Protein AF-A0A7S0FF64-F1 (afdb_monomer_lite)

Foldseek 3Di:
DDLLVLLFQLLQFDQAFFKAFDVVLDDPPDPVVVLCVQLNPDGGLNSSVVSPDALVNSSVCVVSVRMDGPDDGTHPGGHALVNVVVPPPQDVSNVRSNVSNVVNVLLVVLVVLCVVLVHDSVQLVPADPQDRSNQSSLLVVLLVLLVVVVVVCVVVVHAQDLVSLVVSVVSHDFGWAQPPVQFADPPDRTFGKDKAAWDQDPVRDIDGGRSCVVRLSNLLSLLRNCVGPAPDPLDFFRMKMKTKDDKTDKDAPVQFLFKKKKAKDFDKDPFFWKWFQQQAQPFDDRVPPDPVSIDTHPRHVHIDIGGRRGIIITDDIDGIMMMMMTTHGPPLVPPDPVSVVSCVVSVGDHDDPVSSVVSVVPGDNRNHDPHHGDPDDPDPPPPPPPPCVVVVVVVVVVVVVVVPPDDPPPVVVVVVVVVVVVVVVVVVVVPPDDDDDDDDDDDDDDDDDDDDDDDDDDDDDDDDDDDDDDDPVVVVPDDPDVVVVVVVVVVVVVVVVD

Radius of gyration: 33.23 Å; chains: 1; bounding box: 88×94×80 Å

Organism: NCBI:txid73915

Secondary structure (DSSP, 8-state):
--HHHHHHHHTTB-TT-BEEEPTT-S-TTSHHHHHHHHHTT-SBHHHHHHTT--HHHHHHHHHTTSEEE-SS-B-SSPPPHHHHHS-TT--HHHHHHHHHHHHHHHHHHHHHHHHHTT--HHHHHS--TT--HHHHHHHHHHHHHHHHHHHHHHHHT----HHHHHHHHHH----EESS-TTTPPTT-S-EEEEEEEEEE-TTS-EEE-HHHHH-HHHHHHHHHHHHHHS--TT---SEEEEEES--PPSB--TTEEEEEEEEEESSEES---EEE-TT--S-S-GGGS-GGGPEEE-TTTS-EEEETTS-EEE---EE--EEEEEEEETTGGGS-HHHHHHHHHTT-----HHHHHHHTTSSPPP---SPPPPPPP---------S-HHHHHHHHHHHHHHTS-S-TTHHHHHHHHHHHHHHHHHHGGGS-S--------PPPP--------------------------GGGTSSS---HHHHHHHHHHHHHHT--

Structure (mmCIF, N/CA/C/O backbone):
data_AF-A0A7S0FF64-F1
#
_entry.id   AF-A0A7S0FF64-F1
#
loop_
_atom_site.group_PDB
_atom_site.id
_atom_site.type_symbol
_atom_site.label_atom_id
_atom_site.label_alt_id
_atom_site.label_comp_id
_atom_site.label_asym_id
_atom_site.label_entity_id
_atom_site.label_seq_id
_atom_site.pdbx_PDB_ins_code
_atom_site.Cartn_x
_atom_site.Cartn_y
_atom_site.Cartn_z
_atom_site.occupancy
_atom_site.B_iso_or_equiv
_atom_site.auth_seq_id
_atom_site.auth_comp_id
_atom_site.auth_asym_id
_atom_site.auth_atom_id
_atom_site.pdbx_PDB_model_num
ATOM 1 N N . MET A 1 1 ? -14.915 4.325 36.867 1.00 71.69 1 MET A N 1
ATOM 2 C CA . MET A 1 1 ? -15.132 3.272 35.848 1.00 71.69 1 MET A CA 1
ATOM 3 C C . MET A 1 1 ? -14.347 3.633 34.597 1.00 71.69 1 MET A C 1
ATOM 5 O O . MET A 1 1 ? -14.366 4.804 34.217 1.00 71.69 1 MET A O 1
ATOM 9 N N . LYS A 1 2 ? -13.615 2.693 33.983 1.00 86.88 2 LYS A N 1
ATOM 10 C CA . LYS A 1 2 ? -12.922 2.980 32.714 1.00 86.88 2 LYS A CA 1
ATOM 11 C C . LYS A 1 2 ? -13.960 3.102 31.594 1.00 86.88 2 LYS A C 1
ATOM 13 O O . LYS A 1 2 ? -14.960 2.394 31.593 1.00 86.88 2 LYS A O 1
ATOM 18 N N . ARG A 1 3 ? -13.712 3.968 30.604 1.00 86.06 3 ARG A N 1
ATOM 19 C CA . ARG A 1 3 ? -14.653 4.210 29.489 1.00 86.06 3 ARG A CA 1
ATOM 20 C C . ARG A 1 3 ? -15.063 2.926 28.754 1.00 86.06 3 ARG A C 1
ATOM 22 O O . ARG A 1 3 ? -16.209 2.820 28.335 1.00 86.06 3 ARG A O 1
ATOM 29 N N . GLN A 1 4 ? -14.143 1.969 28.611 1.00 83.88 4 GLN A N 1
ATOM 30 C CA . GLN A 1 4 ? -14.417 0.690 27.950 1.00 83.88 4 GLN A CA 1
ATOM 31 C C . GLN A 1 4 ? -15.409 -0.167 28.747 1.00 83.88 4 GLN A C 1
ATOM 33 O O . GLN A 1 4 ? -16.372 -0.648 28.171 1.00 83.88 4 GLN A O 1
ATOM 38 N N . GLU A 1 5 ? -15.234 -0.278 30.067 1.00 88.69 5 GLU A N 1
ATOM 39 C CA . GLU A 1 5 ? -16.166 -0.997 30.952 1.00 88.69 5 GLU A CA 1
ATOM 40 C C . GLU A 1 5 ? -17.566 -0.373 30.908 1.00 88.69 5 GLU A C 1
ATOM 42 O O . GLU A 1 5 ? -18.572 -1.079 30.878 1.00 88.69 5 GLU A O 1
ATOM 47 N N . THR A 1 6 ? -17.638 0.963 30.869 1.00 91.81 6 THR A N 1
ATOM 48 C CA . THR A 1 6 ? -18.905 1.677 30.693 1.00 91.81 6 THR A CA 1
ATOM 49 C C . THR A 1 6 ? -19.553 1.349 29.353 1.00 91.81 6 THR A C 1
ATOM 51 O O . THR A 1 6 ? -20.744 1.067 29.324 1.00 91.81 6 THR A O 1
ATOM 54 N N . LEU A 1 7 ? -18.787 1.355 28.259 1.00 90.94 7 LEU A N 1
ATOM 55 C CA . LEU A 1 7 ? -19.291 1.002 26.931 1.00 90.94 7 LEU A CA 1
ATOM 56 C C . LEU A 1 7 ? -19.813 -0.436 26.881 1.00 90.94 7 LEU A C 1
ATOM 58 O O . LEU A 1 7 ? -20.907 -0.642 26.369 1.00 90.94 7 LEU A O 1
ATOM 62 N N . THR A 1 8 ? -19.088 -1.402 27.456 1.00 91.38 8 THR A N 1
ATOM 63 C CA . THR A 1 8 ? -19.536 -2.801 27.544 1.00 91.38 8 THR A CA 1
ATOM 64 C C . THR A 1 8 ? -20.896 -2.898 28.228 1.00 91.38 8 THR A C 1
ATOM 66 O O . THR A 1 8 ? -21.806 -3.512 27.686 1.00 91.38 8 THR A O 1
ATOM 69 N N . LYS A 1 9 ? -21.063 -2.242 29.385 1.00 93.44 9 LYS A N 1
ATOM 70 C CA . LYS A 1 9 ? -22.332 -2.252 30.130 1.00 93.44 9 LYS A CA 1
ATOM 71 C C . LYS A 1 9 ? -23.455 -1.549 29.373 1.00 93.44 9 LYS A C 1
ATOM 73 O O . LYS A 1 9 ? -24.560 -2.068 29.304 1.00 93.44 9 LYS A O 1
ATOM 78 N N . LEU A 1 10 ? -23.164 -0.385 28.804 1.00 93.81 10 LEU A N 1
ATOM 79 C CA . LEU A 1 10 ? -24.127 0.443 28.083 1.00 93.81 10 LEU A CA 1
ATOM 80 C C . LEU A 1 10 ? -24.661 -0.251 26.825 1.00 93.81 10 LEU A C 1
ATOM 82 O O . LEU A 1 10 ? -25.845 -0.163 26.533 1.00 93.81 10 LEU A O 1
ATOM 86 N N . LEU A 1 11 ? -23.812 -0.989 26.107 1.00 94.00 11 LEU A N 1
ATOM 87 C CA . LEU A 1 11 ? -24.225 -1.779 24.944 1.00 94.00 11 LEU A CA 1
ATOM 88 C C . LEU A 1 11 ? -25.095 -2.991 25.307 1.00 94.00 11 LEU A C 1
ATOM 90 O O . LEU A 1 11 ? -25.711 -3.577 24.419 1.00 94.00 11 LEU A O 1
ATOM 94 N N . CYS A 1 12 ? -25.185 -3.355 26.586 1.00 94.44 12 CYS A N 1
ATOM 95 C CA . CYS A 1 12 ? -26.148 -4.342 27.060 1.00 94.44 12 CYS A CA 1
ATOM 96 C C . CYS A 1 12 ? -27.530 -3.733 27.356 1.00 94.44 12 CYS A C 1
ATOM 98 O O . CYS A 1 12 ? -28.481 -4.486 27.545 1.00 94.44 12 CYS A O 1
ATOM 100 N N . TRP A 1 13 ? -27.682 -2.406 27.409 1.00 94.69 13 TRP A N 1
ATOM 101 C CA . TRP A 1 13 ? -28.957 -1.779 27.774 1.00 94.69 13 TRP A CA 1
ATOM 102 C C . TRP A 1 13 ? -29.977 -1.861 26.644 1.00 94.69 13 TRP A C 1
ATOM 104 O O . TRP A 1 13 ? -29.675 -1.556 25.490 1.00 94.69 13 TRP A O 1
ATOM 114 N N . LYS A 1 14 ? -31.193 -2.260 26.997 1.00 94.56 14 LYS A N 1
ATOM 115 C CA . LYS A 1 14 ? -32.374 -2.276 26.139 1.00 94.56 14 LYS A CA 1
ATOM 116 C C . LYS A 1 14 ? -33.191 -1.000 26.345 1.00 94.56 14 LYS A C 1
ATOM 118 O O . LYS A 1 14 ? -32.941 -0.229 27.270 1.00 94.56 14 LYS A O 1
ATOM 123 N N . GLU A 1 15 ? -34.162 -0.778 25.468 1.00 95.25 15 GLU A N 1
ATOM 124 C CA . GLU A 1 15 ? -35.063 0.376 25.535 1.00 95.25 15 GLU A CA 1
ATOM 125 C C . GLU A 1 15 ? -35.805 0.467 26.876 1.00 95.25 15 GLU A C 1
ATOM 127 O O . GLU A 1 15 ? -35.925 1.542 27.460 1.00 95.25 15 GLU A O 1
ATOM 132 N N . ASP A 1 16 ? -36.221 -0.678 27.400 1.00 96.12 16 ASP A N 1
ATOM 133 C CA . ASP A 1 16 ? -36.957 -0.849 28.645 1.00 96.12 16 ASP A CA 1
ATOM 134 C C . ASP A 1 16 ? -36.061 -0.974 29.885 1.00 96.12 16 ASP A C 1
ATOM 136 O O . ASP A 1 16 ? -36.589 -1.095 30.989 1.00 96.12 16 ASP A O 1
ATOM 140 N N . THR A 1 17 ? -34.727 -0.904 29.748 1.00 96.81 17 THR A N 1
ATOM 141 C CA . THR A 1 17 ? -33.803 -0.948 30.892 1.00 96.81 17 THR A CA 1
ATOM 142 C C . THR A 1 17 ? -34.099 0.216 31.856 1.00 96.81 17 THR A C 1
ATOM 144 O O . THR A 1 17 ? -33.937 1.379 31.469 1.00 96.81 17 THR A O 1
ATOM 147 N N . PRO A 1 18 ? -34.497 -0.067 33.113 1.00 97.56 18 PRO A N 1
ATOM 148 C CA . PRO A 1 18 ? -34.763 0.939 34.130 1.00 97.56 18 PRO A CA 1
ATOM 149 C C . PRO A 1 18 ? -33.524 1.737 34.529 1.00 97.56 18 PRO A C 1
ATOM 151 O O . PRO A 1 18 ? -32.457 1.181 34.815 1.00 97.56 18 PRO A O 1
ATOM 154 N N . VAL A 1 19 ? -33.686 3.054 34.601 1.00 97.56 19 VAL A N 1
ATOM 155 C CA . VAL A 1 19 ? -32.627 3.990 34.967 1.00 97.56 19 VAL A CA 1
ATOM 156 C C . VAL A 1 19 ? -33.113 5.029 35.968 1.00 97.56 19 VAL A C 1
ATOM 158 O O . VAL A 1 19 ? -34.287 5.386 36.005 1.00 97.56 19 VAL A O 1
ATOM 161 N N . GLU A 1 20 ? -32.187 5.534 36.776 1.00 97.69 20 GLU A N 1
ATOM 162 C CA . GLU A 1 20 ? -32.435 6.614 37.725 1.00 97.69 20 GLU A CA 1
ATOM 163 C C . GLU A 1 20 ? -31.314 7.650 37.636 1.00 97.69 20 GLU A C 1
ATOM 165 O O . GLU A 1 20 ? -30.122 7.316 37.625 1.00 97.69 20 GLU A O 1
ATOM 170 N N . TYR A 1 21 ? -31.716 8.917 37.580 1.00 97.44 21 TYR A N 1
ATOM 171 C CA . TYR A 1 21 ? -30.825 10.066 37.509 1.00 97.44 21 TYR A CA 1
ATOM 172 C C . TYR A 1 21 ? -30.731 10.774 38.861 1.00 97.44 21 TYR A C 1
ATOM 174 O O . TYR A 1 21 ? -31.726 10.972 39.554 1.00 97.44 21 TYR A O 1
ATOM 182 N N . LYS A 1 22 ? -29.525 11.209 39.227 1.00 96.44 22 LYS A N 1
ATOM 183 C CA . LYS A 1 22 ? -29.280 11.956 40.461 1.00 96.44 22 LYS A CA 1
ATOM 184 C C . LYS A 1 22 ? -29.908 13.359 40.371 1.00 96.44 22 LYS A C 1
ATOM 186 O O . LYS A 1 22 ? -29.613 14.082 39.415 1.00 96.44 22 LYS A O 1
ATOM 191 N N . PRO A 1 23 ? -30.704 13.811 41.351 1.00 92.88 23 PRO A N 1
ATOM 192 C CA . PRO A 1 23 ? -31.162 15.198 41.389 1.00 92.88 23 PRO A CA 1
ATOM 193 C C . PRO A 1 23 ? -29.980 16.170 41.265 1.00 92.88 23 PRO A C 1
ATOM 195 O O . PRO A 1 23 ? -28.912 15.919 41.824 1.00 92.88 23 PRO A O 1
ATOM 198 N N . GLU A 1 24 ? -30.145 17.229 40.467 1.00 90.81 24 GLU A N 1
ATOM 199 C CA . GLU A 1 24 ? -29.115 18.262 40.243 1.00 90.81 24 GLU A CA 1
ATOM 200 C C . GLU A 1 24 ? -27.759 17.725 39.733 1.00 90.81 24 GLU A C 1
ATOM 202 O O . GLU A 1 24 ? -26.701 18.317 39.933 1.00 90.81 24 GLU A O 1
ATOM 207 N N . GLY A 1 25 ? -27.770 16.598 39.012 1.00 90.25 25 GLY A N 1
ATOM 208 C CA . GLY A 1 25 ? -26.554 15.934 38.530 1.00 90.25 25 GLY A CA 1
ATOM 209 C C . GLY A 1 25 ? -25.694 16.731 37.535 1.00 90.25 25 GLY A C 1
ATOM 210 O O . GLY A 1 25 ? -24.553 16.344 37.274 1.00 90.25 25 GLY A O 1
ATOM 211 N N . LYS A 1 26 ? -26.193 17.841 36.970 1.00 93.75 26 LYS A N 1
ATOM 212 C CA . LYS A 1 26 ? -25.441 18.708 36.043 1.00 93.75 26 LYS A CA 1
ATOM 213 C C . LYS A 1 26 ? -25.383 20.150 36.533 1.00 93.75 26 LYS A C 1
ATOM 215 O O . LYS A 1 26 ? -26.289 20.636 37.192 1.00 93.75 26 LYS A O 1
ATOM 220 N N . ARG A 1 27 ? -24.317 20.855 36.140 1.00 92.38 27 ARG A N 1
ATOM 221 C CA . ARG A 1 27 ? -24.093 22.262 36.495 1.00 92.38 27 ARG A CA 1
ATOM 222 C C . ARG A 1 27 ? -25.105 23.187 35.789 1.00 92.38 27 ARG A C 1
ATOM 224 O O . ARG A 1 27 ? -25.109 23.182 34.548 1.00 92.38 27 ARG A O 1
ATOM 231 N N . PRO A 1 28 ? -25.862 24.018 36.533 1.00 94.69 28 PRO A N 1
ATOM 232 C CA . PRO A 1 28 ? -26.767 25.021 35.972 1.00 94.69 28 PRO A CA 1
ATOM 233 C C . PRO A 1 28 ? -26.087 25.973 34.981 1.00 94.69 28 PRO A C 1
ATOM 235 O O . PRO A 1 28 ? -24.881 26.220 35.053 1.00 94.69 28 PRO A O 1
ATOM 238 N N . GLY A 1 29 ? -26.864 26.498 34.030 1.00 91.88 29 GLY A N 1
ATOM 239 C CA . GLY A 1 29 ? -26.383 27.448 33.015 1.00 91.88 29 GLY A CA 1
ATOM 240 C C . GLY A 1 29 ? -25.637 26.819 31.830 1.00 91.88 29 GLY A C 1
ATOM 241 O O . GLY A 1 29 ? -25.094 27.534 30.992 1.00 91.88 29 GLY A O 1
ATOM 242 N N . THR A 1 30 ? -25.605 25.487 31.723 1.00 92.06 30 THR A N 1
ATOM 243 C CA . THR A 1 30 ? -25.000 24.780 30.582 1.00 92.06 30 THR A CA 1
ATOM 244 C C . THR A 1 30 ? -26.059 24.241 29.620 1.00 92.06 30 THR A C 1
ATOM 246 O O . THR A 1 30 ? -27.144 23.836 30.028 1.00 92.06 30 THR A O 1
ATOM 249 N N . ALA A 1 31 ? -25.737 24.126 28.327 1.00 89.69 31 ALA A N 1
ATOM 250 C CA . ALA A 1 31 ? -26.648 23.508 27.353 1.00 89.69 31 ALA A CA 1
ATOM 251 C C . ALA A 1 31 ? -26.976 22.036 27.683 1.00 89.69 31 ALA A C 1
ATOM 253 O O . ALA A 1 31 ? -28.018 21.518 27.283 1.00 89.69 31 ALA A O 1
ATOM 254 N N . SER A 1 32 ? -26.084 21.336 28.392 1.00 89.75 32 SER A N 1
ATOM 255 C CA . SER A 1 32 ? -26.340 19.989 28.914 1.00 89.75 32 SER A CA 1
ATOM 256 C C . SER A 1 32 ? -27.324 19.980 30.078 1.00 89.75 32 SER A C 1
ATOM 258 O O . SER A 1 32 ? -28.082 19.026 30.188 1.00 89.75 32 SER A O 1
ATOM 260 N N . TYR A 1 33 ? -27.336 21.023 30.911 1.00 93.69 33 TYR A N 1
ATOM 261 C CA . TYR A 1 33 ? -28.261 21.149 32.037 1.00 93.69 33 TYR A CA 1
ATOM 262 C C . TYR A 1 33 ? -29.709 21.299 31.564 1.00 93.69 33 TYR A C 1
ATOM 264 O O . TYR A 1 33 ? -30.563 20.531 31.981 1.00 93.69 33 TYR A O 1
ATOM 272 N N . VAL A 1 34 ? -29.957 22.162 30.573 1.00 93.00 34 VAL A N 1
ATOM 273 C CA . VAL A 1 34 ? -31.303 22.352 29.994 1.00 93.00 34 VAL A CA 1
ATOM 274 C C . VAL A 1 34 ? -31.870 21.052 29.398 1.00 93.00 34 VAL A C 1
ATOM 276 O O . VAL A 1 34 ? -33.073 20.800 29.429 1.00 93.00 34 VAL A O 1
ATOM 279 N N . ARG A 1 35 ? -31.015 20.186 28.829 1.00 94.56 35 ARG A N 1
ATOM 280 C CA . ARG A 1 35 ? -31.453 18.848 28.388 1.00 94.56 35 ARG A CA 1
ATOM 281 C C . ARG A 1 35 ? -31.677 17.912 29.570 1.00 94.56 35 ARG A C 1
ATOM 283 O O . ARG A 1 35 ? -32.685 17.216 29.583 1.00 94.56 35 ARG A O 1
ATOM 290 N N . TYR A 1 36 ? -30.760 17.923 30.534 1.00 95.88 36 TYR A N 1
ATOM 291 C CA . TYR A 1 36 ? -30.819 17.094 31.733 1.00 95.88 36 TYR A CA 1
ATOM 292 C C . TYR A 1 36 ? -32.119 17.273 32.503 1.00 95.88 36 TYR A C 1
ATOM 294 O O . TYR A 1 36 ? -32.746 16.283 32.840 1.00 95.88 36 TYR A O 1
ATOM 302 N N . GLU A 1 37 ? -32.589 18.506 32.693 1.00 95.06 37 GLU A N 1
ATOM 303 C CA . GLU A 1 37 ? -33.861 18.775 33.382 1.00 95.06 37 GLU A CA 1
ATOM 304 C C . GLU A 1 37 ? -35.068 18.083 32.733 1.00 95.06 37 GLU A C 1
ATOM 306 O O . GLU A 1 37 ? -36.058 17.790 33.405 1.00 95.06 37 GLU A O 1
ATOM 311 N N . ARG A 1 38 ? -34.988 17.803 31.427 1.00 95.94 38 ARG A N 1
ATOM 312 C CA . ARG A 1 38 ? -36.021 17.064 30.702 1.00 95.94 38 ARG A CA 1
ATOM 313 C C . ARG A 1 38 ? -35.843 15.563 30.881 1.00 95.94 38 ARG A C 1
ATOM 315 O O . ARG A 1 38 ? -36.738 14.920 31.417 1.00 95.94 38 ARG A O 1
ATOM 322 N N . TYR A 1 39 ? -34.697 15.014 30.479 1.00 96.81 39 TYR A N 1
ATOM 323 C CA . TYR A 1 39 ? -34.516 13.560 30.453 1.00 96.81 39 TYR A CA 1
ATOM 324 C C . TYR A 1 39 ? -34.211 12.931 31.819 1.00 96.81 39 TYR A C 1
ATOM 326 O O . TYR A 1 39 ? -34.369 11.726 31.959 1.00 96.81 39 TYR A O 1
ATOM 334 N N . ALA A 1 40 ? -33.814 13.697 32.840 1.00 96.56 40 ALA A N 1
ATOM 335 C CA . ALA A 1 40 ? -33.581 13.166 34.189 1.00 96.56 40 ALA A CA 1
ATOM 336 C C . ALA A 1 40 ? -34.865 12.646 34.858 1.00 96.56 40 ALA A C 1
ATOM 338 O O . ALA A 1 40 ? -34.794 11.937 35.857 1.00 96.56 40 ALA A O 1
ATOM 339 N N . LYS A 1 41 ? -36.035 12.991 34.303 1.00 96.50 41 LYS A N 1
ATOM 340 C CA . LYS A 1 41 ? -37.345 12.473 34.717 1.00 96.50 41 LYS A CA 1
ATOM 341 C C . LYS A 1 41 ? -37.637 11.074 34.164 1.00 96.50 41 LYS A C 1
ATOM 343 O O . LYS A 1 41 ? -38.587 10.447 34.622 1.00 96.50 41 LYS A O 1
ATOM 348 N N . ALA A 1 42 ? -36.853 10.613 33.187 1.00 97.06 42 ALA A N 1
ATOM 349 C CA . ALA A 1 42 ? -37.038 9.314 32.563 1.00 97.06 42 ALA A CA 1
ATOM 350 C C . ALA A 1 42 ? -36.803 8.171 33.549 1.00 97.06 42 ALA A C 1
ATOM 352 O O . ALA A 1 42 ? -35.874 8.219 34.359 1.00 97.06 42 ALA A O 1
ATOM 353 N N . LYS A 1 43 ? -37.603 7.115 33.411 1.00 97.38 43 LYS A N 1
ATOM 354 C CA . LYS A 1 43 ? -37.485 5.867 34.172 1.00 97.38 43 LYS A CA 1
ATOM 355 C C . LYS A 1 43 ? -36.819 4.753 33.373 1.00 97.38 43 LYS A C 1
ATOM 357 O O . LYS A 1 43 ? -36.399 3.765 33.965 1.00 97.38 43 LYS A O 1
ATOM 362 N N . THR A 1 44 ? -36.718 4.895 32.052 1.00 97.88 44 THR A N 1
ATOM 363 C CA . THR A 1 44 ? -36.082 3.922 31.148 1.00 97.88 44 THR A CA 1
ATOM 364 C C . THR A 1 44 ? -35.119 4.598 30.170 1.00 97.88 44 THR A C 1
ATOM 366 O O . THR A 1 44 ? -35.159 5.816 29.967 1.00 97.88 44 THR A O 1
ATOM 369 N N . VAL A 1 45 ? -34.236 3.810 29.551 1.00 96.81 45 VAL A N 1
ATOM 370 C CA . VAL A 1 45 ? -33.300 4.297 28.521 1.00 96.81 45 VAL A CA 1
ATOM 371 C C . VAL A 1 45 ? -34.047 4.873 27.313 1.00 96.81 45 VAL A C 1
ATOM 373 O O . VAL A 1 45 ? -33.687 5.952 26.835 1.00 96.81 45 VAL A O 1
ATOM 376 N N . GLY A 1 46 ? -35.100 4.195 26.849 1.00 96.12 46 GLY A N 1
ATOM 377 C CA . GLY A 1 46 ? -35.942 4.652 25.743 1.00 96.12 46 GLY A CA 1
ATOM 378 C C . GLY A 1 46 ? -36.615 5.988 26.037 1.00 96.12 46 GLY A C 1
ATOM 379 O O . GLY A 1 46 ? -36.521 6.925 25.244 1.00 96.12 46 GLY A O 1
ATOM 380 N N . GLU A 1 47 ? -37.206 6.122 27.226 1.00 97.12 47 GLU A N 1
ATOM 381 C CA . GLU A 1 47 ? -37.839 7.370 27.662 1.00 97.12 47 GLU A CA 1
ATOM 382 C C . GLU A 1 47 ? -36.822 8.517 27.758 1.00 97.12 47 GLU A C 1
ATOM 384 O O . GLU A 1 47 ? -37.100 9.639 27.331 1.00 97.12 47 GLU A O 1
ATOM 389 N N . ALA A 1 48 ? -35.607 8.247 28.244 1.00 97.25 48 ALA A N 1
ATOM 390 C CA . ALA A 1 48 ? -34.558 9.259 28.311 1.00 97.25 48 ALA A CA 1
ATOM 391 C C . ALA A 1 48 ? -34.178 9.776 26.915 1.00 97.25 48 ALA A C 1
ATOM 393 O O . ALA A 1 48 ? -34.023 10.988 26.733 1.00 97.25 48 ALA A O 1
ATOM 394 N N . LEU A 1 49 ? -34.055 8.889 25.919 1.00 96.06 49 LEU A N 1
ATOM 395 C CA . LEU A 1 49 ? -33.824 9.278 24.522 1.00 96.06 49 LEU A CA 1
ATOM 396 C C . LEU A 1 49 ? -34.995 10.095 23.962 1.00 96.06 49 LEU A C 1
ATOM 398 O O . LEU A 1 49 ? -34.760 11.150 23.370 1.00 96.06 49 LEU A O 1
ATOM 402 N N . ALA A 1 50 ? -36.237 9.669 24.210 1.00 95.69 50 ALA A N 1
ATOM 403 C CA . ALA A 1 50 ? -37.441 10.383 23.780 1.00 95.69 50 ALA A CA 1
ATOM 404 C C . ALA A 1 50 ? -37.530 11.801 24.382 1.00 95.69 50 ALA A C 1
ATOM 406 O O . ALA A 1 50 ? -37.926 12.750 23.706 1.00 95.69 50 ALA A O 1
ATOM 407 N N . LEU A 1 51 ? -37.069 11.979 25.625 1.00 96.50 51 LEU A N 1
ATOM 408 C CA . LEU A 1 51 ? -36.979 13.276 26.310 1.00 96.50 51 LEU A CA 1
ATOM 409 C C . LEU A 1 51 ? -35.754 14.118 25.894 1.00 96.50 51 LEU A C 1
ATOM 411 O O . LEU A 1 51 ? -35.515 15.204 26.435 1.00 96.50 51 LEU A O 1
ATOM 415 N N . GLY A 1 52 ? -34.986 13.659 24.902 1.00 94.81 52 GLY A N 1
ATOM 416 C CA . GLY A 1 52 ? -33.894 14.406 24.283 1.00 94.81 52 GLY A CA 1
ATOM 417 C C . GLY A 1 52 ? -32.514 14.163 24.894 1.00 94.81 52 GLY A C 1
ATOM 418 O O . GLY A 1 52 ? -31.608 14.983 24.683 1.00 94.81 52 GLY A O 1
ATOM 419 N N . SER A 1 53 ? -32.332 13.070 25.643 1.00 95.38 53 SER A N 1
ATOM 420 C CA . SER A 1 53 ? -30.997 12.552 25.961 1.00 95.38 53 SER A CA 1
ATOM 421 C C . SER A 1 53 ? -30.266 12.180 24.672 1.00 95.38 53 SER A C 1
ATOM 423 O O . SER A 1 53 ? -30.863 11.704 23.706 1.00 95.38 53 SER A O 1
ATOM 425 N N . LYS A 1 54 ? -28.950 12.394 24.638 1.00 94.75 54 LYS A N 1
ATOM 426 C CA . LYS A 1 54 ? -28.095 11.858 23.576 1.00 94.75 54 LYS A CA 1
ATOM 427 C C . LYS A 1 54 ? -27.458 10.559 24.041 1.00 94.75 54 LYS A C 1
ATOM 429 O O . LYS A 1 54 ? -27.186 10.383 25.225 1.00 94.75 54 LYS A O 1
ATOM 434 N N . ALA A 1 55 ? -27.080 9.702 23.100 1.00 92.12 55 ALA A N 1
ATOM 435 C CA . ALA A 1 55 ? -26.322 8.496 23.417 1.00 92.12 55 ALA A CA 1
ATOM 436 C C . ALA A 1 55 ? -25.024 8.834 24.200 1.00 92.12 55 ALA A C 1
ATOM 438 O O . ALA A 1 55 ? -24.641 8.132 25.135 1.00 92.12 55 ALA A O 1
ATOM 439 N N . GLU A 1 56 ? -24.366 9.960 23.886 1.00 93.19 56 GLU A N 1
ATOM 440 C CA . GLU A 1 56 ? -23.200 10.444 24.637 1.00 93.19 56 GLU A CA 1
ATOM 441 C C . GLU A 1 56 ? -23.517 10.883 26.076 1.00 93.19 56 GLU A C 1
ATOM 443 O O . GLU A 1 56 ? -22.625 10.829 26.927 1.00 93.19 56 GLU A O 1
ATOM 448 N N . ASP A 1 57 ? -24.745 11.329 26.360 1.00 94.75 57 ASP A N 1
ATOM 449 C CA . ASP A 1 57 ? -25.155 11.708 27.714 1.00 94.75 57 ASP A CA 1
ATOM 450 C C . ASP A 1 57 ? -25.172 10.460 28.619 1.00 94.75 57 ASP A C 1
ATOM 452 O O . ASP A 1 57 ? -24.621 10.519 29.713 1.00 94.75 57 ASP A O 1
ATOM 456 N N . PHE A 1 58 ? -25.625 9.296 28.135 1.00 94.69 58 PHE A N 1
ATOM 457 C CA . PHE A 1 58 ? -25.596 8.045 28.909 1.00 94.69 58 PHE A CA 1
ATOM 458 C C . PHE A 1 58 ? -24.192 7.615 29.345 1.00 94.69 58 PHE A C 1
ATOM 460 O O . PHE A 1 58 ? -23.985 7.294 30.513 1.00 94.69 58 PHE A O 1
ATOM 467 N N . ILE A 1 59 ? -23.206 7.647 28.439 1.00 93.00 59 ILE A N 1
ATOM 468 C CA . ILE A 1 59 ? -21.818 7.297 28.785 1.00 93.00 59 ILE A CA 1
ATOM 469 C C . ILE A 1 59 ? -21.293 8.245 29.862 1.00 93.00 59 ILE A C 1
ATOM 471 O O . ILE A 1 59 ? -20.737 7.801 30.864 1.00 93.00 59 ILE A O 1
ATOM 475 N N . ASN A 1 60 ? -21.451 9.553 29.653 1.00 93.56 60 ASN A N 1
ATOM 476 C CA . ASN A 1 60 ? -20.905 10.555 30.560 1.00 93.56 60 ASN A CA 1
ATOM 477 C C . ASN A 1 60 ? -21.589 10.520 31.929 1.00 93.56 60 ASN A C 1
ATOM 479 O O . ASN A 1 60 ? -20.906 10.591 32.951 1.00 93.56 60 ASN A O 1
ATOM 483 N N . ASP A 1 61 ? -22.915 10.409 31.943 1.00 95.94 61 ASP A N 1
ATOM 484 C CA . ASP A 1 61 ? -23.715 10.452 33.161 1.00 95.94 61 ASP A CA 1
ATOM 485 C C . ASP A 1 61 ? -23.503 9.164 33.972 1.00 95.94 61 ASP A C 1
ATOM 487 O O . ASP A 1 61 ? -23.318 9.235 35.187 1.00 95.94 61 ASP A O 1
ATOM 491 N N . PHE A 1 62 ? -23.384 8.002 33.318 1.00 95.88 62 PHE A N 1
ATOM 492 C CA . PHE A 1 62 ? -23.068 6.738 33.992 1.00 95.88 62 PHE A CA 1
ATOM 493 C C . PHE A 1 62 ? -21.629 6.705 34.523 1.00 95.88 62 PHE A C 1
ATOM 495 O O . PHE A 1 62 ? -21.393 6.321 35.667 1.00 95.88 62 PHE A O 1
ATOM 502 N N . MET A 1 63 ? -20.647 7.183 33.744 1.00 94.06 63 MET A N 1
ATOM 503 C CA . MET A 1 63 ? -19.249 7.273 34.197 1.00 94.06 63 MET A CA 1
ATOM 504 C C . MET A 1 63 ? -19.078 8.170 35.427 1.00 94.06 63 MET A C 1
ATOM 506 O O . MET A 1 63 ? -18.199 7.910 36.249 1.00 94.06 63 MET A O 1
ATOM 510 N N . LYS A 1 64 ? -19.889 9.229 35.536 1.00 93.94 64 LYS A N 1
ATOM 511 C CA . LYS A 1 64 ? -19.861 10.197 36.641 1.00 93.94 64 LYS A CA 1
ATOM 512 C C . LYS A 1 64 ? -20.757 9.811 37.821 1.00 93.94 64 LYS A C 1
ATOM 514 O O . LYS A 1 64 ? -20.792 10.552 38.797 1.00 93.94 64 LYS A O 1
ATOM 519 N N . GLY A 1 65 ? -21.489 8.698 37.734 1.00 94.62 65 GLY A N 1
ATOM 520 C CA . GLY A 1 65 ? -22.459 8.293 38.757 1.00 94.62 65 GLY A CA 1
ATOM 521 C C . GLY A 1 65 ? -23.673 9.225 38.865 1.00 94.62 65 GLY A C 1
ATOM 522 O O . GLY A 1 65 ? -24.333 9.258 39.898 1.00 94.62 65 GLY A O 1
ATOM 523 N N . ILE A 1 66 ? -23.949 10.007 37.819 1.00 96.44 66 ILE A N 1
ATOM 524 C CA . ILE A 1 66 ? -25.165 10.820 37.685 1.00 96.44 66 ILE A CA 1
ATOM 525 C C . ILE A 1 66 ? -26.340 9.934 37.257 1.00 96.44 66 ILE A C 1
ATOM 527 O O . ILE A 1 66 ? -27.476 10.207 37.617 1.00 96.44 66 ILE A O 1
ATOM 531 N N . LEU A 1 67 ? -26.055 8.876 36.501 1.00 97.00 67 LEU A N 1
ATOM 532 C CA . LEU A 1 67 ? -27.008 7.876 36.039 1.00 97.00 67 LEU A CA 1
ATOM 533 C C . LEU A 1 67 ? -26.658 6.523 36.659 1.00 97.00 67 LEU A C 1
ATOM 535 O O . LEU A 1 67 ? -25.490 6.127 36.635 1.00 97.00 67 LEU A O 1
ATOM 539 N N . LYS A 1 68 ? -27.656 5.791 37.153 1.00 96.44 68 LYS A N 1
ATOM 540 C CA . LYS A 1 68 ? -27.528 4.381 37.546 1.00 96.44 68 LYS A CA 1
ATOM 541 C C . LYS A 1 68 ? -28.627 3.544 36.895 1.00 96.44 68 LYS A C 1
ATOM 543 O O . LYS A 1 68 ? -29.727 4.032 36.660 1.00 96.44 68 LYS A O 1
ATOM 548 N N . VAL A 1 69 ? -28.317 2.281 36.624 1.00 96.31 69 VAL A N 1
ATOM 549 C CA . VAL A 1 69 ? -29.302 1.274 36.209 1.00 96.31 69 VAL A CA 1
ATOM 550 C C . VAL A 1 69 ? -29.885 0.660 37.474 1.00 96.31 69 VAL A C 1
ATOM 552 O O . VAL A 1 69 ? -29.121 0.259 38.352 1.00 96.31 69 VAL A O 1
ATOM 555 N N . THR A 1 70 ? -31.210 0.619 37.590 1.00 95.44 70 THR A N 1
ATOM 556 C CA . THR A 1 70 ? -31.908 0.192 38.818 1.00 95.44 70 THR A CA 1
ATOM 557 C C . THR A 1 70 ? -32.447 -1.238 38.761 1.00 95.44 70 THR A C 1
ATOM 559 O O . THR A 1 70 ? -33.005 -1.713 39.745 1.00 95.44 70 THR A O 1
ATOM 562 N N . GLY A 1 71 ? -32.246 -1.952 37.652 1.00 89.81 71 GLY A N 1
ATOM 563 C CA . GLY A 1 71 ? -32.642 -3.350 37.486 1.00 89.81 71 GLY A CA 1
ATOM 564 C C . GLY A 1 71 ? -33.085 -3.633 36.057 1.00 89.81 71 GLY A C 1
ATOM 565 O O . GLY A 1 71 ? -32.588 -2.997 35.133 1.00 89.81 71 GLY A O 1
ATOM 566 N N . GLY A 1 72 ? -34.029 -4.563 35.900 1.00 89.25 72 GLY A N 1
ATOM 567 C CA . GLY A 1 72 ? -34.748 -4.823 34.652 1.00 89.25 72 GLY A CA 1
ATOM 568 C C . GLY A 1 72 ? -33.948 -5.525 33.547 1.00 89.25 72 GLY A C 1
ATOM 569 O O . GLY A 1 72 ? -32.845 -6.026 33.777 1.00 89.25 72 GLY A O 1
ATOM 570 N N . PRO A 1 73 ? -34.536 -5.625 32.345 1.00 91.88 73 PRO A N 1
ATOM 571 C CA . PRO A 1 73 ? -33.973 -6.410 31.259 1.00 91.88 73 PRO A CA 1
ATOM 572 C C . PRO A 1 73 ? -32.725 -5.739 30.681 1.00 91.88 73 PRO A C 1
ATOM 574 O O . PRO A 1 73 ? -32.734 -4.578 30.271 1.00 91.88 73 PRO A O 1
ATOM 577 N N . VAL A 1 74 ? -31.647 -6.514 30.611 1.00 93.50 74 VAL A N 1
ATOM 578 C CA . VAL A 1 74 ? -30.398 -6.188 29.915 1.00 93.50 74 VAL A CA 1
ATOM 579 C C . VAL A 1 74 ? -30.010 -7.370 29.031 1.00 93.50 74 VAL A C 1
ATOM 581 O O . VAL A 1 74 ? -30.436 -8.501 29.260 1.00 93.50 74 VAL A O 1
ATOM 584 N N . ARG A 1 75 ? -29.230 -7.126 27.981 1.00 91.25 75 ARG A N 1
ATOM 585 C CA . ARG A 1 75 ? -28.649 -8.189 27.154 1.00 91.25 75 ARG A CA 1
ATOM 586 C C . ARG A 1 75 ? -27.522 -8.881 27.914 1.00 91.25 75 ARG A C 1
ATOM 588 O O . ARG A 1 75 ? -26.739 -8.226 28.598 1.00 91.25 75 ARG A O 1
ATOM 595 N N . GLU A 1 76 ? -27.384 -10.186 27.708 1.00 90.00 76 GLU A N 1
ATOM 596 C CA . GLU A 1 76 ? -26.244 -10.951 28.229 1.00 90.00 76 GLU A CA 1
ATOM 597 C C . GLU A 1 76 ? -24.920 -10.528 27.581 1.00 90.00 76 GLU A C 1
ATOM 599 O O . GLU A 1 76 ? -23.869 -10.557 28.218 1.00 90.00 76 GLU A O 1
ATOM 604 N N . LYS A 1 77 ? -24.967 -10.121 26.306 1.00 89.38 77 LYS A N 1
ATOM 605 C CA . LYS A 1 77 ? -23.803 -9.699 25.522 1.00 89.38 77 LYS A CA 1
ATOM 606 C C . LYS A 1 77 ? -24.008 -8.288 24.958 1.00 89.38 77 LYS A C 1
ATOM 608 O O . LYS A 1 77 ? -25.148 -7.915 24.675 1.00 89.38 77 LYS A O 1
ATOM 613 N N . PRO A 1 78 ? -22.926 -7.507 24.774 1.00 91.19 78 PRO A N 1
ATOM 614 C CA . PRO A 1 78 ? -22.995 -6.203 24.123 1.00 91.19 78 PRO A CA 1
ATOM 615 C C . PRO A 1 78 ? -23.638 -6.285 22.734 1.00 91.19 78 PRO A C 1
ATOM 617 O O . PRO A 1 78 ? -23.326 -7.200 21.972 1.00 91.19 78 PRO A O 1
ATOM 620 N N . LEU A 1 79 ? -24.476 -5.297 22.401 1.00 88.62 79 LEU A N 1
ATOM 621 C CA . LEU A 1 79 ? -25.123 -5.147 21.094 1.00 88.62 79 LEU A CA 1
ATOM 622 C C . LEU A 1 79 ? -24.115 -5.297 19.947 1.00 88.62 79 LEU A C 1
ATOM 624 O O . LEU A 1 79 ? -23.129 -4.550 19.879 1.00 88.62 79 LEU A O 1
ATOM 628 N N . LYS A 1 80 ? -24.374 -6.240 19.038 1.00 85.31 80 LYS A N 1
ATOM 629 C CA . LYS A 1 80 ? -23.521 -6.521 17.875 1.00 85.31 80 LYS A CA 1
ATOM 630 C C . LYS A 1 80 ? -23.892 -5.674 16.662 1.00 85.31 80 LYS A C 1
ATOM 632 O O . LYS A 1 80 ? -25.043 -5.286 16.488 1.00 85.31 80 LYS A O 1
ATOM 637 N N . MET A 1 81 ? -22.913 -5.373 15.804 1.00 81.44 81 MET A N 1
ATOM 638 C CA . MET A 1 81 ? -23.205 -4.628 14.571 1.00 81.44 81 MET A CA 1
ATOM 639 C C . MET A 1 81 ? -24.011 -5.458 13.571 1.00 81.44 81 MET A C 1
ATOM 641 O O . MET A 1 81 ? -24.774 -4.889 12.800 1.00 81.44 81 MET A O 1
ATOM 645 N N . GLU A 1 82 ? -23.858 -6.778 13.585 1.00 78.19 82 GLU A N 1
ATOM 646 C CA . GLU A 1 82 ? -24.565 -7.700 12.698 1.00 78.19 82 GLU A CA 1
ATOM 647 C C . GLU A 1 82 ? -26.069 -7.718 13.006 1.00 78.19 82 GLU A C 1
ATOM 649 O O . GLU A 1 82 ? -26.882 -7.662 12.086 1.00 78.19 82 GLU A O 1
ATOM 654 N N . GLU A 1 83 ? -26.431 -7.682 14.292 1.00 79.50 83 GLU A N 1
ATOM 655 C CA . GLU A 1 83 ? -27.822 -7.599 14.769 1.00 79.50 83 GLU A CA 1
ATOM 656 C C . GLU A 1 83 ? -28.510 -6.319 14.263 1.00 79.50 83 GLU A C 1
ATOM 658 O O . GLU A 1 83 ? -29.676 -6.333 13.880 1.00 79.50 83 GLU A O 1
ATOM 663 N N . LEU A 1 84 ? -27.762 -5.214 14.161 1.00 79.38 84 LEU A N 1
ATOM 664 C CA . LEU A 1 84 ? -28.261 -3.941 13.631 1.00 79.38 84 LEU A CA 1
ATOM 665 C C . LEU A 1 84 ? -28.462 -3.931 12.107 1.00 79.38 84 LEU A C 1
ATOM 667 O O . LEU A 1 84 ? -29.146 -3.051 11.588 1.00 79.38 84 LEU A O 1
ATOM 671 N N . LEU A 1 85 ? -27.839 -4.855 11.374 1.00 73.56 85 LEU A N 1
ATOM 672 C CA . LEU A 1 85 ? -27.953 -4.944 9.915 1.00 73.56 85 LEU A CA 1
ATOM 673 C C . LEU A 1 85 ? -29.089 -5.874 9.472 1.00 73.56 85 LEU A C 1
ATOM 675 O O . LEU A 1 85 ? -29.582 -5.725 8.358 1.00 73.56 85 LEU A O 1
ATOM 679 N N . GLN A 1 86 ? -29.504 -6.810 10.329 1.00 74.50 86 GLN A N 1
ATOM 680 C CA . GLN A 1 86 ? -30.530 -7.815 10.025 1.00 74.50 86 GLN A CA 1
ATOM 681 C C . GLN A 1 86 ? -31.973 -7.293 10.174 1.00 74.50 86 GLN A C 1
ATOM 683 O O . GLN A 1 86 ? -32.903 -7.930 9.696 1.00 74.50 86 GLN A O 1
ATOM 688 N N . GLY A 1 87 ? -32.167 -6.098 10.740 1.00 62.16 87 GLY A N 1
ATOM 689 C CA . GLY A 1 87 ? -33.384 -5.291 10.568 1.00 62.16 87 GLY A CA 1
ATOM 690 C C . GLY A 1 87 ? -34.587 -5.644 11.448 1.00 62.16 87 GLY A C 1
ATOM 691 O O . GLY A 1 87 ? -35.358 -4.744 11.780 1.00 62.16 87 GLY A O 1
ATOM 692 N N . GLU A 1 88 ? -34.757 -6.897 11.869 1.00 69.25 88 GLU A N 1
ATOM 693 C CA . GLU A 1 88 ? -35.905 -7.296 12.693 1.00 69.25 88 GLU A CA 1
ATOM 694 C C . GLU A 1 88 ? -35.698 -6.937 14.176 1.00 69.25 88 GLU A C 1
ATOM 696 O O . GLU A 1 88 ? -34.692 -7.288 14.788 1.00 69.25 88 GLU A O 1
ATOM 701 N N . GLY A 1 89 ? -36.654 -6.208 14.766 1.00 76.69 89 GLY A N 1
ATOM 702 C CA . GLY A 1 89 ? -36.668 -5.900 16.205 1.00 76.69 89 GLY A CA 1
ATOM 703 C C . GLY A 1 89 ? -35.733 -4.775 16.676 1.00 76.69 89 GLY A C 1
ATOM 704 O O . GLY A 1 89 ? -35.524 -4.630 17.878 1.00 76.69 89 GLY A O 1
ATOM 705 N N . ILE A 1 90 ? -35.176 -3.964 15.768 1.00 86.75 90 ILE A N 1
ATOM 706 C CA . ILE A 1 90 ? -34.268 -2.859 16.126 1.00 86.75 90 ILE A CA 1
ATOM 707 C C . ILE A 1 90 ? -35.053 -1.665 16.683 1.00 86.75 90 ILE A C 1
ATOM 709 O O . ILE A 1 90 ? -35.800 -0.997 15.957 1.00 86.75 90 ILE A O 1
ATOM 713 N N . THR A 1 91 ? -34.796 -1.335 17.947 1.00 90.69 91 THR A N 1
ATOM 714 C CA . THR A 1 91 ? -35.398 -0.183 18.635 1.00 90.69 91 THR A CA 1
ATOM 715 C C . THR A 1 91 ? -34.707 1.141 18.277 1.00 90.69 91 THR A C 1
ATOM 717 O O . THR A 1 91 ? -33.588 1.171 17.751 1.00 90.69 91 THR A O 1
ATOM 720 N N . ASP A 1 92 ? -35.336 2.276 18.600 1.00 89.31 92 ASP A N 1
ATOM 721 C CA . ASP A 1 92 ? -34.670 3.587 18.512 1.00 89.31 92 ASP A CA 1
ATOM 722 C C . ASP A 1 92 ? -33.477 3.690 19.473 1.00 89.31 92 ASP A C 1
ATOM 724 O O . ASP A 1 92 ? -32.483 4.359 19.171 1.00 89.31 92 ASP A O 1
ATOM 728 N N . THR A 1 93 ? -33.530 2.952 20.585 1.00 91.38 93 THR A N 1
ATOM 729 C CA . THR A 1 93 ? -32.407 2.814 21.516 1.00 91.38 93 THR A CA 1
ATOM 730 C C . THR A 1 93 ? -31.219 2.136 20.842 1.00 91.38 93 THR A C 1
ATOM 732 O O . THR A 1 93 ? -30.103 2.653 20.890 1.00 91.38 93 THR A O 1
ATOM 735 N N . ASP A 1 94 ? -31.447 1.039 20.125 1.00 91.25 94 ASP A N 1
ATOM 736 C CA . ASP A 1 94 ? -30.390 0.319 19.411 1.00 91.25 94 ASP A CA 1
ATOM 737 C C . ASP A 1 94 ? -29.764 1.172 18.308 1.00 91.25 94 ASP A C 1
ATOM 739 O O . ASP A 1 94 ? -28.538 1.223 18.174 1.00 91.25 94 ASP A O 1
ATOM 743 N N . ARG A 1 95 ? -30.589 1.934 17.579 1.00 89.81 95 ARG A N 1
ATOM 744 C CA . ARG A 1 95 ? -30.110 2.926 16.605 1.00 89.81 95 ARG A CA 1
ATOM 745 C C . ARG A 1 95 ? -29.245 4.003 17.263 1.00 89.81 95 ARG A C 1
ATOM 747 O O . ARG A 1 95 ? -28.199 4.361 16.715 1.00 89.81 95 ARG A O 1
ATOM 754 N N . ALA A 1 96 ? -29.630 4.497 18.440 1.00 90.00 96 ALA A N 1
ATOM 755 C CA . ALA A 1 96 ? -28.842 5.477 19.186 1.00 90.00 96 ALA A CA 1
ATOM 756 C C . ALA A 1 96 ? -27.501 4.895 19.678 1.00 90.00 96 ALA A C 1
ATOM 758 O O . ALA A 1 96 ? -26.468 5.571 19.623 1.00 90.00 96 ALA A O 1
ATOM 759 N N . LEU A 1 97 ? -27.493 3.632 20.116 1.00 90.38 97 LEU A N 1
ATOM 760 C CA . LEU A 1 97 ? -26.309 2.935 20.628 1.00 90.38 97 LEU A CA 1
ATOM 761 C C . LEU A 1 97 ? -25.388 2.379 19.527 1.00 90.38 97 LEU A C 1
ATOM 763 O O . LEU A 1 97 ? -24.197 2.167 19.778 1.00 90.38 97 LEU A O 1
ATOM 767 N N . ALA A 1 98 ? -25.877 2.221 18.294 1.00 88.12 98 ALA A N 1
ATOM 768 C CA . ALA A 1 98 ? -25.140 1.672 17.149 1.00 88.12 98 ALA A CA 1
ATOM 769 C C . ALA A 1 98 ? -23.768 2.328 16.916 1.00 88.12 98 ALA A C 1
ATOM 771 O O . ALA A 1 98 ? -22.775 1.667 16.598 1.00 88.12 98 ALA A O 1
ATOM 772 N N . LYS A 1 99 ? -23.674 3.647 17.119 1.00 82.88 99 LYS A N 1
ATOM 773 C CA . LYS A 1 99 ? -22.411 4.390 16.988 1.00 82.88 99 LYS A CA 1
ATOM 774 C C . LYS A 1 99 ? -21.345 3.892 17.970 1.00 82.88 99 LYS A C 1
ATOM 776 O O . LYS A 1 99 ? -20.162 3.845 17.621 1.00 82.88 99 LYS A O 1
ATOM 781 N N . PHE A 1 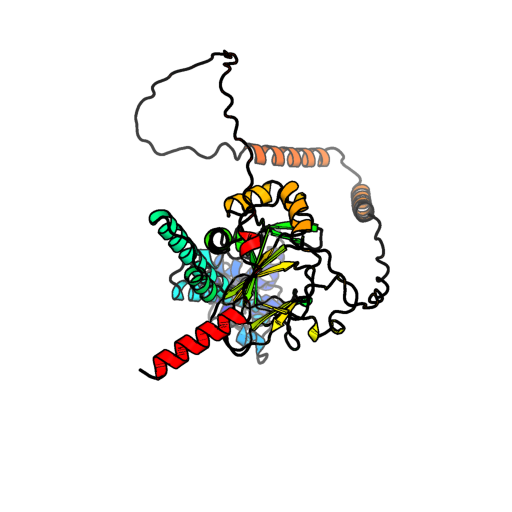100 ? -21.748 3.527 19.184 1.00 87.75 100 PHE A N 1
ATOM 782 C CA . PHE A 1 100 ? -20.856 2.981 20.201 1.00 87.75 100 PHE A CA 1
ATOM 783 C C . PHE A 1 100 ? -20.532 1.521 19.951 1.00 87.75 100 PHE A C 1
ATOM 785 O O . PHE A 1 100 ? -19.365 1.165 20.091 1.00 87.75 100 PHE A O 1
ATOM 792 N N . ALA A 1 101 ? -21.506 0.727 19.498 1.00 85.69 101 ALA A N 1
ATOM 793 C CA . ALA A 1 101 ? -21.285 -0.660 19.100 1.00 85.69 101 ALA A CA 1
ATOM 794 C C . ALA A 1 101 ? -20.181 -0.722 18.039 1.00 85.69 101 ALA A C 1
ATOM 796 O O . ALA A 1 101 ? -19.165 -1.387 18.223 1.00 85.69 101 ALA A O 1
ATOM 797 N N . LYS A 1 102 ? -20.282 0.101 16.990 1.00 83.44 102 LYS A N 1
ATOM 798 C CA . LYS A 1 102 ? -19.259 0.195 15.940 1.00 83.44 102 LYS A CA 1
ATOM 799 C C . LYS A 1 102 ? -17.863 0.528 16.479 1.00 83.44 102 LYS A C 1
ATOM 801 O O . LYS A 1 102 ? -16.869 -0.042 16.032 1.00 83.44 102 LYS A O 1
ATOM 806 N N . GLY A 1 103 ? -17.767 1.481 17.406 1.00 83.06 103 GLY A N 1
ATOM 807 C CA . GLY A 1 103 ? -16.495 1.862 18.025 1.00 83.06 103 GLY A CA 1
ATOM 808 C C . GLY A 1 103 ? -15.917 0.761 18.917 1.00 83.06 103 GLY A C 1
ATOM 809 O O . GLY A 1 103 ? -14.712 0.520 18.870 1.00 83.06 103 GLY A O 1
ATOM 810 N N . PHE A 1 104 ? -16.780 0.099 19.686 1.00 85.62 104 PHE A N 1
ATOM 811 C CA . PHE A 1 104 ? -16.456 -0.985 20.607 1.00 85.62 104 PHE A CA 1
ATOM 812 C C . PHE A 1 104 ? -15.955 -2.225 19.861 1.00 85.62 104 PHE A C 1
ATOM 814 O O . PHE A 1 104 ? -14.816 -2.629 20.082 1.00 85.62 104 PHE A O 1
ATOM 821 N N . HIS A 1 105 ? -16.728 -2.725 18.891 1.00 83.12 105 HIS A N 1
ATOM 822 C CA . HIS A 1 105 ? -16.359 -3.878 18.060 1.00 83.12 105 HIS A CA 1
ATOM 823 C C . HIS A 1 105 ? -15.056 -3.647 17.307 1.00 83.12 105 HIS A C 1
ATOM 825 O O . HIS A 1 105 ? -14.219 -4.534 17.221 1.00 83.12 105 HIS A O 1
ATOM 831 N N . ARG A 1 106 ? -14.808 -2.419 16.831 1.00 83.00 106 ARG A N 1
ATOM 832 C CA . ARG A 1 106 ? -13.525 -2.080 16.198 1.00 83.00 106 ARG A CA 1
ATOM 833 C C . ARG A 1 106 ? -12.341 -2.245 17.155 1.00 83.00 106 ARG A C 1
ATOM 835 O O . ARG A 1 106 ? -11.266 -2.644 16.710 1.00 83.00 106 ARG A O 1
ATOM 842 N N . VAL A 1 107 ? -12.499 -1.878 18.428 1.00 86.06 107 VAL A N 1
ATOM 843 C CA . VAL A 1 107 ? -11.448 -2.026 19.448 1.00 86.06 107 VAL A CA 1
ATOM 844 C C . VAL A 1 107 ? -11.282 -3.492 19.834 1.00 86.06 107 VAL A C 1
ATOM 846 O O . VAL A 1 107 ? -10.147 -3.957 19.853 1.00 86.06 107 VAL A O 1
ATOM 849 N N . GLU A 1 108 ? -12.372 -4.223 20.078 1.00 85.94 108 GLU A N 1
ATOM 850 C CA . GLU A 1 108 ? -12.310 -5.658 20.392 1.00 85.94 108 GLU A CA 1
ATOM 851 C C . GLU A 1 108 ? -11.651 -6.453 19.272 1.00 85.94 108 GLU A C 1
ATOM 853 O O . GLU A 1 108 ? -10.700 -7.183 19.524 1.00 85.94 108 GLU A O 1
ATOM 858 N N . PHE A 1 109 ? -12.060 -6.215 18.030 1.00 86.19 109 PHE A N 1
ATOM 859 C CA . PHE A 1 109 ? -11.464 -6.854 16.866 1.00 86.19 109 PHE A CA 1
ATOM 860 C C . PHE A 1 109 ? -9.971 -6.525 16.728 1.00 86.19 109 PHE A C 1
ATOM 862 O O . PHE A 1 109 ? -9.151 -7.408 16.496 1.00 86.19 109 PHE A O 1
ATOM 869 N N . THR A 1 110 ? -9.583 -5.264 16.968 1.00 88.94 110 THR A N 1
ATOM 870 C CA . THR A 1 110 ? -8.162 -4.871 16.992 1.00 88.94 110 THR A CA 1
ATOM 871 C C . THR A 1 110 ? -7.389 -5.612 18.090 1.00 88.94 110 THR A C 1
ATOM 873 O O . THR A 1 110 ? -6.265 -6.045 17.849 1.00 88.94 110 THR A O 1
ATOM 876 N N . ASN A 1 111 ? -7.969 -5.758 19.285 1.00 88.94 111 ASN A N 1
ATOM 877 C CA . ASN A 1 111 ? -7.348 -6.479 20.397 1.00 88.94 111 ASN A CA 1
ATOM 878 C C . ASN A 1 111 ? -7.225 -7.978 20.104 1.00 88.94 111 ASN A C 1
ATOM 880 O O . ASN A 1 111 ? -6.187 -8.556 20.407 1.00 88.94 111 ASN A O 1
ATOM 884 N N . GLN A 1 112 ? -8.248 -8.583 19.499 1.00 88.50 112 GLN A N 1
ATOM 885 C CA . GLN A 1 112 ? -8.240 -9.987 19.102 1.00 88.50 112 GLN A CA 1
ATOM 886 C C . GLN A 1 112 ? -7.089 -10.265 18.130 1.00 88.50 112 GLN A C 1
ATOM 888 O O . GLN A 1 112 ? -6.239 -11.100 18.415 1.00 88.50 112 GLN A O 1
ATOM 893 N N . ILE A 1 113 ? -6.996 -9.496 17.044 1.00 88.12 113 ILE A N 1
ATOM 894 C CA . ILE A 1 113 ? -5.929 -9.647 16.040 1.00 88.12 113 ILE A CA 1
ATOM 895 C C . ILE A 1 113 ? -4.550 -9.413 16.654 1.00 88.12 113 ILE A C 1
ATOM 897 O O . ILE A 1 113 ? -3.595 -10.124 16.349 1.00 88.12 113 ILE A O 1
ATOM 901 N N . ALA A 1 114 ? -4.431 -8.398 17.513 1.00 90.31 114 ALA A N 1
ATOM 902 C CA . ALA A 1 114 ? -3.185 -8.123 18.210 1.00 90.31 114 ALA A CA 1
ATOM 903 C C . ALA A 1 114 ? -2.776 -9.312 19.094 1.00 90.31 114 ALA A C 1
ATOM 905 O O . ALA A 1 114 ? -1.618 -9.709 19.063 1.00 90.31 114 ALA A O 1
ATOM 906 N N . SER A 1 115 ? -3.722 -9.927 19.809 1.00 90.12 115 SER A N 1
ATOM 907 C CA . SER A 1 115 ? -3.479 -11.124 20.617 1.00 90.12 115 SER A CA 1
ATOM 908 C C . SER A 1 115 ? -3.076 -12.330 19.765 1.00 90.12 115 SER A C 1
ATOM 910 O O . SER A 1 115 ? -2.085 -12.981 20.081 1.00 90.12 115 SER A O 1
ATOM 912 N N . GLU A 1 116 ? -3.803 -12.611 18.679 1.00 88.12 116 GLU A N 1
ATOM 913 C CA . GLU A 1 116 ? -3.524 -13.729 17.761 1.00 88.12 116 GLU A CA 1
ATOM 914 C C . GLU A 1 116 ? -2.120 -13.639 17.144 1.00 88.12 116 GLU A C 1
ATOM 916 O O . GLU A 1 116 ? -1.476 -14.658 16.908 1.00 88.12 116 GLU A O 1
ATOM 921 N N . LEU A 1 117 ? -1.622 -12.420 16.917 1.00 86.44 117 LEU A N 1
ATOM 922 C CA . LEU A 1 117 ? -0.315 -12.164 16.308 1.00 86.44 117 LEU A CA 1
ATOM 923 C C . LEU A 1 117 ? 0.776 -11.762 17.315 1.00 86.44 117 LEU A C 1
ATOM 925 O O . LEU A 1 117 ? 1.864 -11.357 16.900 1.00 86.44 117 LEU A O 1
ATOM 929 N N . GLY A 1 118 ? 0.506 -11.831 18.624 1.00 89.12 118 GLY A N 1
ATOM 930 C CA . GLY A 1 118 ? 1.474 -11.480 19.671 1.00 89.12 118 GLY A CA 1
ATOM 931 C C . GLY A 1 118 ? 1.965 -10.025 19.604 1.00 89.12 118 GLY A C 1
ATOM 932 O O . GLY A 1 118 ? 3.153 -9.748 19.778 1.00 89.12 118 GLY A O 1
ATOM 933 N N . MET A 1 119 ? 1.073 -9.082 19.294 1.00 91.31 119 MET A N 1
ATOM 934 C CA . MET A 1 119 ? 1.362 -7.655 19.135 1.00 91.31 119 MET A CA 1
ATOM 935 C C . MET A 1 119 ? 0.669 -6.789 20.190 1.00 91.31 119 MET A C 1
ATOM 937 O O . MET A 1 119 ? -0.381 -7.127 20.727 1.00 91.31 119 MET A O 1
ATOM 941 N N . ASP A 1 120 ? 1.226 -5.602 20.435 1.00 93.06 120 ASP A N 1
ATOM 942 C CA . ASP A 1 120 ? 0.557 -4.568 21.224 1.00 93.06 120 ASP A CA 1
ATOM 943 C C . ASP A 1 120 ? -0.623 -3.961 20.440 1.00 93.06 120 ASP A C 1
ATOM 945 O O . ASP A 1 120 ? -0.477 -3.478 19.310 1.00 93.06 120 ASP A O 1
ATOM 949 N N . SER A 1 121 ? -1.809 -3.940 21.052 1.00 91.94 121 SER A N 1
ATOM 950 C CA . SER A 1 121 ? -3.029 -3.480 20.382 1.00 91.94 121 SER A CA 1
ATOM 951 C C . SER A 1 121 ? -3.008 -1.992 20.043 1.00 91.94 121 SER A C 1
ATOM 953 O O . SER A 1 121 ? -3.607 -1.589 19.042 1.00 91.94 121 SER A O 1
ATOM 955 N N . LYS A 1 122 ? -2.279 -1.156 20.800 1.00 92.81 122 LYS A N 1
ATOM 956 C CA . LYS A 1 122 ? -2.126 0.272 20.467 1.00 92.81 122 LYS A CA 1
ATOM 957 C C . LYS A 1 122 ? -1.336 0.446 19.171 1.00 92.81 122 LYS A C 1
ATOM 959 O O . LYS A 1 122 ? -1.652 1.332 18.374 1.00 92.81 122 LYS A O 1
ATOM 964 N N . THR A 1 123 ? -0.361 -0.424 18.929 1.00 92.75 123 THR A N 1
ATOM 965 C CA . THR A 1 123 ? 0.445 -0.451 17.702 1.00 92.75 123 THR A CA 1
ATOM 966 C C . THR A 1 123 ? -0.397 -0.828 16.477 1.00 92.75 123 THR A C 1
ATOM 968 O O . THR A 1 123 ? -0.279 -0.185 15.429 1.00 92.75 123 THR A O 1
ATOM 971 N N . VAL A 1 124 ? -1.310 -1.796 16.615 1.00 93.31 124 VAL A N 1
ATOM 972 C CA . VAL A 1 124 ? -2.272 -2.168 15.556 1.00 93.31 124 VAL A CA 1
ATOM 973 C C . VAL A 1 124 ? -3.349 -1.086 15.370 1.00 93.31 124 VAL A C 1
ATOM 975 O O . VAL A 1 124 ? -3.772 -0.783 14.252 1.00 93.31 124 VAL A O 1
ATOM 978 N N . ALA A 1 125 ? -3.776 -0.435 16.453 1.00 91.38 125 ALA A N 1
ATOM 979 C CA . ALA A 1 125 ? -4.741 0.658 16.392 1.00 91.38 125 ALA A CA 1
ATOM 980 C C . ALA A 1 125 ? -4.178 1.900 15.676 1.00 91.38 125 ALA A C 1
ATOM 982 O O . ALA A 1 125 ? -4.923 2.582 14.965 1.00 91.38 125 ALA A O 1
ATOM 983 N N . LYS A 1 126 ? -2.876 2.183 15.831 1.00 93.25 126 LYS A N 1
ATOM 984 C CA . LYS A 1 126 ? -2.164 3.274 15.150 1.00 93.25 126 LYS A CA 1
ATOM 985 C C . LYS A 1 126 ? -1.858 2.888 13.698 1.00 93.25 126 LYS A C 1
ATOM 987 O O . LYS A 1 126 ? -0.750 2.468 13.371 1.00 93.25 126 LYS A O 1
ATOM 992 N N . ARG A 1 127 ? -2.856 3.050 12.832 1.00 92.88 127 ARG A N 1
ATOM 993 C CA . ARG A 1 127 ? -2.801 2.695 11.407 1.00 92.88 127 ARG A CA 1
ATOM 994 C C . ARG A 1 127 ? -3.233 3.838 10.497 1.00 92.88 127 ARG A C 1
ATOM 996 O O . ARG A 1 127 ? -3.891 4.782 10.943 1.00 92.88 127 ARG A O 1
ATOM 1003 N N . SER A 1 128 ? -2.901 3.724 9.216 1.00 91.62 128 SER A N 1
ATOM 1004 C CA . SER A 1 128 ? -3.378 4.663 8.201 1.00 91.62 128 SER A CA 1
ATOM 1005 C C . SER A 1 128 ? -4.868 4.472 7.902 1.00 91.62 128 SER A C 1
ATOM 1007 O O . SER A 1 128 ? -5.439 3.402 8.098 1.00 91.62 128 SER A O 1
ATOM 1009 N N . TRP A 1 129 ? -5.520 5.526 7.401 1.00 89.19 129 TRP A N 1
ATOM 1010 C CA . TRP A 1 129 ? -6.960 5.528 7.096 1.00 89.19 129 TRP A CA 1
ATOM 1011 C C . TRP A 1 129 ? -7.375 4.447 6.085 1.00 89.19 129 TRP A C 1
ATOM 1013 O O . TRP A 1 129 ? -8.532 4.037 6.069 1.00 89.19 129 TRP A O 1
ATOM 1023 N N . CYS A 1 130 ? -6.439 4.005 5.241 1.00 88.69 130 CYS A N 1
ATOM 1024 C CA . CYS A 1 130 ? -6.656 2.992 4.216 1.00 88.69 130 CYS A CA 1
ATOM 1025 C C . CYS A 1 130 ? -6.375 1.556 4.688 1.00 88.69 130 CYS A C 1
ATOM 1027 O O . CYS A 1 130 ? -6.369 0.655 3.855 1.00 88.69 130 CYS A O 1
ATOM 1029 N N . GLU A 1 131 ? -6.140 1.341 5.987 1.00 93.50 131 GLU A N 1
ATOM 1030 C CA . GLU A 1 131 ? -5.807 0.033 6.556 1.00 93.50 131 GLU A CA 1
ATOM 1031 C C . GLU A 1 131 ? -6.890 -0.463 7.521 1.00 93.50 131 GLU A C 1
ATOM 1033 O O . GLU A 1 131 ? -7.401 0.277 8.374 1.00 93.50 131 GLU A O 1
ATOM 1038 N N . SER A 1 132 ? -7.210 -1.754 7.425 1.00 91.38 132 SER A N 1
ATOM 1039 C CA . SER A 1 132 ? -7.908 -2.471 8.492 1.00 91.38 132 SER A CA 1
ATOM 1040 C C . SER A 1 132 ? -6.919 -2.888 9.596 1.00 91.38 132 SER A C 1
ATOM 1042 O O . SER A 1 132 ? -5.706 -2.869 9.364 1.00 91.38 132 SER A O 1
ATOM 1044 N N . PRO A 1 133 ? -7.389 -3.234 10.808 1.00 91.25 133 PRO A N 1
ATOM 1045 C CA . PRO A 1 133 ? -6.523 -3.798 11.846 1.00 91.25 133 PRO A CA 1
ATOM 1046 C C . PRO A 1 133 ? -5.743 -5.040 11.371 1.00 91.25 133 PRO A C 1
ATOM 1048 O O . PRO A 1 133 ? -4.539 -5.117 11.590 1.00 91.25 133 PRO A O 1
ATOM 1051 N N . GLU A 1 134 ? -6.386 -5.949 10.638 1.00 91.12 134 GLU A N 1
ATOM 1052 C CA . GLU A 1 134 ? -5.781 -7.175 10.086 1.00 91.12 134 GLU A CA 1
ATOM 1053 C C . GLU A 1 134 ? -4.666 -6.821 9.105 1.00 91.12 134 GLU A C 1
ATOM 1055 O O . GLU A 1 134 ? -3.566 -7.369 9.168 1.00 91.12 134 GLU A O 1
ATOM 1060 N N . MET A 1 135 ? -4.938 -5.870 8.204 1.00 95.06 135 MET A N 1
ATOM 1061 C CA . MET A 1 135 ? -3.951 -5.381 7.247 1.00 95.06 135 MET A CA 1
ATOM 1062 C C . MET A 1 135 ? -2.761 -4.757 7.968 1.00 95.06 135 MET A C 1
ATOM 1064 O O . MET A 1 135 ? -1.619 -5.094 7.662 1.00 95.06 135 MET A O 1
ATOM 1068 N N . ARG A 1 136 ? -3.022 -3.892 8.956 1.00 95.88 136 ARG A N 1
ATOM 1069 C CA . ARG A 1 136 ? -1.977 -3.266 9.767 1.00 95.88 136 ARG A CA 1
ATOM 1070 C C . ARG A 1 136 ? -1.104 -4.321 10.435 1.00 95.88 136 ARG A C 1
ATOM 1072 O O . ARG A 1 136 ? 0.115 -4.215 10.347 1.00 95.88 136 ARG A O 1
ATOM 1079 N N . ALA A 1 137 ? -1.709 -5.319 11.069 1.00 93.69 137 ALA A N 1
ATOM 1080 C CA . ALA A 1 137 ? -0.984 -6.350 11.794 1.00 93.69 137 ALA A CA 1
ATOM 1081 C C . ALA A 1 137 ? -0.125 -7.217 10.858 1.00 93.69 137 ALA A C 1
ATOM 1083 O O . ALA A 1 137 ? 1.073 -7.352 11.093 1.00 93.69 137 ALA A O 1
ATOM 1084 N N . LYS A 1 138 ? -0.672 -7.693 9.730 1.00 94.94 138 LYS A N 1
ATOM 1085 C CA . LYS A 1 138 ? 0.104 -8.431 8.713 1.00 94.94 138 LYS A CA 1
ATOM 1086 C C . LYS A 1 138 ? 1.275 -7.614 8.158 1.00 94.94 138 LYS A C 1
ATOM 1088 O O . LYS A 1 138 ? 2.392 -8.110 8.060 1.00 94.94 138 LYS A O 1
ATOM 1093 N N . ARG A 1 139 ? 1.067 -6.326 7.870 1.00 97.69 139 ARG A N 1
ATOM 1094 C CA . ARG A 1 139 ? 2.149 -5.438 7.412 1.00 97.69 139 ARG A CA 1
ATOM 1095 C C . ARG A 1 139 ? 3.200 -5.165 8.490 1.00 97.69 139 ARG A C 1
ATOM 1097 O O . ARG A 1 139 ? 4.361 -4.966 8.155 1.00 97.69 139 ARG A O 1
ATOM 1104 N N . LEU A 1 140 ? 2.826 -5.167 9.773 1.00 97.00 140 LEU A N 1
ATOM 1105 C CA . LEU A 1 140 ? 3.788 -5.089 10.878 1.00 97.00 140 LEU A CA 1
ATOM 1106 C C . LEU A 1 140 ? 4.634 -6.363 10.988 1.00 97.00 140 LEU A C 1
ATOM 1108 O O . LEU A 1 140 ? 5.816 -6.256 11.301 1.00 97.00 140 LEU A O 1
ATOM 1112 N N . VAL A 1 141 ? 4.070 -7.543 10.694 1.00 95.94 141 VAL A N 1
ATOM 1113 C CA . VAL A 1 141 ? 4.861 -8.780 10.552 1.00 95.94 141 VAL A CA 1
ATOM 1114 C C . VAL A 1 141 ? 5.874 -8.612 9.420 1.00 95.94 141 VAL A C 1
ATOM 1116 O O . VAL A 1 141 ? 7.070 -8.730 9.664 1.00 95.94 141 VAL A O 1
ATOM 1119 N N . ALA A 1 142 ? 5.415 -8.219 8.227 1.00 98.06 142 ALA A N 1
ATOM 1120 C CA . ALA A 1 142 ? 6.284 -7.993 7.070 1.00 98.06 142 ALA A CA 1
ATOM 1121 C C . ALA A 1 142 ? 7.387 -6.950 7.343 1.00 98.06 142 ALA A C 1
ATOM 1123 O O . ALA A 1 142 ? 8.532 -7.129 6.941 1.00 98.06 142 ALA A O 1
ATOM 1124 N N . GLN A 1 143 ? 7.072 -5.877 8.075 1.00 98.12 143 GLN A N 1
ATOM 1125 C CA . GLN A 1 143 ? 8.047 -4.872 8.504 1.00 98.12 143 GLN A CA 1
ATOM 1126 C C . GLN A 1 143 ? 9.119 -5.456 9.425 1.00 98.12 143 GLN A C 1
ATOM 1128 O O . GLN A 1 143 ? 10.295 -5.207 9.182 1.00 98.12 143 GLN A O 1
ATOM 1133 N N . LYS A 1 144 ? 8.742 -6.254 10.432 1.00 97.56 144 LYS A N 1
ATOM 1134 C CA . LYS A 1 144 ? 9.710 -6.930 11.312 1.00 97.56 144 LYS A CA 1
ATOM 1135 C C . LYS A 1 144 ? 10.581 -7.920 10.541 1.00 97.56 144 LYS A C 1
ATOM 1137 O O . LYS A 1 144 ? 11.783 -7.985 10.775 1.00 97.56 144 LYS A O 1
ATOM 1142 N N . THR A 1 145 ? 9.995 -8.664 9.602 1.00 98.25 145 THR A N 1
ATOM 1143 C CA . THR A 1 145 ? 10.753 -9.557 8.718 1.00 98.25 145 THR A CA 1
ATOM 1144 C C . THR A 1 145 ? 11.746 -8.770 7.868 1.00 98.25 145 THR A C 1
ATOM 1146 O O . THR A 1 145 ? 12.912 -9.141 7.821 1.00 98.25 145 THR A O 1
ATOM 1149 N N . ALA A 1 146 ? 11.342 -7.639 7.282 1.00 98.69 146 ALA A N 1
ATOM 1150 C CA . ALA A 1 146 ? 12.258 -6.787 6.529 1.00 98.69 146 ALA A CA 1
ATOM 1151 C C . ALA A 1 146 ? 13.393 -6.214 7.394 1.00 98.69 146 ALA A C 1
ATOM 1153 O O . ALA A 1 146 ? 14.532 -6.163 6.938 1.00 98.69 146 ALA A O 1
ATOM 1154 N N . GLU A 1 147 ? 13.105 -5.801 8.632 1.00 98.56 147 GLU A N 1
ATOM 1155 C CA . GLU A 1 147 ? 14.119 -5.340 9.593 1.00 98.56 147 GLU A CA 1
ATOM 1156 C C . GLU A 1 147 ? 15.138 -6.441 9.906 1.00 98.56 147 GLU A C 1
ATOM 1158 O O . GLU A 1 147 ? 16.341 -6.192 9.840 1.00 98.56 147 GLU A O 1
ATOM 1163 N N . ALA A 1 148 ? 14.663 -7.656 10.196 1.00 98.44 148 ALA A N 1
ATOM 1164 C CA . ALA A 1 148 ? 15.523 -8.799 10.479 1.00 98.44 148 ALA A CA 1
ATOM 1165 C C . ALA A 1 148 ? 16.401 -9.163 9.273 1.00 98.44 148 ALA A C 1
ATOM 1167 O O . ALA A 1 148 ? 17.610 -9.296 9.426 1.00 98.44 148 ALA A O 1
ATOM 1168 N N . THR A 1 149 ? 15.816 -9.237 8.073 1.00 98.50 149 THR A N 1
ATOM 1169 C CA . THR A 1 149 ? 16.556 -9.532 6.839 1.00 98.50 149 THR A CA 1
ATOM 1170 C C . THR A 1 149 ? 17.609 -8.469 6.535 1.00 98.50 149 THR A C 1
ATOM 1172 O O . THR A 1 149 ? 18.733 -8.812 6.188 1.00 98.50 149 THR A O 1
ATOM 1175 N N . LEU A 1 150 ? 17.283 -7.178 6.662 1.00 98.38 150 LEU A N 1
ATOM 1176 C CA . LEU A 1 150 ? 18.260 -6.108 6.429 1.00 98.38 150 LEU A CA 1
ATOM 1177 C C . LEU A 1 150 ? 19.431 -6.192 7.412 1.00 98.38 150 LEU A C 1
ATOM 1179 O O . LEU A 1 150 ? 20.576 -6.075 6.986 1.00 98.38 150 LEU A O 1
ATOM 1183 N N . LYS A 1 151 ? 19.144 -6.428 8.698 1.00 98.25 151 LYS A N 1
ATOM 1184 C CA . LYS A 1 151 ? 20.169 -6.574 9.735 1.00 98.25 151 LYS A CA 1
ATOM 1185 C C . LYS A 1 151 ? 21.081 -7.773 9.464 1.00 98.25 151 LYS A C 1
ATOM 1187 O O . LYS A 1 151 ? 22.297 -7.631 9.497 1.00 98.25 151 LYS A O 1
ATOM 1192 N N . GLU A 1 152 ? 20.499 -8.931 9.164 1.00 97.88 152 GLU A N 1
ATOM 1193 C CA . GLU A 1 152 ? 21.252 -10.150 8.857 1.00 97.88 152 GLU A CA 1
ATOM 1194 C C . GLU A 1 152 ? 22.182 -9.952 7.650 1.00 97.88 152 GLU A C 1
ATOM 1196 O O . GLU A 1 152 ? 23.359 -10.307 7.696 1.00 97.88 152 GLU A O 1
ATOM 1201 N N . LEU A 1 153 ? 21.673 -9.339 6.578 1.00 97.31 153 LEU A N 1
ATOM 1202 C CA . LEU A 1 153 ? 22.463 -9.076 5.377 1.00 97.31 153 LEU A CA 1
ATOM 1203 C C . LEU A 1 153 ? 23.583 -8.063 5.626 1.00 97.31 153 LEU A C 1
ATOM 1205 O O . LEU A 1 153 ? 24.650 -8.200 5.033 1.00 97.31 153 LEU A O 1
ATOM 1209 N N . GLU A 1 154 ? 23.369 -7.068 6.487 1.00 96.00 154 GLU A N 1
ATOM 1210 C CA . GLU A 1 154 ? 24.411 -6.115 6.879 1.00 96.00 154 GLU A CA 1
ATOM 1211 C C . GLU A 1 154 ? 25.532 -6.804 7.670 1.00 96.00 154 GLU A C 1
ATOM 1213 O O . GLU A 1 154 ? 26.706 -6.605 7.364 1.00 96.00 154 GLU A O 1
ATOM 1218 N N . GLU A 1 155 ? 25.182 -7.676 8.620 1.00 97.00 155 GLU A N 1
ATOM 1219 C CA . GLU A 1 155 ? 26.144 -8.444 9.422 1.00 97.00 155 GLU A CA 1
ATOM 1220 C C . GLU A 1 155 ? 26.953 -9.440 8.575 1.00 97.00 155 GLU A C 1
ATOM 1222 O O . GLU A 1 155 ? 28.147 -9.630 8.804 1.00 97.00 155 GLU A O 1
ATOM 1227 N N . GLN A 1 156 ? 26.322 -10.060 7.575 1.00 96.06 156 GLN A N 1
ATOM 1228 C CA . GLN A 1 156 ? 26.951 -11.065 6.711 1.00 96.06 156 GLN A CA 1
ATOM 1229 C C . GLN A 1 156 ? 27.607 -10.476 5.448 1.00 96.06 156 GLN A C 1
ATOM 1231 O O . GLN A 1 156 ? 28.270 -11.203 4.706 1.00 96.06 156 GLN A O 1
ATOM 1236 N N . GLY A 1 157 ? 27.404 -9.187 5.153 1.00 93.75 157 GLY A N 1
ATOM 1237 C CA . GLY A 1 157 ? 27.802 -8.587 3.873 1.00 93.75 157 GLY A CA 1
ATOM 1238 C C . GLY A 1 157 ? 27.055 -9.175 2.664 1.00 93.75 157 GLY A C 1
ATOM 1239 O O . GLY A 1 157 ? 27.608 -9.266 1.566 1.00 93.75 157 GLY A O 1
ATOM 1240 N N . GLY A 1 158 ? 25.814 -9.620 2.871 1.00 95.00 158 GLY A N 1
ATOM 1241 C CA . GLY A 1 158 ? 24.983 -10.289 1.876 1.00 95.00 158 GLY A CA 1
ATOM 1242 C C . GLY A 1 158 ? 24.236 -9.340 0.932 1.00 95.00 158 GLY A C 1
ATOM 1243 O O . GLY A 1 158 ? 24.217 -8.119 1.092 1.00 95.00 158 GLY A O 1
ATOM 1244 N N . LYS A 1 159 ? 23.572 -9.930 -0.067 1.00 95.75 159 LYS A N 1
ATOM 1245 C CA . LYS A 1 159 ? 22.699 -9.233 -1.023 1.00 95.75 159 LYS A CA 1
ATOM 1246 C C . LYS A 1 159 ? 21.241 -9.632 -0.838 1.00 95.75 159 LYS A C 1
ATOM 1248 O O . LYS A 1 159 ? 20.935 -10.782 -0.522 1.00 95.75 159 LYS A O 1
ATOM 1253 N N . VAL A 1 160 ? 20.322 -8.708 -1.104 1.00 96.38 160 VAL A N 1
ATOM 1254 C CA . VAL A 1 160 ? 18.887 -9.023 -1.109 1.00 96.38 160 VAL A CA 1
ATOM 1255 C C . VAL A 1 160 ? 18.547 -9.861 -2.342 1.00 96.38 160 VAL A C 1
ATOM 1257 O O . VAL A 1 160 ? 18.845 -9.444 -3.458 1.00 96.38 160 VAL A O 1
ATOM 1260 N N . THR A 1 161 ? 17.893 -11.011 -2.153 1.00 96.00 161 THR A N 1
ATOM 1261 C CA . THR A 1 161 ? 17.528 -11.966 -3.211 1.00 96.00 161 THR A CA 1
ATOM 1262 C C . THR A 1 161 ? 16.020 -11.985 -3.471 1.00 96.00 161 THR A C 1
ATOM 1264 O O . THR A 1 161 ? 15.223 -11.494 -2.667 1.00 96.00 161 THR A O 1
ATOM 1267 N N . ASP A 1 162 ? 15.612 -12.630 -4.564 1.00 97.06 162 ASP A N 1
ATOM 1268 C CA . ASP A 1 162 ? 14.202 -12.855 -4.903 1.00 97.06 162 ASP A CA 1
ATOM 1269 C C . ASP A 1 162 ? 13.441 -13.627 -3.814 1.00 97.06 162 ASP A C 1
ATOM 1271 O O . ASP A 1 162 ? 12.268 -13.349 -3.576 1.00 97.06 162 ASP A O 1
ATOM 1275 N N . SER A 1 163 ? 14.107 -14.550 -3.108 1.00 97.62 163 SER A N 1
ATOM 1276 C CA . SER A 1 163 ? 13.500 -15.328 -2.017 1.00 97.62 163 SER A CA 1
ATOM 1277 C C . SER A 1 163 ? 13.121 -14.448 -0.820 1.00 97.62 163 SER A C 1
ATOM 1279 O O . SER A 1 163 ? 12.025 -14.579 -0.264 1.00 97.62 163 SER A O 1
ATOM 1281 N N . HIS A 1 164 ? 13.983 -13.487 -0.463 1.00 98.25 164 HIS A N 1
ATOM 1282 C CA . HIS A 1 164 ? 13.690 -12.519 0.598 1.00 98.25 164 HIS A CA 1
ATOM 1283 C C . HIS A 1 164 ? 12.457 -11.680 0.250 1.00 98.25 164 HIS A C 1
ATOM 1285 O O . HIS A 1 164 ? 11.558 -11.512 1.077 1.00 98.25 164 HIS A O 1
ATOM 1291 N N . ILE A 1 165 ? 12.377 -11.198 -0.994 1.00 98.38 165 ILE A N 1
ATOM 1292 C CA . ILE A 1 165 ? 11.236 -10.400 -1.447 1.00 98.38 165 ILE A CA 1
ATOM 1293 C C . ILE A 1 165 ? 9.970 -11.247 -1.551 1.00 98.38 165 ILE A C 1
ATOM 1295 O O . ILE A 1 165 ? 8.916 -10.803 -1.108 1.00 98.38 165 ILE A O 1
ATOM 1299 N N . LEU A 1 166 ? 10.039 -12.476 -2.060 1.00 98.38 166 LEU A N 1
ATOM 1300 C CA . LEU A 1 166 ? 8.869 -13.351 -2.129 1.00 98.38 166 LEU A CA 1
ATOM 1301 C C . LEU A 1 166 ? 8.305 -13.657 -0.732 1.00 98.38 166 LEU A C 1
ATOM 1303 O O . LEU A 1 166 ? 7.096 -13.566 -0.525 1.00 98.38 166 LEU A O 1
ATOM 1307 N N . THR A 1 167 ? 9.175 -13.938 0.243 1.00 98.38 167 THR A N 1
ATOM 1308 C CA . THR A 1 167 ? 8.782 -14.140 1.649 1.00 98.38 167 THR A CA 1
ATOM 1309 C C . THR A 1 167 ? 8.083 -12.905 2.216 1.00 98.38 167 THR A C 1
ATOM 1311 O O . THR A 1 167 ? 7.009 -13.011 2.808 1.00 98.38 167 THR A O 1
ATOM 1314 N N . LEU A 1 168 ? 8.650 -11.721 1.975 1.00 98.50 168 LEU A N 1
ATOM 1315 C CA . LEU A 1 168 ? 8.069 -10.445 2.384 1.00 98.50 168 LEU A CA 1
ATOM 1316 C C . LEU A 1 168 ? 6.679 -10.218 1.771 1.00 98.50 168 LEU A C 1
ATOM 1318 O O . LEU A 1 168 ? 5.744 -9.834 2.473 1.00 98.50 168 LEU A O 1
ATOM 1322 N N . LEU A 1 169 ? 6.531 -10.452 0.464 1.00 98.44 169 LEU A N 1
ATOM 1323 C CA . LEU A 1 169 ? 5.283 -10.198 -0.259 1.00 98.44 169 LEU A CA 1
ATOM 1324 C C . LEU A 1 169 ? 4.166 -11.171 0.131 1.00 98.44 169 LEU A C 1
ATOM 1326 O O . LEU A 1 169 ? 3.016 -10.750 0.205 1.00 98.44 169 LEU A O 1
ATOM 1330 N N . ARG A 1 170 ? 4.497 -12.421 0.478 1.00 98.25 170 ARG A N 1
ATOM 1331 C CA . ARG A 1 170 ? 3.540 -13.399 1.031 1.00 98.25 170 ARG A CA 1
ATOM 1332 C C . ARG A 1 170 ? 2.979 -12.988 2.395 1.00 98.25 170 ARG A C 1
ATOM 1334 O O . ARG A 1 170 ? 1.847 -13.324 2.730 1.00 98.25 170 ARG A O 1
ATOM 1341 N N . GLN A 1 171 ? 3.750 -12.240 3.182 1.00 97.00 171 GLN A N 1
ATOM 1342 C CA . GLN A 1 171 ? 3.296 -11.684 4.462 1.00 97.00 171 GLN A CA 1
ATOM 1343 C C . GLN A 1 171 ? 2.559 -10.347 4.297 1.00 97.00 171 GLN A C 1
ATOM 1345 O O . GLN A 1 171 ? 1.760 -9.958 5.157 1.00 97.00 171 GLN A O 1
ATOM 1350 N N . TRP A 1 172 ? 2.829 -9.617 3.213 1.00 98.25 172 TRP A N 1
ATOM 1351 C CA . TRP A 1 172 ? 2.264 -8.297 2.978 1.00 98.25 172 TRP A CA 1
ATOM 1352 C C . TRP A 1 172 ? 0.763 -8.367 2.679 1.00 98.25 172 TRP A C 1
ATOM 1354 O O . TRP A 1 172 ? 0.314 -9.008 1.734 1.00 98.25 172 TRP A O 1
ATOM 1364 N N . SER A 1 173 ? -0.036 -7.641 3.463 1.00 97.12 173 SER A N 1
ATOM 1365 C CA . SER A 1 173 ? -1.462 -7.480 3.175 1.00 97.12 173 SER A CA 1
ATOM 1366 C C . SER A 1 173 ? -1.678 -6.314 2.211 1.00 97.12 173 SER A C 1
ATOM 1368 O O . SER A 1 173 ? -1.462 -5.146 2.561 1.00 97.12 173 SER A O 1
ATOM 1370 N N . PHE A 1 174 ? -2.086 -6.633 0.984 1.00 97.50 174 PHE A N 1
ATOM 1371 C CA . PHE A 1 174 ? -2.256 -5.663 -0.091 1.00 97.50 174 PHE A CA 1
ATOM 1372 C C . PHE A 1 174 ? -3.527 -4.836 0.054 1.00 97.50 174 PHE A C 1
ATOM 1374 O O . PHE A 1 174 ? -4.598 -5.326 0.418 1.00 97.50 174 PHE A O 1
ATOM 1381 N N . ARG A 1 175 ? -3.432 -3.555 -0.303 1.00 95.69 175 ARG A N 1
ATOM 1382 C CA . ARG A 1 175 ? -4.614 -2.700 -0.377 1.00 95.69 175 ARG A CA 1
ATOM 1383 C C . ARG A 1 175 ? -5.479 -3.069 -1.587 1.00 95.69 175 ARG A C 1
ATOM 1385 O O . ARG A 1 175 ? -4.998 -3.122 -2.717 1.00 95.69 175 ARG A O 1
ATOM 1392 N N . ARG A 1 176 ? -6.793 -3.187 -1.367 1.00 95.00 176 ARG A N 1
ATOM 1393 C CA . ARG A 1 176 ? -7.800 -3.228 -2.440 1.00 95.00 176 ARG A CA 1
ATOM 1394 C C . ARG A 1 176 ? -7.968 -1.828 -3.038 1.00 95.00 176 ARG A C 1
ATOM 1396 O O . ARG A 1 176 ? -8.412 -0.903 -2.358 1.00 95.00 176 ARG A O 1
ATOM 1403 N N . ASN A 1 177 ? -7.574 -1.668 -4.294 1.00 93.12 177 ASN A N 1
ATOM 1404 C CA . ASN A 1 177 ? -7.514 -0.400 -5.009 1.00 93.12 177 ASN A CA 1
ATOM 1405 C C . ASN A 1 177 ? -8.552 -0.367 -6.142 1.00 93.12 177 ASN A C 1
ATOM 1407 O O . ASN A 1 177 ? -8.483 -1.159 -7.077 1.00 93.12 177 ASN A O 1
ATOM 1411 N N . ASP A 1 178 ? -9.495 0.568 -6.060 1.00 92.94 178 ASP A N 1
ATOM 1412 C CA . ASP A 1 178 ? -10.578 0.824 -7.023 1.00 92.94 178 ASP A CA 1
ATOM 1413 C C . ASP A 1 178 ? -10.300 2.037 -7.940 1.00 92.94 178 ASP A C 1
ATOM 1415 O O . ASP A 1 178 ? -11.070 2.353 -8.853 1.00 92.94 178 ASP A O 1
ATOM 1419 N N . THR A 1 179 ? -9.181 2.731 -7.710 1.00 90.56 179 THR A N 1
ATOM 1420 C CA . THR A 1 179 ? -8.783 3.929 -8.466 1.00 90.56 179 THR A CA 1
ATOM 1421 C C . THR A 1 179 ? -7.937 3.614 -9.694 1.00 90.56 179 THR A C 1
ATOM 1423 O O . THR A 1 179 ? -7.914 4.399 -10.641 1.00 90.56 179 THR A O 1
ATOM 1426 N N . ARG A 1 180 ? -7.280 2.448 -9.730 1.00 91.12 180 ARG A N 1
ATOM 1427 C CA . ARG A 1 180 ? -6.392 2.021 -10.825 1.00 91.12 180 ARG A CA 1
ATOM 1428 C C . ARG A 1 180 ? -7.159 1.342 -11.963 1.00 91.12 180 ARG A C 1
ATOM 1430 O O . ARG A 1 180 ? -6.849 0.229 -12.388 1.00 91.12 180 ARG A O 1
ATOM 1437 N N . ARG A 1 181 ? -8.196 2.020 -12.457 1.00 91.56 181 ARG A N 1
ATOM 1438 C CA . ARG A 1 181 ? -9.127 1.469 -13.458 1.00 91.56 181 ARG A CA 1
ATOM 1439 C C . ARG A 1 181 ? -8.453 1.123 -14.785 1.00 91.56 181 ARG A C 1
ATOM 1441 O O . ARG A 1 181 ? -8.875 0.182 -15.439 1.00 91.56 181 ARG A O 1
ATOM 1448 N N . ASN A 1 182 ? -7.391 1.842 -15.149 1.00 91.25 182 ASN A N 1
ATOM 1449 C CA . ASN A 1 182 ? -6.635 1.623 -16.385 1.00 91.25 182 ASN A CA 1
ATOM 1450 C C . ASN A 1 182 ? -5.937 0.255 -16.443 1.00 91.25 182 ASN A C 1
ATOM 1452 O O . ASN A 1 182 ? -5.738 -0.264 -17.531 1.00 91.25 182 ASN A O 1
ATOM 1456 N N . VAL A 1 183 ? -5.592 -0.330 -15.293 1.00 94.62 183 VAL A N 1
ATOM 1457 C CA . VAL A 1 183 ? -4.933 -1.647 -15.219 1.00 94.62 183 VAL A CA 1
ATOM 1458 C C . VAL A 1 183 ? -5.856 -2.748 -14.704 1.00 94.62 183 VAL A C 1
ATOM 1460 O O . VAL A 1 183 ? -5.466 -3.911 -14.693 1.00 94.62 183 VAL A O 1
ATOM 1463 N N . THR A 1 184 ? -7.059 -2.400 -14.240 1.00 95.25 184 THR A N 1
ATOM 1464 C CA . THR A 1 184 ? -7.984 -3.354 -13.615 1.00 95.25 184 THR A CA 1
ATOM 1465 C C . THR A 1 184 ? -8.542 -4.309 -14.672 1.00 95.25 184 THR A C 1
ATOM 1467 O O . THR A 1 184 ? -9.149 -3.807 -15.616 1.00 95.25 184 THR A O 1
ATOM 1470 N N . PRO A 1 185 ? -8.376 -5.642 -14.533 1.00 94.44 185 PRO A N 1
ATOM 1471 C CA . PRO A 1 185 ? -8.901 -6.626 -15.482 1.00 94.44 185 PRO A CA 1
ATOM 1472 C C . PRO A 1 185 ? -10.392 -6.452 -15.759 1.00 94.44 185 PRO A C 1
ATOM 1474 O O . PRO A 1 185 ? -11.145 -5.985 -14.900 1.00 94.44 185 PRO A O 1
ATOM 1477 N N . GLU A 1 186 ? -10.829 -6.873 -16.942 1.00 91.56 186 GLU A N 1
ATOM 1478 C CA . GLU A 1 186 ? -12.251 -6.906 -17.270 1.00 91.56 186 GLU A CA 1
ATOM 1479 C C . GLU A 1 186 ? -13.033 -7.768 -16.262 1.00 91.56 186 GLU A C 1
ATOM 1481 O O . GLU A 1 186 ? -12.516 -8.736 -15.702 1.00 91.56 186 GLU A O 1
ATOM 1486 N N . GLY A 1 187 ? -14.255 -7.345 -15.933 1.00 92.56 187 GLY A N 1
ATOM 1487 C CA . GLY A 1 187 ? -15.083 -7.989 -14.909 1.00 92.56 187 GLY A CA 1
ATOM 1488 C C . GLY A 1 187 ? -14.658 -7.735 -13.454 1.00 92.56 187 GLY A C 1
ATOM 1489 O O . GLY A 1 187 ? -15.422 -8.048 -12.541 1.00 92.56 187 GLY A O 1
ATOM 1490 N N . ARG A 1 188 ? -13.495 -7.119 -13.188 1.00 93.06 188 ARG A N 1
ATOM 1491 C CA . ARG A 1 188 ? -13.062 -6.761 -11.825 1.00 93.06 188 ARG A CA 1
ATOM 1492 C C . ARG A 1 188 ? -13.307 -5.282 -11.522 1.00 93.06 188 ARG A C 1
ATOM 1494 O O . ARG A 1 188 ? -13.213 -4.416 -12.384 1.00 93.06 188 ARG A O 1
ATOM 1501 N N . ARG A 1 189 ? -13.610 -4.978 -10.255 1.00 93.25 189 ARG A N 1
ATOM 1502 C CA . ARG A 1 189 ? -13.783 -3.595 -9.755 1.00 93.25 189 ARG A CA 1
ATOM 1503 C C . ARG A 1 189 ? -12.589 -3.076 -8.961 1.00 93.25 189 ARG A C 1
ATOM 1505 O O . ARG A 1 189 ? -12.454 -1.871 -8.781 1.00 93.25 189 ARG A O 1
ATOM 1512 N N . VAL A 1 190 ? -11.769 -3.986 -8.447 1.00 95.19 190 VAL A N 1
ATOM 1513 C CA . VAL A 1 190 ? -10.635 -3.683 -7.577 1.00 95.19 190 VAL A CA 1
ATOM 1514 C C . VAL A 1 190 ? -9.447 -4.549 -7.958 1.00 95.19 190 VAL A C 1
ATOM 1516 O O . VAL A 1 190 ? -9.619 -5.684 -8.406 1.00 95.19 190 VAL A O 1
ATOM 1519 N N . VAL A 1 191 ? -8.252 -4.021 -7.729 1.00 96.50 191 VAL A N 1
ATOM 1520 C CA . VAL A 1 191 ? -6.988 -4.756 -7.812 1.00 96.50 191 VAL A CA 1
ATOM 1521 C C . VAL A 1 191 ? -6.234 -4.649 -6.498 1.00 96.50 191 VAL A C 1
ATOM 1523 O O . VAL A 1 191 ? -6.350 -3.649 -5.791 1.00 96.50 191 VAL A O 1
ATOM 1526 N N . GLU A 1 192 ? -5.446 -5.661 -6.166 1.00 97.44 192 GLU A N 1
ATOM 1527 C CA . GLU A 1 192 ? -4.590 -5.639 -4.986 1.00 97.44 192 GLU A CA 1
ATOM 1528 C C . GLU A 1 192 ? -3.243 -5.020 -5.347 1.00 97.44 192 GLU A C 1
ATOM 1530 O O . GLU A 1 192 ? -2.475 -5.571 -6.137 1.00 97.44 192 GLU A O 1
ATOM 1535 N N . SER A 1 193 ? -2.985 -3.816 -4.836 1.00 97.44 193 SER A N 1
ATOM 1536 C CA . SER A 1 193 ? -1.726 -3.123 -5.105 1.00 97.44 193 SER A CA 1
ATOM 1537 C C . SER A 1 193 ? -1.404 -2.051 -4.077 1.00 97.44 193 SER A C 1
ATOM 1539 O O . SER A 1 193 ? -2.295 -1.378 -3.553 1.00 97.44 193 SER A O 1
ATOM 1541 N N . ASP A 1 194 ? -0.110 -1.829 -3.883 1.00 97.88 194 ASP A N 1
ATOM 1542 C CA . ASP A 1 194 ? 0.436 -0.729 -3.101 1.00 97.88 194 ASP A CA 1
ATOM 1543 C C . ASP A 1 194 ? 1.514 0.015 -3.896 1.00 97.88 194 ASP A C 1
ATOM 1545 O O . ASP A 1 194 ? 2.079 -0.493 -4.871 1.00 97.88 194 ASP A O 1
ATOM 1549 N N . THR A 1 195 ? 1.777 1.251 -3.478 1.00 97.62 195 THR A N 1
ATOM 1550 C CA . THR A 1 195 ? 2.876 2.064 -4.000 1.00 97.62 195 THR A CA 1
ATOM 1551 C C . THR A 1 195 ? 3.798 2.439 -2.855 1.00 97.62 195 THR A C 1
ATOM 1553 O O . THR A 1 195 ? 3.322 2.931 -1.833 1.00 97.62 195 THR A O 1
ATOM 1556 N N . PHE A 1 196 ? 5.097 2.265 -3.067 1.00 98.56 196 PHE A N 1
ATOM 1557 C CA . PHE A 1 196 ? 6.177 2.728 -2.202 1.00 98.56 196 PHE A CA 1
ATOM 1558 C C . PHE A 1 196 ? 6.921 3.886 -2.879 1.00 98.56 196 PHE A C 1
ATOM 1560 O O . PHE A 1 196 ? 6.895 4.024 -4.102 1.00 98.56 196 PHE A O 1
ATOM 1567 N N . GLY A 1 197 ? 7.577 4.734 -2.092 1.00 98.25 197 GLY A N 1
ATOM 1568 C CA . GLY A 1 197 ? 8.214 5.970 -2.539 1.00 98.25 197 GLY A CA 1
ATOM 1569 C C . GLY A 1 197 ? 7.239 7.147 -2.518 1.00 98.25 197 GLY A C 1
ATOM 1570 O O . GLY A 1 197 ? 6.434 7.279 -1.588 1.00 98.25 197 GLY A O 1
ATOM 1571 N N . VAL A 1 198 ? 7.303 8.009 -3.533 1.00 97.44 198 VAL A N 1
ATOM 1572 C CA . VAL A 1 198 ? 6.443 9.202 -3.643 1.00 97.44 198 VAL A CA 1
ATOM 1573 C C . VAL A 1 198 ? 5.363 9.070 -4.707 1.00 97.44 198 VAL A C 1
ATOM 1575 O O . VAL A 1 198 ? 5.489 8.321 -5.673 1.00 97.44 198 VAL A O 1
ATOM 1578 N N . LEU A 1 199 ? 4.301 9.853 -4.539 1.00 95.00 199 LEU A N 1
ATOM 1579 C CA . LEU A 1 199 ? 3.257 10.065 -5.533 1.00 95.00 199 LEU A CA 1
ATOM 1580 C C . LEU A 1 199 ? 2.974 11.554 -5.695 1.00 95.00 199 LEU A C 1
ATOM 1582 O O . LEU A 1 199 ? 3.193 12.353 -4.784 1.00 95.00 199 LEU A O 1
ATOM 1586 N N . ARG A 1 200 ? 2.411 11.915 -6.847 1.00 93.81 200 ARG A N 1
ATOM 1587 C CA . ARG A 1 200 ? 1.847 13.240 -7.090 1.00 93.81 200 ARG A CA 1
ATOM 1588 C C . ARG A 1 200 ? 0.334 13.125 -7.208 1.00 93.81 200 ARG A C 1
ATOM 1590 O O . ARG A 1 200 ? -0.168 12.464 -8.112 1.00 93.81 200 ARG A O 1
ATOM 1597 N N . ASN A 1 201 ? -0.395 13.742 -6.283 1.00 89.88 201 ASN A N 1
ATOM 1598 C CA . ASN A 1 201 ? -1.853 13.674 -6.277 1.00 89.88 201 ASN A CA 1
ATOM 1599 C C . ASN A 1 201 ? -2.474 14.527 -7.405 1.00 89.88 201 ASN A C 1
ATOM 1601 O O . ASN A 1 201 ? -1.785 15.268 -8.109 1.00 89.88 201 ASN A O 1
ATOM 1605 N N . GLN A 1 202 ? -3.798 14.456 -7.560 1.00 85.69 202 GLN A N 1
ATOM 1606 C CA . GLN A 1 202 ? -4.529 15.198 -8.599 1.00 85.69 202 GLN A CA 1
ATOM 1607 C C . GLN A 1 202 ? -4.440 16.727 -8.447 1.00 85.69 202 GLN A C 1
ATOM 1609 O O . GLN A 1 202 ? -4.539 17.446 -9.439 1.00 85.69 202 GLN A O 1
ATOM 1614 N N . ALA A 1 203 ? -4.200 17.226 -7.230 1.00 90.75 203 ALA A N 1
ATOM 1615 C CA . ALA A 1 203 ? -3.926 18.639 -6.967 1.00 90.75 203 ALA A CA 1
ATOM 1616 C C . ALA A 1 203 ? -2.479 19.039 -7.324 1.00 90.75 203 ALA A C 1
ATOM 1618 O O . ALA A 1 203 ? -2.089 20.194 -7.174 1.00 90.75 203 ALA A O 1
ATOM 1619 N N . GLY A 1 204 ? -1.664 18.096 -7.804 1.00 90.12 204 GLY A N 1
ATOM 1620 C CA . GLY A 1 204 ? -0.273 18.318 -8.165 1.00 90.12 204 GLY A CA 1
ATOM 1621 C C . GLY A 1 204 ? 0.688 18.351 -6.977 1.00 90.12 204 GLY A C 1
ATOM 1622 O O . GLY A 1 204 ? 1.850 18.709 -7.189 1.00 90.12 204 GLY A O 1
ATOM 1623 N N . VAL A 1 205 ? 0.228 17.976 -5.780 1.00 95.50 205 VAL A N 1
ATOM 1624 C CA . VAL A 1 205 ? 1.008 17.936 -4.537 1.00 95.50 205 VAL A CA 1
ATOM 1625 C C . VAL A 1 205 ? 1.747 16.607 -4.438 1.00 95.50 205 VAL A C 1
ATOM 1627 O O . VAL A 1 205 ? 1.161 15.542 -4.651 1.00 95.50 205 VAL A O 1
ATOM 1630 N N . TRP A 1 206 ? 3.035 16.683 -4.117 1.00 97.12 206 TRP A N 1
ATOM 1631 C CA . TRP A 1 206 ? 3.868 15.519 -3.846 1.00 97.12 206 TRP A CA 1
ATOM 1632 C C . TRP A 1 206 ? 3.631 15.016 -2.429 1.00 97.12 206 TRP A C 1
ATOM 1634 O O . TRP A 1 206 ? 3.584 15.807 -1.491 1.00 97.12 206 TRP A O 1
ATOM 1644 N N . ILE A 1 207 ? 3.490 13.705 -2.284 1.00 96.50 207 ILE A N 1
ATOM 1645 C CA . ILE A 1 207 ? 3.296 13.044 -0.999 1.00 96.50 207 ILE A CA 1
ATOM 1646 C C . ILE A 1 207 ? 4.194 11.815 -0.915 1.00 96.50 207 ILE A C 1
ATOM 1648 O O . ILE A 1 207 ? 4.352 11.086 -1.898 1.00 96.50 207 ILE A O 1
ATOM 1652 N N . LEU A 1 208 ? 4.749 11.566 0.269 1.00 97.56 208 LEU A N 1
ATOM 1653 C CA . LEU A 1 208 ? 5.283 10.251 0.597 1.00 97.56 208 LEU A CA 1
ATOM 1654 C C . LEU A 1 208 ? 4.111 9.284 0.781 1.00 97.56 208 LEU A C 1
ATOM 1656 O O . LEU A 1 208 ? 3.115 9.610 1.432 1.00 97.56 208 LEU A O 1
ATOM 1660 N N . THR A 1 209 ? 4.211 8.103 0.183 1.00 97.19 209 THR A N 1
ATOM 1661 C CA . THR A 1 209 ? 3.168 7.082 0.301 1.00 97.19 209 THR A CA 1
ATOM 1662 C C . THR A 1 209 ? 3.034 6.593 1.744 1.00 97.19 209 THR A C 1
ATOM 1664 O O . THR A 1 209 ? 4.012 6.514 2.490 1.00 97.19 209 THR A O 1
ATOM 1667 N N . HIS A 1 210 ? 1.812 6.229 2.143 1.00 95.75 210 HIS A N 1
ATOM 1668 C CA . HIS A 1 210 ? 1.562 5.647 3.464 1.00 95.75 210 HIS A CA 1
ATOM 1669 C C . HIS A 1 210 ? 2.369 4.363 3.679 1.00 95.75 210 HIS A C 1
ATOM 1671 O O . HIS A 1 210 ? 2.920 4.179 4.758 1.00 95.75 210 HIS A O 1
ATOM 1677 N N . ALA A 1 211 ? 2.500 3.528 2.639 1.00 97.50 211 ALA A N 1
ATOM 1678 C CA . ALA A 1 211 ? 3.281 2.300 2.703 1.00 97.50 211 ALA A CA 1
ATOM 1679 C C . ALA A 1 211 ? 4.753 2.583 3.044 1.00 97.50 211 ALA A C 1
ATOM 1681 O O . ALA A 1 211 ? 5.303 1.929 3.921 1.00 97.50 211 ALA A O 1
ATOM 1682 N N . SER A 1 212 ? 5.371 3.609 2.445 1.00 98.12 212 SER A N 1
ATOM 1683 C CA . SER A 1 212 ? 6.754 3.955 2.791 1.00 98.12 212 SER A CA 1
ATOM 1684 C C . SER A 1 212 ? 6.918 4.648 4.129 1.00 98.12 212 SER A C 1
ATOM 1686 O O . SER A 1 212 ? 7.844 4.326 4.866 1.00 98.12 212 SER A O 1
ATOM 1688 N N . ARG A 1 213 ? 6.011 5.565 4.469 1.00 97.00 213 ARG A N 1
ATOM 1689 C CA . ARG A 1 213 ? 6.063 6.279 5.747 1.00 97.00 213 ARG A CA 1
ATOM 1690 C C . ARG A 1 213 ? 5.872 5.336 6.938 1.00 97.00 213 ARG A C 1
ATOM 1692 O O . ARG A 1 213 ? 6.558 5.477 7.944 1.00 97.00 213 ARG A O 1
ATOM 1699 N N . ASP A 1 214 ? 4.913 4.418 6.838 1.00 97.06 214 ASP A N 1
ATOM 1700 C CA . ASP A 1 214 ? 4.501 3.573 7.961 1.00 97.06 214 ASP A CA 1
ATOM 1701 C C . ASP A 1 214 ? 5.282 2.247 8.028 1.00 97.06 214 ASP A C 1
ATOM 1703 O O . ASP A 1 214 ? 5.260 1.606 9.082 1.00 97.06 214 ASP A O 1
ATOM 1707 N N . TYR A 1 215 ? 5.966 1.856 6.939 1.00 98.25 215 TYR A N 1
ATOM 1708 C CA . TYR A 1 215 ? 6.755 0.619 6.812 1.00 98.25 215 TYR A CA 1
ATOM 1709 C C . TYR A 1 215 ? 8.103 0.875 6.103 1.00 98.25 215 TYR A C 1
ATOM 1711 O O . TYR A 1 215 ? 8.338 0.451 4.960 1.00 98.25 215 TYR A O 1
ATOM 1719 N N . PRO A 1 216 ? 9.012 1.614 6.760 1.00 98.31 216 PRO A N 1
ATOM 1720 C CA . PRO A 1 216 ? 10.259 2.051 6.143 1.00 98.31 216 PRO A CA 1
ATOM 1721 C C . PRO A 1 216 ? 11.224 0.900 5.837 1.00 98.31 216 PRO A C 1
ATOM 1723 O O . PRO A 1 216 ? 11.969 0.993 4.865 1.00 98.31 216 PRO A O 1
ATOM 1726 N N . ALA A 1 217 ? 11.215 -0.194 6.605 1.00 98.69 217 ALA A N 1
ATOM 1727 C CA . ALA A 1 217 ? 12.142 -1.307 6.366 1.00 98.69 217 ALA A CA 1
ATOM 1728 C C . ALA A 1 217 ? 11.729 -2.121 5.139 1.00 98.69 217 ALA A C 1
ATOM 1730 O O . ALA A 1 217 ? 12.581 -2.470 4.329 1.00 98.69 217 ALA A O 1
ATOM 1731 N N . VAL A 1 218 ? 10.421 -2.321 4.939 1.00 98.75 218 VAL A N 1
ATOM 1732 C CA . VAL A 1 218 ? 9.876 -2.906 3.700 1.00 98.75 218 VAL A CA 1
ATOM 1733 C C . VAL A 1 218 ? 10.316 -2.086 2.487 1.00 98.75 218 VAL A C 1
ATOM 1735 O O . VAL A 1 218 ? 10.792 -2.637 1.497 1.00 98.75 218 VAL A O 1
ATOM 1738 N N . THR A 1 219 ? 10.224 -0.756 2.583 1.00 98.56 219 THR A N 1
ATOM 1739 C CA . THR A 1 219 ? 10.664 0.144 1.504 1.00 98.56 219 THR A CA 1
ATOM 1740 C C . THR A 1 219 ? 12.159 0.009 1.233 1.00 98.56 219 THR A C 1
ATOM 1742 O O . THR A 1 219 ? 12.549 -0.182 0.085 1.00 98.56 219 THR A O 1
ATOM 1745 N N . LYS A 1 220 ? 12.991 0.067 2.281 1.00 98.44 220 LYS A N 1
ATOM 1746 C CA . LYS A 1 220 ? 14.448 -0.090 2.172 1.00 98.44 220 LYS A CA 1
ATOM 1747 C C . LYS A 1 220 ? 14.830 -1.420 1.534 1.00 98.44 220 LYS A C 1
ATOM 1749 O O . LYS A 1 220 ? 15.672 -1.439 0.644 1.00 98.44 220 LYS A O 1
ATOM 1754 N N . LEU A 1 221 ? 14.185 -2.512 1.941 1.00 98.44 221 LEU A N 1
ATOM 1755 C CA . LEU A 1 221 ? 14.459 -3.845 1.415 1.00 98.44 221 LEU A CA 1
ATOM 1756 C C . LEU A 1 221 ? 14.128 -3.945 -0.083 1.00 98.44 221 LEU A C 1
ATOM 1758 O O . LEU A 1 221 ? 14.940 -4.453 -0.853 1.00 98.44 221 LEU A O 1
ATOM 1762 N N . LEU A 1 222 ? 12.990 -3.389 -0.520 1.00 97.75 222 LEU A N 1
ATOM 1763 C CA . LEU A 1 222 ? 12.617 -3.333 -1.942 1.00 97.75 222 LEU A CA 1
ATOM 1764 C C . LEU A 1 222 ? 13.595 -2.493 -2.775 1.00 97.75 222 LEU A C 1
ATOM 1766 O O . LEU A 1 222 ? 13.967 -2.886 -3.880 1.00 97.75 222 LEU A O 1
ATOM 1770 N N . VAL A 1 223 ? 14.015 -1.336 -2.259 1.00 96.00 223 VAL A N 1
ATOM 1771 C CA . VAL A 1 223 ? 14.981 -0.470 -2.949 1.00 96.00 223 VAL A CA 1
ATOM 1772 C C . VAL A 1 223 ? 16.356 -1.128 -3.008 1.00 96.00 223 VAL A C 1
ATOM 1774 O O . VAL A 1 223 ? 17.015 -1.088 -4.047 1.00 96.00 223 VAL A O 1
ATOM 1777 N N . ARG A 1 224 ? 16.780 -1.783 -1.925 1.00 95.12 224 ARG A N 1
ATOM 1778 C CA . ARG A 1 224 ? 18.046 -2.508 -1.892 1.00 95.12 224 ARG A CA 1
ATOM 1779 C C . ARG A 1 224 ? 18.050 -3.687 -2.863 1.00 95.12 224 ARG A C 1
ATOM 1781 O O . ARG A 1 224 ? 19.046 -3.895 -3.545 1.00 95.12 224 ARG A O 1
ATOM 1788 N N . TRP A 1 225 ? 16.929 -4.392 -3.008 1.00 95.44 225 TRP A N 1
ATOM 1789 C CA . TRP A 1 225 ? 16.784 -5.458 -4.002 1.00 95.44 225 TRP A CA 1
ATOM 1790 C C . TRP A 1 225 ? 16.996 -4.976 -5.441 1.00 95.44 225 TRP A C 1
ATOM 1792 O O . TRP A 1 225 ? 17.699 -5.645 -6.199 1.00 95.44 225 TRP A O 1
ATOM 1802 N N . LEU A 1 226 ? 16.482 -3.789 -5.801 1.00 92.06 226 LEU A N 1
ATOM 1803 C CA . LEU A 1 226 ? 16.764 -3.168 -7.104 1.00 92.06 226 LEU A CA 1
ATOM 1804 C C . LEU A 1 226 ? 18.270 -2.970 -7.327 1.00 92.06 226 LEU A C 1
ATOM 1806 O O . LEU A 1 226 ? 18.747 -3.189 -8.433 1.00 92.06 226 LEU A O 1
ATOM 1810 N N . GLN A 1 227 ? 19.008 -2.566 -6.294 1.00 89.62 227 GLN A N 1
ATOM 1811 C CA . GLN A 1 227 ? 20.449 -2.308 -6.386 1.00 89.62 227 GLN A CA 1
ATOM 1812 C C . GLN A 1 227 ? 21.285 -3.594 -6.413 1.00 89.62 227 GLN A C 1
ATOM 1814 O O . GLN A 1 227 ? 22.319 -3.641 -7.071 1.00 89.62 227 GLN A O 1
ATOM 1819 N N . ASP A 1 228 ? 20.861 -4.621 -5.675 1.00 89.88 228 ASP A N 1
ATOM 1820 C CA . ASP A 1 228 ? 21.638 -5.845 -5.475 1.00 89.88 228 ASP A CA 1
ATOM 1821 C C . ASP A 1 228 ? 21.464 -6.880 -6.579 1.00 89.88 228 ASP A C 1
ATOM 1823 O O . ASP A 1 228 ? 22.439 -7.529 -6.975 1.00 89.88 228 ASP A O 1
ATOM 1827 N N . SER A 1 229 ? 20.218 -7.062 -7.018 1.00 78.00 229 SER A N 1
ATOM 1828 C CA . SER A 1 229 ? 19.801 -8.219 -7.813 1.00 78.00 229 SER A CA 1
ATOM 1829 C C . SER A 1 229 ? 19.365 -7.861 -9.226 1.00 78.00 229 SER A C 1
ATOM 1831 O O . SER A 1 229 ? 19.269 -8.748 -10.073 1.00 78.00 229 SER A O 1
ATOM 1833 N N . LEU A 1 230 ? 19.108 -6.584 -9.515 1.00 72.25 230 LEU A N 1
ATOM 1834 C CA . LEU A 1 230 ? 18.697 -6.158 -10.848 1.00 72.25 230 LEU A CA 1
ATOM 1835 C C . LEU A 1 230 ? 19.906 -5.471 -11.512 1.00 72.25 230 LEU A C 1
ATOM 1837 O O . LEU A 1 230 ? 20.407 -4.496 -10.957 1.00 72.25 230 LEU A O 1
ATOM 1841 N N . PRO A 1 231 ? 20.415 -5.965 -12.663 1.00 63.31 231 PRO A N 1
ATOM 1842 C CA . PRO A 1 231 ? 21.643 -5.483 -13.312 1.00 63.31 231 PRO A CA 1
ATOM 1843 C C . PRO A 1 231 ? 21.430 -4.121 -13.997 1.00 63.31 231 PRO A C 1
ATOM 1845 O O . PRO A 1 23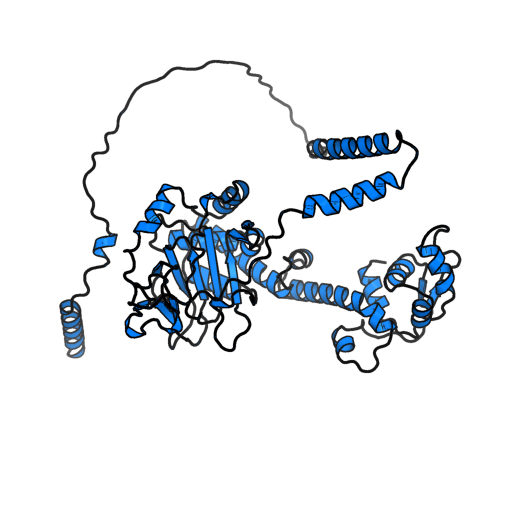1 ? 21.595 -3.966 -15.203 1.00 63.31 231 PRO A O 1
ATOM 1848 N N . MET A 1 232 ? 21.008 -3.132 -13.215 1.00 65.81 232 MET A N 1
ATOM 1849 C CA . MET A 1 232 ? 20.496 -1.843 -13.662 1.00 65.81 232 MET A CA 1
ATOM 1850 C C . MET A 1 232 ? 21.288 -0.711 -13.001 1.00 65.81 232 MET A C 1
ATOM 1852 O O . MET A 1 232 ? 20.710 0.206 -12.411 1.00 65.81 232 MET A O 1
ATOM 1856 N N . GLU A 1 233 ? 22.623 -0.790 -13.069 1.00 62.50 233 GLU A N 1
ATOM 1857 C CA . GLU A 1 233 ? 23.506 0.263 -12.559 1.00 62.50 233 GLU A CA 1
ATOM 1858 C C . GLU A 1 233 ? 23.097 1.632 -13.120 1.00 62.50 233 GLU A C 1
ATOM 1860 O O . GLU A 1 233 ? 22.885 1.808 -14.320 1.00 62.50 233 GLU A O 1
ATOM 1865 N N . GLY A 1 234 ? 22.959 2.612 -12.225 1.00 65.69 234 GLY A N 1
ATOM 1866 C CA . GLY A 1 234 ? 22.580 3.977 -12.588 1.00 65.69 234 GLY A CA 1
ATOM 1867 C C . GLY A 1 234 ? 21.089 4.195 -12.870 1.00 65.69 234 GLY A C 1
ATOM 1868 O O . GLY A 1 234 ? 20.710 5.322 -13.189 1.00 65.69 234 GLY A O 1
ATOM 1869 N N . LEU A 1 235 ? 20.222 3.182 -12.728 1.00 75.75 235 LEU A N 1
ATOM 1870 C CA . LEU A 1 235 ? 18.783 3.387 -12.883 1.00 75.75 235 LEU A CA 1
ATOM 1871 C C . LEU A 1 235 ? 18.181 4.023 -11.626 1.00 75.75 235 LEU A C 1
ATOM 1873 O O . LEU A 1 235 ? 18.045 3.406 -10.571 1.00 75.75 235 LEU A O 1
ATOM 1877 N N . SER A 1 236 ? 17.795 5.284 -11.761 1.00 86.94 236 SER A N 1
ATOM 1878 C CA . SER A 1 236 ? 17.068 6.009 -10.729 1.00 86.94 236 SER A CA 1
ATOM 1879 C C . SER A 1 236 ? 15.577 5.672 -10.746 1.00 86.94 236 SER A C 1
ATOM 1881 O O . SER A 1 236 ? 14.962 5.538 -11.808 1.00 86.94 236 SER A O 1
ATOM 1883 N N . CYS A 1 237 ? 14.963 5.617 -9.566 1.00 93.31 237 CYS A N 1
ATOM 1884 C CA . CYS A 1 237 ? 13.514 5.512 -9.419 1.00 93.31 237 CYS A CA 1
ATOM 1885 C C . CYS A 1 237 ? 13.012 6.441 -8.310 1.00 93.31 237 CYS A C 1
ATOM 1887 O O . CYS A 1 237 ? 13.750 6.820 -7.401 1.00 93.31 237 CYS A O 1
ATOM 1889 N N . THR A 1 238 ? 11.745 6.836 -8.400 1.00 96.50 238 THR A N 1
ATOM 1890 C CA . THR A 1 238 ? 11.069 7.625 -7.354 1.00 96.50 238 THR A CA 1
ATOM 1891 C C . THR A 1 238 ? 10.046 6.798 -6.590 1.00 96.50 238 THR A C 1
ATOM 1893 O O . THR A 1 238 ? 9.609 7.194 -5.506 1.00 96.50 238 THR A O 1
ATOM 1896 N N . SER A 1 239 ? 9.596 5.704 -7.206 1.00 97.75 239 SER A N 1
ATOM 1897 C CA . SER A 1 239 ? 8.389 5.000 -6.813 1.00 97.75 239 SER A CA 1
ATOM 1898 C C . SER A 1 239 ? 8.456 3.533 -7.239 1.00 97.75 239 SER A C 1
ATOM 1900 O O . SER A 1 239 ? 9.066 3.191 -8.255 1.00 97.75 239 SER A O 1
ATOM 1902 N N . ILE A 1 240 ? 7.798 2.674 -6.463 1.00 98.12 240 ILE A N 1
ATOM 1903 C CA . ILE A 1 240 ? 7.696 1.234 -6.707 1.00 98.12 240 ILE A CA 1
ATOM 1904 C C . ILE A 1 240 ? 6.224 0.853 -6.619 1.00 98.12 240 ILE A C 1
ATOM 1906 O O . ILE A 1 240 ? 5.583 1.112 -5.602 1.00 98.12 240 ILE A O 1
ATOM 1910 N N . HIS A 1 241 ? 5.683 0.237 -7.661 1.00 97.69 241 HIS A N 1
ATOM 1911 C CA . HIS A 1 241 ? 4.368 -0.388 -7.620 1.00 97.69 241 HIS A CA 1
ATOM 1912 C C . HIS A 1 241 ? 4.522 -1.881 -7.357 1.00 97.69 241 HIS A C 1
ATOM 1914 O O . HIS A 1 241 ? 5.253 -2.560 -8.073 1.00 97.69 241 HIS A O 1
ATOM 1920 N N . VAL A 1 242 ? 3.800 -2.389 -6.360 1.00 98.38 242 VAL A N 1
ATOM 1921 C CA . VAL A 1 242 ? 3.712 -3.824 -6.080 1.00 98.38 242 VAL A CA 1
ATOM 1922 C C . VAL A 1 242 ? 2.264 -4.257 -6.268 1.00 98.38 242 VAL A C 1
ATOM 1924 O O . VAL A 1 242 ? 1.354 -3.683 -5.670 1.00 98.38 242 VAL A O 1
ATOM 1927 N N .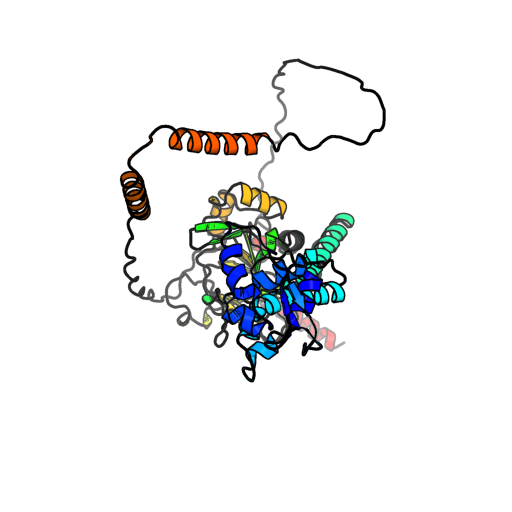 ASN A 1 243 ? 2.056 -5.244 -7.131 1.00 98.00 243 ASN A N 1
ATOM 1928 C CA . ASN A 1 243 ? 0.760 -5.768 -7.552 1.00 98.00 243 ASN A CA 1
ATOM 1929 C C . ASN A 1 243 ? 0.641 -7.238 -7.137 1.00 98.00 243 ASN A C 1
ATOM 1931 O O . ASN A 1 243 ? 1.611 -7.974 -7.294 1.00 98.00 243 ASN A O 1
ATOM 1935 N N . SER A 1 244 ? -0.538 -7.672 -6.690 1.00 97.88 244 SER A N 1
ATOM 1936 C CA . SER A 1 244 ? -0.813 -9.058 -6.284 1.00 97.88 244 SER A CA 1
ATOM 1937 C C . SER A 1 244 ? -1.969 -9.655 -7.090 1.00 97.88 244 SER A C 1
ATOM 1939 O O . SER A 1 244 ? -3.051 -9.071 -7.155 1.00 97.88 244 SER A O 1
ATOM 1941 N N . GLY A 1 245 ? -1.750 -10.812 -7.722 1.00 96.00 245 GLY A N 1
ATOM 1942 C CA . GLY A 1 245 ? -2.835 -11.698 -8.170 1.00 96.00 245 GLY A CA 1
ATOM 1943 C C . GLY A 1 245 ? -3.731 -11.175 -9.303 1.00 96.00 245 GLY A C 1
ATOM 1944 O O . GLY A 1 245 ? -4.906 -11.554 -9.398 1.00 96.00 245 GLY A O 1
ATOM 1945 N N . PHE A 1 246 ? -3.228 -10.287 -10.170 1.00 96.81 246 PHE A N 1
ATOM 1946 C CA . PHE A 1 246 ? -3.970 -9.864 -11.360 1.00 96.81 246 PHE A CA 1
ATOM 1947 C C . PHE A 1 246 ? -3.094 -9.657 -12.598 1.00 96.81 246 PHE A C 1
ATOM 1949 O O . PHE A 1 246 ? -1.947 -9.213 -12.513 1.00 96.81 246 PHE A O 1
ATOM 1956 N N . ALA A 1 247 ? -3.680 -9.951 -13.760 1.00 97.44 247 ALA A N 1
ATOM 1957 C CA . ALA A 1 247 ? -3.119 -9.677 -15.074 1.00 97.44 247 ALA A CA 1
ATOM 1958 C C . ALA A 1 247 ? -3.553 -8.274 -15.527 1.00 97.44 247 ALA A C 1
ATOM 1960 O O . ALA A 1 247 ? -4.710 -8.060 -15.880 1.00 97.44 247 ALA A O 1
ATOM 1961 N N . SER A 1 248 ? -2.664 -7.282 -15.428 1.00 97.31 248 SER A N 1
ATOM 1962 C CA . SER A 1 248 ? -2.996 -5.904 -15.804 1.00 97.31 248 SER A CA 1
ATOM 1963 C C . SER A 1 248 ? -3.406 -5.809 -17.271 1.00 97.31 248 SER A C 1
ATOM 1965 O O . SER A 1 248 ? -2.680 -6.317 -18.123 1.00 97.31 248 SER A O 1
ATOM 1967 N N . ARG A 1 249 ? -4.495 -5.086 -17.558 1.00 97.31 249 ARG A N 1
ATOM 1968 C CA . ARG A 1 249 ? -4.911 -4.757 -18.935 1.00 97.31 249 ARG A CA 1
ATOM 1969 C C . ARG A 1 249 ? -3.851 -3.945 -19.671 1.00 97.31 249 ARG A C 1
ATOM 1971 O O . ARG A 1 249 ? -3.050 -3.263 -19.030 1.00 97.31 249 ARG A O 1
ATOM 1978 N N . ARG A 1 250 ? -3.923 -3.930 -21.004 1.00 98.00 250 ARG A N 1
ATOM 1979 C CA . ARG A 1 250 ? -3.163 -2.997 -21.841 1.00 98.00 250 ARG A CA 1
ATOM 1980 C C . ARG A 1 250 ? -3.317 -1.557 -21.391 1.00 98.00 250 ARG A C 1
ATOM 1982 O O . ARG A 1 250 ? -4.428 -1.044 -21.291 1.00 98.00 250 ARG A O 1
ATOM 1989 N N . HIS A 1 251 ? -2.189 -0.908 -21.133 1.00 97.38 251 HIS A N 1
ATOM 1990 C CA . HIS A 1 251 ? -2.132 0.491 -20.727 1.00 97.38 251 HIS A CA 1
ATOM 1991 C C . HIS A 1 251 ? -0.788 1.136 -21.084 1.00 97.38 251 HIS A C 1
ATOM 1993 O O . HIS A 1 251 ? 0.152 0.460 -21.493 1.00 97.38 251 HIS A O 1
ATOM 1999 N N . ARG A 1 252 ? -0.730 2.465 -20.927 1.00 97.06 252 ARG A N 1
ATOM 2000 C CA . ARG A 1 252 ? 0.463 3.314 -21.058 1.00 97.06 252 ARG A CA 1
ATOM 2001 C C . ARG A 1 252 ? 0.600 4.162 -19.794 1.00 97.06 252 ARG A C 1
ATOM 2003 O O . ARG A 1 252 ? -0.360 4.840 -19.411 1.00 97.06 252 ARG A O 1
ATOM 2010 N N . ASP A 1 253 ? 1.781 4.213 -19.193 1.00 94.88 253 ASP A N 1
ATOM 2011 C CA . ASP A 1 253 ? 2.029 4.976 -17.966 1.00 94.88 253 ASP A CA 1
ATOM 2012 C C . ASP A 1 253 ? 2.504 6.405 -18.247 1.00 94.88 253 ASP A C 1
ATOM 2014 O O . ASP A 1 253 ? 3.561 6.840 -17.802 1.00 94.88 253 ASP A O 1
ATOM 2018 N N . THR A 1 254 ? 1.672 7.187 -18.935 1.00 90.19 254 THR A N 1
ATOM 2019 C CA . THR A 1 254 ? 1.994 8.544 -19.442 1.00 90.19 254 THR A CA 1
ATOM 2020 C C . THR A 1 254 ? 2.453 9.579 -18.400 1.00 90.19 254 THR A C 1
ATOM 2022 O O . THR A 1 254 ? 2.873 10.682 -18.750 1.00 90.19 254 THR A O 1
ATOM 2025 N N . SER A 1 255 ? 2.345 9.267 -17.106 1.00 88.88 255 SER A N 1
ATOM 2026 C CA . SER A 1 255 ? 2.840 10.108 -16.008 1.00 88.88 255 SER A CA 1
ATOM 2027 C C . SER A 1 255 ? 4.268 9.761 -15.572 1.00 88.88 255 SER A C 1
ATOM 2029 O O . SER A 1 255 ? 4.774 10.375 -14.628 1.00 88.88 255 SER A O 1
ATOM 2031 N N . ASN A 1 256 ? 4.919 8.815 -16.248 1.00 92.06 256 ASN A N 1
ATOM 2032 C CA . ASN A 1 256 ? 6.270 8.357 -15.964 1.00 92.06 256 ASN A CA 1
ATOM 2033 C C . ASN A 1 256 ? 7.273 8.962 -16.952 1.00 92.06 256 ASN A C 1
ATOM 2035 O O . ASN A 1 256 ? 6.931 9.451 -18.027 1.00 92.06 256 ASN A O 1
ATOM 2039 N N . LEU A 1 257 ? 8.548 8.940 -16.574 1.00 91.31 257 LEU A N 1
ATOM 2040 C CA . LEU A 1 257 ? 9.635 9.430 -17.419 1.00 91.31 257 LEU A CA 1
ATOM 2041 C C . LEU A 1 257 ? 9.966 8.464 -18.575 1.00 91.31 257 LEU A C 1
ATOM 2043 O O . LEU A 1 257 ? 10.601 8.870 -19.541 1.00 91.31 257 LEU A O 1
ATOM 2047 N N . GLY A 1 258 ? 9.505 7.214 -18.486 1.00 89.25 258 GLY A N 1
ATOM 2048 C CA . GLY A 1 258 ? 9.679 6.171 -19.496 1.00 89.25 258 GLY A CA 1
ATOM 2049 C C . GLY A 1 258 ? 10.334 4.929 -18.899 1.00 89.25 258 GLY A C 1
ATOM 2050 O O . GLY A 1 258 ? 9.618 3.968 -18.613 1.00 89.25 258 GLY A O 1
ATOM 2051 N N . PRO A 1 259 ? 11.654 4.944 -18.618 1.00 93.25 259 PRO A N 1
ATOM 2052 C CA . PRO A 1 259 ? 12.365 3.767 -18.125 1.00 93.25 259 PRO A CA 1
ATOM 2053 C C . PRO A 1 259 ? 11.733 3.179 -16.869 1.00 93.25 259 PRO A C 1
ATOM 2055 O O . PRO A 1 259 ? 11.581 3.855 -15.848 1.00 93.25 259 PRO A O 1
ATOM 2058 N N . THR A 1 260 ? 11.353 1.913 -16.985 1.00 95.00 260 THR A N 1
ATOM 2059 C CA . THR A 1 260 ? 10.617 1.166 -15.975 1.00 95.00 260 THR A CA 1
ATOM 2060 C C . THR A 1 260 ? 11.180 -0.246 -15.908 1.00 95.00 260 THR A C 1
ATOM 2062 O O . THR A 1 260 ? 11.274 -0.927 -16.928 1.00 95.00 260 THR A O 1
ATOM 2065 N N . VAL A 1 261 ? 11.561 -0.687 -14.711 1.00 95.75 261 VAL A N 1
ATOM 2066 C CA . VAL A 1 261 ? 12.013 -2.062 -14.478 1.00 95.75 261 VAL A CA 1
ATOM 2067 C C . VAL A 1 261 ? 10.840 -2.880 -13.967 1.00 95.75 261 VAL A C 1
ATOM 2069 O O . VAL A 1 261 ? 10.197 -2.494 -12.991 1.00 95.75 261 VAL A O 1
ATOM 2072 N N . VAL A 1 262 ? 10.574 -4.009 -14.614 1.00 97.19 262 VAL A N 1
ATOM 2073 C CA . VAL A 1 262 ? 9.490 -4.927 -14.266 1.00 97.19 262 VAL A CA 1
ATOM 2074 C C . VAL A 1 262 ? 10.075 -6.275 -13.877 1.00 97.19 262 VAL A C 1
ATOM 2076 O O . VAL A 1 262 ? 10.881 -6.851 -14.606 1.00 97.19 262 VAL A O 1
ATOM 2079 N N . ARG A 1 263 ? 9.638 -6.794 -12.732 1.00 97.50 263 ARG A N 1
ATOM 2080 C CA . ARG A 1 263 ? 10.001 -8.114 -12.217 1.00 97.50 263 ARG A CA 1
ATOM 2081 C C . ARG A 1 263 ? 8.748 -8.818 -11.706 1.00 97.50 263 ARG A C 1
ATOM 2083 O O . ARG A 1 263 ? 7.886 -8.177 -11.106 1.00 97.50 263 ARG A O 1
ATOM 2090 N N . ALA A 1 264 ? 8.638 -10.120 -11.944 1.00 98.12 264 ALA A N 1
ATOM 2091 C CA . ALA A 1 264 ? 7.567 -10.950 -11.410 1.00 98.12 264 ALA A CA 1
ATOM 2092 C C . ALA A 1 264 ? 8.131 -12.050 -10.508 1.00 98.12 264 ALA A C 1
ATOM 2094 O O . ALA A 1 264 ? 9.130 -12.678 -10.850 1.00 98.12 264 ALA A O 1
ATOM 2095 N N . LEU A 1 265 ? 7.472 -12.281 -9.374 1.00 98.38 265 LEU A N 1
ATOM 2096 C CA . LEU A 1 265 ? 7.791 -13.333 -8.408 1.00 98.38 265 LEU A CA 1
ATOM 2097 C C . LEU A 1 265 ? 6.546 -14.176 -8.113 1.00 98.38 265 LEU A C 1
ATOM 2099 O O . LEU A 1 265 ? 5.424 -13.730 -8.361 1.00 98.38 265 LEU A O 1
ATOM 2103 N N . GLY A 1 266 ? 6.756 -15.359 -7.537 1.00 97.75 266 GLY A N 1
ATOM 2104 C CA . GLY A 1 266 ? 5.699 -16.272 -7.105 1.00 97.75 266 GLY A CA 1
ATOM 2105 C C . GLY A 1 266 ? 5.569 -17.524 -7.969 1.00 97.75 266 GLY A C 1
ATOM 2106 O O . GLY A 1 266 ? 6.291 -17.722 -8.956 1.00 97.75 266 GLY A O 1
ATOM 2107 N N . ASP A 1 267 ? 4.638 -18.373 -7.554 1.00 97.25 267 ASP A N 1
ATOM 2108 C CA . ASP A 1 267 ? 4.353 -19.669 -8.154 1.00 97.25 267 ASP A CA 1
ATOM 2109 C C . ASP A 1 267 ? 3.140 -19.555 -9.077 1.00 97.25 267 ASP A C 1
ATOM 2111 O O . ASP A 1 267 ? 2.007 -19.859 -8.702 1.00 97.25 267 ASP A O 1
ATOM 2115 N N . PHE A 1 268 ? 3.394 -19.072 -10.295 1.00 97.56 268 PHE A N 1
ATOM 2116 C CA . PHE A 1 268 ? 2.389 -18.949 -11.348 1.00 97.56 268 PHE A CA 1
ATOM 2117 C C . PHE A 1 268 ? 2.755 -19.750 -12.599 1.00 97.56 268 PHE A C 1
ATOM 2119 O O . PHE A 1 268 ? 3.927 -20.026 -12.868 1.00 97.56 268 PHE A O 1
ATOM 2126 N N . SER A 1 269 ? 1.739 -20.131 -13.364 1.00 95.81 269 SER A N 1
ATOM 2127 C CA . SER A 1 269 ? 1.843 -20.948 -14.574 1.00 95.81 269 SER A CA 1
ATOM 2128 C C . SER A 1 269 ? 0.846 -20.485 -15.636 1.00 95.81 269 SER A C 1
ATOM 2130 O O . SER A 1 269 ? 0.107 -19.517 -15.438 1.00 95.81 269 SER A O 1
ATOM 2132 N N . SER A 1 270 ? 0.841 -21.178 -16.780 1.00 93.12 270 SER A N 1
ATOM 2133 C CA . SER A 1 270 ? -0.146 -20.983 -17.853 1.00 93.12 270 SER A CA 1
ATOM 2134 C C . SER A 1 270 ? -0.131 -19.574 -18.480 1.00 93.12 270 SER A C 1
ATOM 2136 O O . SER A 1 270 ? -1.070 -19.205 -19.176 1.00 93.12 270 SER A O 1
ATOM 2138 N N . GLY A 1 271 ? 0.934 -18.794 -18.240 1.00 96.25 271 GLY A N 1
ATOM 2139 C CA . GLY A 1 271 ? 1.127 -17.438 -18.753 1.00 96.25 271 GLY A CA 1
ATOM 2140 C C . GLY A 1 271 ? 1.863 -16.531 -17.761 1.00 96.25 271 GLY A C 1
ATOM 2141 O O . GLY A 1 271 ? 2.814 -16.948 -17.097 1.00 96.25 271 GLY A O 1
ATOM 2142 N N . GLY A 1 272 ? 1.429 -15.273 -17.643 1.00 97.31 272 GLY A N 1
ATOM 2143 C CA . GLY A 1 272 ? 1.971 -14.302 -16.679 1.00 97.31 272 GLY A CA 1
ATOM 2144 C C . GLY A 1 272 ? 3.200 -13.533 -17.164 1.00 97.31 272 GLY A C 1
ATOM 2145 O O . GLY A 1 272 ? 3.790 -12.758 -16.391 1.00 97.31 272 GLY A O 1
ATOM 2146 N N . GLN A 1 273 ? 3.563 -13.714 -18.436 1.00 98.00 273 GLN A N 1
ATOM 2147 C CA . GLN A 1 273 ? 4.572 -12.911 -19.112 1.00 98.00 273 GLN A CA 1
ATOM 2148 C C . GLN A 1 273 ? 4.125 -11.453 -19.242 1.00 98.00 273 GLN A C 1
ATOM 2150 O O . GLN A 1 273 ? 2.937 -11.122 -19.186 1.00 98.00 273 GLN A O 1
ATOM 2155 N N . LEU A 1 274 ? 5.102 -10.563 -19.402 1.00 98.50 274 LEU A N 1
ATOM 2156 C CA . LEU A 1 274 ? 4.838 -9.170 -19.731 1.00 98.50 274 LEU A CA 1
ATOM 2157 C C . LEU A 1 274 ? 4.773 -9.039 -21.253 1.00 98.50 274 LEU A C 1
ATOM 2159 O O . LEU A 1 274 ? 5.770 -9.210 -21.950 1.00 98.50 274 LEU A O 1
ATOM 2163 N N . TRP A 1 275 ? 3.593 -8.720 -21.757 1.00 98.62 275 TRP A N 1
ATOM 2164 C CA . TRP A 1 275 ? 3.370 -8.385 -23.151 1.00 98.62 275 TRP A CA 1
ATOM 2165 C C . TRP A 1 275 ? 3.672 -6.906 -23.377 1.00 98.62 275 TRP A C 1
ATOM 2167 O O . TRP A 1 275 ? 3.155 -6.049 -22.663 1.00 98.62 275 TRP A O 1
ATOM 2177 N N . TYR A 1 276 ? 4.514 -6.606 -24.363 1.00 98.69 276 TYR A N 1
ATOM 2178 C CA . TYR A 1 276 ? 5.047 -5.267 -24.603 1.00 98.69 276 TYR A CA 1
ATOM 2179 C C . TYR A 1 276 ? 4.994 -4.895 -26.086 1.00 98.69 276 TYR A C 1
ATOM 2181 O O . TYR A 1 276 ? 5.291 -5.722 -26.941 1.00 98.69 276 TYR A O 1
ATOM 2189 N N . TRP A 1 277 ? 4.651 -3.646 -26.398 1.00 98.44 277 TRP A N 1
ATOM 2190 C CA . TRP A 1 277 ? 4.636 -3.113 -27.763 1.00 98.44 277 TRP A CA 1
ATOM 2191 C C . TRP A 1 277 ? 5.796 -2.131 -27.943 1.00 98.44 277 TRP A C 1
ATOM 2193 O O . TRP A 1 277 ? 5.625 -0.934 -27.699 1.00 98.44 277 TRP A O 1
ATOM 2203 N N . PRO A 1 278 ? 6.977 -2.596 -28.384 1.00 97.62 278 PRO A N 1
ATOM 2204 C CA . PRO A 1 278 ? 8.183 -1.781 -28.394 1.00 97.62 278 PRO A CA 1
ATOM 2205 C C . PRO A 1 278 ? 8.080 -0.584 -29.336 1.00 97.62 278 PRO A C 1
ATOM 2207 O O . PRO A 1 278 ? 8.651 0.449 -29.031 1.00 97.62 278 PRO A O 1
ATOM 2210 N N . GLU A 1 279 ? 7.332 -0.653 -30.432 1.00 97.88 279 GLU A N 1
ATOM 2211 C CA . GLU A 1 279 ? 7.184 0.474 -31.362 1.00 97.88 279 GLU A CA 1
ATOM 2212 C C . GLU A 1 279 ? 5.937 1.329 -31.079 1.00 97.88 279 GLU A C 1
ATOM 2214 O O . GLU A 1 279 ? 5.593 2.187 -31.886 1.00 97.88 279 GLU A O 1
ATOM 2219 N N . ASP A 1 280 ? 5.255 1.147 -29.940 1.00 97.75 280 ASP A N 1
ATOM 2220 C CA . ASP A 1 280 ? 4.120 2.003 -29.584 1.00 97.75 280 ASP A CA 1
ATOM 2221 C C . ASP A 1 280 ? 4.585 3.438 -29.299 1.00 97.75 280 ASP A C 1
ATOM 2223 O O . ASP A 1 280 ? 5.323 3.698 -28.351 1.00 97.75 280 ASP A O 1
ATOM 2227 N N . ASN A 1 281 ? 4.123 4.381 -30.115 1.00 95.88 281 ASN A N 1
ATOM 2228 C CA . ASN A 1 281 ? 4.441 5.802 -30.002 1.00 95.88 281 ASN A CA 1
ATOM 2229 C C . ASN A 1 281 ? 3.353 6.611 -29.275 1.00 95.88 281 ASN A C 1
ATOM 2231 O O . ASN A 1 281 ? 3.402 7.841 -29.261 1.00 95.88 281 ASN A O 1
ATOM 2235 N N . GLY A 1 282 ? 2.354 5.942 -28.693 1.00 95.06 282 GLY A N 1
ATOM 2236 C CA . GLY A 1 282 ? 1.256 6.593 -27.984 1.00 95.06 282 GLY A CA 1
ATOM 2237 C C . GLY A 1 282 ? 0.109 7.063 -28.882 1.00 95.06 282 GLY A C 1
ATOM 2238 O O . GLY A 1 282 ? -0.863 7.623 -28.370 1.00 95.06 282 GLY A O 1
ATOM 2239 N N . VAL A 1 283 ? 0.188 6.842 -30.198 1.00 95.06 283 VAL A N 1
ATOM 2240 C CA . VAL A 1 283 ? -0.880 7.171 -31.153 1.00 95.06 283 VAL A CA 1
ATOM 2241 C C . VAL A 1 283 ? -1.856 5.996 -31.274 1.00 95.06 283 VAL A C 1
ATOM 2243 O O . VAL A 1 283 ? -1.478 4.832 -31.148 1.00 95.06 283 VAL A O 1
ATOM 2246 N N . GLY A 1 284 ? -3.134 6.304 -31.493 1.00 93.75 284 GLY A N 1
ATOM 2247 C CA . GLY A 1 284 ? -4.189 5.302 -31.645 1.00 93.75 284 GLY A CA 1
ATOM 2248 C C . GLY A 1 284 ? -4.702 4.707 -30.333 1.00 93.75 284 GLY A C 1
ATOM 2249 O O . GLY A 1 284 ? -4.137 4.912 -29.248 1.00 93.75 284 GLY A O 1
ATOM 2250 N N . ALA A 1 285 ? -5.837 4.017 -30.451 1.00 94.44 285 ALA A N 1
ATOM 2251 C CA . ALA A 1 285 ? -6.494 3.320 -29.352 1.00 94.44 285 ALA A CA 1
ATOM 2252 C C . ALA A 1 285 ? -5.709 2.050 -28.997 1.00 94.44 285 ALA A C 1
ATOM 2254 O O . ALA A 1 285 ? -5.111 1.425 -29.873 1.00 94.44 285 ALA A O 1
ATOM 2255 N N . LEU A 1 286 ? -5.701 1.671 -27.717 1.00 95.31 286 LEU A N 1
ATOM 2256 C CA . LEU A 1 286 ? -4.913 0.533 -27.222 1.00 95.31 286 LEU A CA 1
ATOM 2257 C C . LEU A 1 286 ? -5.388 -0.791 -27.833 1.00 95.31 286 LEU A C 1
ATOM 2259 O O . LEU A 1 286 ? -4.585 -1.684 -28.104 1.00 95.31 286 LEU A O 1
ATOM 2263 N N . GLU A 1 287 ? -6.690 -0.891 -28.073 1.00 93.75 287 GLU A N 1
ATOM 2264 C CA . GLU A 1 287 ? -7.390 -2.036 -28.647 1.00 93.75 287 GLU A CA 1
ATOM 2265 C C . GLU A 1 287 ? -7.048 -2.233 -30.130 1.00 93.75 287 GLU A C 1
ATOM 2267 O O . GLU A 1 287 ? -7.139 -3.344 -30.637 1.00 93.75 287 GLU A O 1
ATOM 2272 N N . CYS A 1 288 ? -6.604 -1.173 -30.813 1.00 95.50 288 CYS A N 1
ATOM 2273 C CA . CYS A 1 288 ? -6.213 -1.208 -32.223 1.00 95.50 288 CYS A CA 1
ATOM 2274 C C . CYS A 1 288 ? -4.727 -1.532 -32.434 1.00 95.50 288 CYS A C 1
ATOM 2276 O O . CYS A 1 288 ? -4.268 -1.539 -33.574 1.00 95.50 288 CYS A O 1
ATOM 2278 N N . LEU A 1 289 ? -3.951 -1.750 -31.366 1.00 96.69 289 LEU A N 1
ATOM 2279 C CA . LEU A 1 289 ? -2.540 -2.108 -31.501 1.00 96.69 289 LEU A CA 1
ATOM 2280 C C . LEU A 1 289 ? -2.399 -3.532 -32.077 1.00 96.69 289 LEU A C 1
ATOM 2282 O O . LEU A 1 289 ? -3.042 -4.447 -31.550 1.00 96.69 289 LEU A O 1
ATOM 2286 N N . PRO A 1 290 ? -1.545 -3.734 -33.102 1.00 96.50 290 PRO A N 1
ATOM 2287 C CA . PRO A 1 290 ? -1.385 -5.025 -33.771 1.00 96.50 290 PRO A CA 1
ATOM 2288 C C . PRO A 1 290 ? -0.875 -6.093 -32.802 1.00 96.50 290 PRO A C 1
ATOM 2290 O O . PRO A 1 290 ? 0.091 -5.871 -32.065 1.00 96.50 290 PRO A O 1
ATOM 2293 N N . ALA A 1 291 ? -1.526 -7.255 -32.785 1.00 95.38 291 ALA A N 1
ATOM 2294 C CA . ALA A 1 291 ? -1.194 -8.339 -31.862 1.00 95.38 291 ALA A CA 1
ATOM 2295 C C . ALA A 1 291 ? 0.183 -8.948 -32.173 1.00 95.38 291 ALA A C 1
ATOM 2297 O O . ALA A 1 291 ? 0.916 -9.319 -31.262 1.00 95.38 291 ALA A O 1
ATOM 2298 N N . GLU A 1 292 ? 0.555 -8.988 -33.448 1.00 96.44 292 GLU A N 1
ATOM 2299 C CA . GLU A 1 292 ? 1.820 -9.491 -33.978 1.00 96.44 292 GLU A CA 1
ATOM 2300 C C . GLU A 1 292 ? 3.027 -8.603 -33.642 1.00 96.44 292 GLU A C 1
ATOM 2302 O O . GLU A 1 292 ? 4.157 -9.081 -33.626 1.00 96.44 292 GLU A O 1
ATOM 2307 N N . ALA A 1 293 ? 2.806 -7.323 -33.326 1.00 96.75 293 ALA A N 1
ATOM 2308 C CA . ALA A 1 293 ? 3.875 -6.417 -32.900 1.00 96.75 293 ALA A CA 1
ATOM 2309 C C . ALA A 1 293 ? 4.255 -6.576 -31.420 1.00 96.75 293 ALA A C 1
ATOM 2311 O O . ALA A 1 293 ? 5.206 -5.954 -30.939 1.00 96.75 293 ALA A O 1
ATOM 2312 N N . ARG A 1 294 ? 3.488 -7.376 -30.681 1.00 97.56 294 ARG A N 1
ATOM 2313 C CA . ARG A 1 294 ? 3.718 -7.663 -29.274 1.00 97.56 294 ARG A CA 1
ATOM 2314 C C . ARG A 1 294 ? 4.941 -8.552 -29.114 1.00 97.56 294 ARG A C 1
ATOM 2316 O O . ARG A 1 294 ? 5.015 -9.633 -29.690 1.00 97.56 294 ARG A O 1
ATOM 2323 N N . VAL A 1 295 ? 5.842 -8.159 -28.227 1.00 98.12 295 VAL A N 1
ATOM 2324 C CA . VAL A 1 295 ? 6.900 -9.035 -27.723 1.00 98.12 295 VAL A CA 1
ATOM 2325 C C . VAL A 1 295 ? 6.513 -9.566 -26.350 1.00 98.12 295 VAL A C 1
ATOM 2327 O O . VAL A 1 295 ? 5.873 -8.871 -25.558 1.00 98.12 295 VAL A O 1
ATOM 2330 N N . SER A 1 296 ? 6.890 -10.812 -26.077 1.00 98.12 296 SER A N 1
ATOM 2331 C CA . SER A 1 296 ? 6.680 -11.443 -24.777 1.00 98.12 296 SER A CA 1
ATOM 2332 C C . SER A 1 296 ? 7.976 -11.422 -23.982 1.00 98.12 296 SER A C 1
ATOM 2334 O O . SER A 1 296 ? 9.016 -11.859 -24.475 1.00 98.12 296 SER A O 1
ATOM 2336 N N . LEU A 1 297 ? 7.920 -10.884 -22.768 1.00 98.06 297 LEU A N 1
ATOM 2337 C CA . LEU A 1 297 ? 9.064 -10.754 -21.877 1.00 98.06 297 LEU A CA 1
ATOM 2338 C C . LEU A 1 297 ? 8.857 -11.653 -20.656 1.00 98.06 297 LEU A C 1
ATOM 2340 O O . LEU A 1 297 ? 7.914 -11.461 -19.877 1.00 98.06 297 LEU A O 1
ATOM 2344 N N . ASP A 1 298 ? 9.767 -12.609 -20.471 1.00 97.19 298 ASP A N 1
ATOM 2345 C CA . ASP A 1 298 ? 9.797 -13.471 -19.291 1.00 97.19 298 ASP A CA 1
ATOM 2346 C C . ASP A 1 298 ? 10.364 -12.712 -18.083 1.00 97.19 298 ASP A C 1
ATOM 2348 O O . ASP A 1 298 ? 11.540 -12.802 -17.721 1.00 97.19 298 ASP A O 1
ATOM 2352 N N . VAL A 1 299 ? 9.473 -11.956 -17.444 1.00 96.50 299 VAL A N 1
ATOM 2353 C CA . VAL A 1 299 ? 9.768 -11.193 -16.230 1.00 96.50 299 VAL A CA 1
ATOM 2354 C C . VAL A 1 299 ? 9.864 -12.061 -14.969 1.00 96.50 299 VAL A C 1
ATOM 2356 O O . VAL A 1 299 ? 10.149 -11.514 -13.900 1.00 96.50 299 VAL A O 1
ATOM 2359 N N . ARG A 1 300 ? 9.636 -13.386 -15.066 1.00 95.94 300 ARG A N 1
ATOM 2360 C CA . ARG A 1 300 ? 9.799 -14.367 -13.974 1.00 95.94 300 ARG A CA 1
ATOM 2361 C C . ARG A 1 300 ? 11.211 -14.927 -13.914 1.00 95.94 300 ARG A C 1
ATOM 2363 O O . ARG A 1 300 ? 11.740 -15.109 -12.821 1.00 95.94 300 ARG A O 1
ATOM 2370 N N . SER A 1 301 ? 11.880 -15.092 -15.048 1.00 93.56 301 SER A N 1
ATOM 2371 C CA . SER A 1 301 ? 13.275 -15.553 -15.070 1.00 93.56 301 SER A CA 1
ATOM 2372 C C . SER A 1 301 ? 14.285 -14.422 -14.866 1.00 93.56 301 SER A C 1
ATOM 2374 O O . SER A 1 301 ? 15.268 -14.606 -14.156 1.00 93.56 301 SER A O 1
ATOM 2376 N N . ALA A 1 302 ? 14.023 -13.229 -15.408 1.00 91.94 302 ALA A N 1
ATOM 2377 C CA . ALA A 1 302 ? 14.876 -12.050 -15.220 1.00 91.94 302 ALA A CA 1
ATOM 2378 C C . ALA A 1 302 ? 14.051 -10.750 -15.163 1.00 91.94 302 ALA A C 1
ATOM 2380 O O . ALA A 1 302 ? 12.912 -10.732 -15.624 1.00 91.94 302 ALA A O 1
ATOM 2381 N N . PRO A 1 303 ? 14.567 -9.644 -14.598 1.00 94.31 303 PRO A N 1
ATOM 2382 C CA . PRO A 1 303 ? 13.928 -8.341 -14.763 1.00 94.31 303 PRO A CA 1
ATOM 2383 C C . PRO A 1 303 ? 13.959 -7.872 -16.221 1.00 94.31 303 PRO A C 1
ATOM 2385 O O . PRO A 1 303 ? 14.936 -8.092 -16.935 1.00 94.31 303 PRO A O 1
ATOM 2388 N N . ALA A 1 304 ? 12.924 -7.141 -16.631 1.00 94.56 304 ALA A N 1
ATOM 2389 C CA . ALA A 1 304 ? 12.880 -6.447 -17.913 1.00 94.56 304 ALA A CA 1
ATOM 2390 C C . ALA A 1 304 ? 12.958 -4.930 -17.715 1.00 94.56 304 ALA A C 1
ATOM 2392 O O . ALA A 1 304 ? 12.252 -4.377 -16.872 1.00 94.56 304 ALA A O 1
ATOM 2393 N N . LEU A 1 305 ? 13.773 -4.253 -18.525 1.00 94.50 305 LEU A N 1
ATOM 2394 C CA . LEU A 1 305 ? 13.751 -2.799 -18.668 1.00 94.50 305 LEU A CA 1
ATOM 2395 C C . LEU A 1 305 ? 12.891 -2.435 -19.886 1.00 94.50 305 LEU A C 1
ATOM 2397 O O . LEU A 1 305 ? 13.230 -2.797 -21.011 1.00 94.50 305 LEU A O 1
ATOM 2401 N N . IL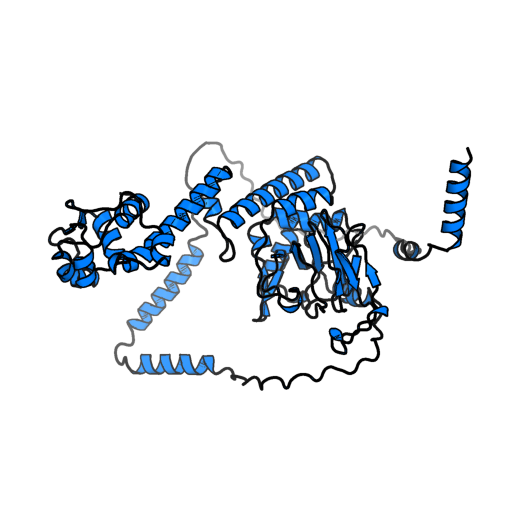E A 1 306 ? 11.808 -1.692 -19.663 1.00 95.69 306 ILE A N 1
ATOM 2402 C CA . ILE A 1 306 ? 10.899 -1.211 -20.711 1.00 95.69 306 ILE A CA 1
ATOM 2403 C C . ILE A 1 306 ? 10.736 0.307 -20.656 1.00 95.69 306 ILE A C 1
ATOM 2405 O O . ILE A 1 306 ? 10.989 0.945 -19.631 1.00 95.69 306 ILE A O 1
ATOM 2409 N N . ASP A 1 307 ? 10.255 0.888 -21.750 1.00 96.25 307 ASP A N 1
ATOM 2410 C CA . ASP A 1 307 ? 9.658 2.219 -21.728 1.00 96.25 307 ASP A CA 1
ATOM 2411 C C . ASP A 1 307 ? 8.181 2.083 -21.336 1.00 96.25 307 ASP A C 1
ATOM 2413 O O . ASP A 1 307 ? 7.352 1.678 -22.151 1.00 96.25 307 ASP A O 1
ATOM 2417 N N . GLY A 1 308 ? 7.857 2.401 -20.082 1.00 95.81 308 GLY A N 1
ATOM 2418 C CA . GLY A 1 308 ? 6.507 2.310 -19.518 1.00 95.81 308 GLY A CA 1
ATOM 2419 C C . GLY A 1 308 ? 5.494 3.261 -20.163 1.00 95.81 308 GLY A C 1
ATOM 2420 O O . GLY A 1 308 ? 4.290 3.093 -19.975 1.00 95.81 308 GLY A O 1
ATOM 2421 N N . ASN A 1 309 ? 5.944 4.235 -20.966 1.00 96.56 309 ASN A N 1
ATOM 2422 C CA . ASN A 1 309 ? 5.044 5.060 -21.774 1.00 96.56 309 ASN A CA 1
ATOM 2423 C C . ASN A 1 309 ? 4.493 4.318 -23.002 1.00 96.56 309 ASN A C 1
ATOM 2425 O O . ASN A 1 309 ? 3.532 4.793 -23.610 1.00 96.56 309 ASN A O 1
ATOM 2429 N N . ARG A 1 310 ? 5.072 3.165 -23.353 1.00 97.56 310 ARG A N 1
ATOM 2430 C CA . ARG A 1 310 ? 4.595 2.286 -24.426 1.00 97.56 310 ARG A CA 1
ATOM 2431 C C . ARG A 1 310 ? 3.619 1.258 -23.874 1.00 97.56 310 ARG A C 1
ATOM 2433 O O . ARG A 1 310 ? 3.656 0.915 -22.688 1.00 97.56 310 ARG A O 1
ATOM 2440 N N . ALA A 1 311 ? 2.732 0.779 -24.737 1.00 98.25 311 ALA A N 1
ATOM 2441 C CA . ALA A 1 311 ? 1.710 -0.171 -24.354 1.00 98.25 311 ALA A CA 1
ATOM 2442 C C . ALA A 1 311 ? 2.325 -1.451 -23.790 1.00 98.25 311 ALA A C 1
ATOM 2444 O O . ALA A 1 311 ? 3.255 -2.034 -24.356 1.00 98.25 311 ALA A O 1
ATOM 2445 N N . HIS A 1 312 ? 1.770 -1.883 -22.667 1.00 98.44 312 HIS A N 1
ATOM 2446 C CA . HIS A 1 312 ? 2.120 -3.138 -22.032 1.00 98.44 312 HIS A CA 1
ATOM 2447 C C . HIS A 1 312 ? 0.931 -3.720 -21.272 1.00 98.44 312 HIS A C 1
ATOM 2449 O O . HIS A 1 312 ? 0.035 -2.994 -20.833 1.00 98.44 312 HIS A O 1
ATOM 2455 N N . GLU A 1 313 ? 0.922 -5.041 -21.134 1.00 98.12 313 GLU A N 1
ATOM 2456 C CA . GLU A 1 313 ? -0.066 -5.792 -20.365 1.00 98.12 313 GLU A CA 1
ATOM 2457 C C . GLU A 1 313 ? 0.536 -7.075 -19.802 1.00 98.12 313 GLU A C 1
ATOM 2459 O O . GLU A 1 313 ? 1.647 -7.463 -20.157 1.00 98.12 313 GLU A O 1
ATOM 2464 N N . VAL A 1 314 ? -0.176 -7.725 -18.889 1.00 98.38 314 VAL A N 1
ATOM 2465 C CA . VAL A 1 314 ? 0.247 -9.021 -18.354 1.00 98.38 314 VAL A CA 1
ATOM 2466 C C . VAL A 1 314 ? -0.631 -10.090 -18.978 1.00 98.38 314 VAL A C 1
ATOM 2468 O O . VAL A 1 314 ? -1.854 -9.977 -18.951 1.00 98.38 314 VAL A O 1
ATOM 2471 N N . GLU A 1 315 ? 0.005 -11.116 -19.530 1.00 98.12 315 GLU A N 1
ATOM 2472 C CA . GLU A 1 315 ? -0.667 -12.318 -20.012 1.00 98.12 315 GLU A CA 1
ATOM 2473 C C . GLU A 1 315 ? -1.487 -12.952 -18.876 1.00 98.12 315 GLU A C 1
ATOM 2475 O O . GLU A 1 315 ? -0.973 -13.039 -17.754 1.00 98.12 315 GLU A O 1
ATOM 2480 N N . PRO A 1 316 ? -2.732 -13.404 -19.118 1.00 97.50 316 PRO A N 1
ATOM 2481 C CA . PRO A 1 316 ? -3.485 -14.185 -18.141 1.00 97.50 316 PRO A CA 1
ATOM 2482 C C . PRO A 1 316 ? -2.650 -15.334 -17.565 1.00 97.50 316 PRO A C 1
ATOM 2484 O O . PRO A 1 316 ? -1.819 -15.911 -18.255 1.00 97.50 316 PRO A O 1
ATOM 2487 N N . PHE A 1 317 ? -2.836 -15.643 -16.287 1.00 97.81 317 PHE A N 1
ATOM 2488 C CA . PHE A 1 317 ? -2.053 -16.665 -15.598 1.00 97.81 317 PHE A CA 1
ATOM 2489 C C . PHE A 1 317 ? -2.869 -17.320 -14.494 1.00 97.81 317 PHE A C 1
ATOM 2491 O O . PHE A 1 317 ? -3.866 -16.765 -14.023 1.00 97.81 317 PHE A O 1
ATOM 2498 N N . GLU A 1 318 ? -2.380 -18.466 -14.043 1.00 97.88 318 GLU A N 1
ATOM 2499 C CA . GLU A 1 318 ? -2.880 -19.188 -12.879 1.00 97.88 318 GLU A CA 1
ATOM 2500 C C . GLU A 1 318 ? -1.827 -19.171 -11.769 1.00 97.88 318 GLU A C 1
ATOM 2502 O O . GLU A 1 318 ? -0.631 -19.100 -12.046 1.00 97.88 318 GLU A O 1
ATOM 2507 N N . GLY A 1 319 ? -2.262 -19.236 -10.511 1.00 97.38 319 GLY A N 1
ATOM 2508 C CA . GLY A 1 319 ? -1.371 -19.282 -9.349 1.00 97.38 319 GLY A CA 1
ATOM 2509 C C . GLY A 1 319 ? -1.033 -17.921 -8.731 1.00 97.38 319 GLY A C 1
ATOM 2510 O O . GLY A 1 319 ? -1.731 -16.919 -8.917 1.00 97.38 319 GLY A O 1
ATOM 2511 N N . GLU A 1 320 ? 0.030 -17.904 -7.929 1.00 97.81 320 GLU A N 1
ATOM 2512 C CA . GLU A 1 320 ? 0.470 -16.751 -7.145 1.00 97.81 320 GLU A CA 1
ATOM 2513 C C . GLU A 1 320 ? 1.467 -15.913 -7.946 1.00 97.81 320 GLU A C 1
ATOM 2515 O O . GLU A 1 320 ? 2.580 -16.350 -8.228 1.00 97.81 320 GLU A O 1
ATOM 2520 N N . ARG A 1 321 ? 1.099 -14.671 -8.275 1.00 98.19 321 ARG A N 1
ATOM 2521 C CA . ARG A 1 321 ? 1.993 -13.737 -8.966 1.00 98.19 321 ARG A CA 1
ATOM 2522 C C . ARG A 1 321 ? 2.032 -12.389 -8.276 1.00 98.19 321 ARG A C 1
ATOM 2524 O O . ARG A 1 321 ? 1.009 -11.707 -8.161 1.00 98.19 321 ARG A O 1
ATOM 2531 N N . PHE A 1 322 ? 3.243 -11.955 -7.961 1.00 98.69 322 PHE A N 1
ATOM 2532 C CA . PHE A 1 322 ? 3.545 -10.591 -7.562 1.00 98.69 322 PHE A CA 1
ATOM 2533 C C . PHE A 1 322 ? 4.257 -9.862 -8.694 1.00 98.69 322 PHE A C 1
ATOM 2535 O O . PHE A 1 322 ? 5.271 -10.337 -9.198 1.00 98.69 322 PHE A O 1
ATOM 2542 N N . GLY A 1 323 ? 3.735 -8.707 -9.103 1.00 98.31 323 GLY A N 1
ATOM 2543 C CA . GLY A 1 323 ? 4.393 -7.821 -10.063 1.00 98.31 323 GLY A CA 1
ATOM 2544 C C . GLY A 1 323 ? 5.027 -6.638 -9.346 1.00 98.31 323 GLY A C 1
ATOM 2545 O O . GLY A 1 323 ? 4.308 -5.878 -8.700 1.00 98.31 323 GLY A O 1
ATOM 2546 N N . ILE A 1 324 ? 6.338 -6.464 -9.484 1.00 98.25 324 ILE A N 1
ATOM 2547 C CA . ILE A 1 324 ? 7.092 -5.352 -8.910 1.00 98.25 324 ILE A CA 1
ATOM 2548 C C . ILE A 1 324 ? 7.591 -4.466 -10.047 1.00 98.25 324 ILE A C 1
ATOM 2550 O O . ILE A 1 324 ? 8.239 -4.936 -10.982 1.00 98.25 324 ILE A O 1
ATOM 2554 N N . VAL A 1 325 ? 7.254 -3.182 -9.974 1.00 97.44 325 VAL A N 1
ATOM 2555 C CA . VAL A 1 325 ? 7.494 -2.200 -11.031 1.00 97.44 325 VAL A CA 1
ATOM 2556 C C . VAL A 1 325 ? 8.213 -0.994 -10.440 1.00 97.44 325 VAL A C 1
ATOM 2558 O O . VAL A 1 325 ? 7.626 -0.251 -9.656 1.00 97.44 325 VAL A O 1
ATOM 2561 N N . PHE A 1 326 ? 9.468 -0.783 -10.825 1.00 96.81 326 PHE A N 1
ATOM 2562 C CA . PHE A 1 326 ? 10.270 0.373 -10.422 1.00 96.81 326 PHE A CA 1
ATOM 2563 C C . PHE A 1 326 ? 10.221 1.427 -11.516 1.00 96.81 326 PHE A C 1
ATOM 2565 O O . PHE A 1 326 ? 10.550 1.138 -12.666 1.00 96.81 326 PHE A O 1
ATOM 2572 N N . TYR A 1 327 ? 9.834 2.650 -11.167 1.00 95.62 327 TYR A N 1
ATOM 2573 C CA . TYR A 1 327 ? 9.662 3.715 -12.147 1.00 95.62 327 TYR A CA 1
ATOM 2574 C C . TYR A 1 327 ? 10.028 5.085 -11.578 1.00 95.62 327 TYR A C 1
ATOM 2576 O O . TYR A 1 327 ? 10.066 5.327 -10.366 1.00 95.62 327 TYR A O 1
ATOM 2584 N N . THR A 1 328 ? 10.295 6.011 -12.493 1.00 95.00 328 THR A N 1
ATOM 2585 C CA . THR A 1 328 ? 10.474 7.427 -12.184 1.00 95.00 328 THR A CA 1
ATOM 2586 C C . THR A 1 328 ? 9.248 8.197 -12.646 1.00 95.00 328 THR A C 1
ATOM 2588 O O . THR A 1 328 ? 8.918 8.202 -13.833 1.00 95.00 328 THR A O 1
ATOM 2591 N N . MET A 1 329 ? 8.597 8.901 -11.722 1.00 93.94 329 MET A N 1
ATOM 2592 C CA . MET A 1 329 ? 7.525 9.829 -12.067 1.00 93.94 329 MET A CA 1
ATOM 2593 C C . MET A 1 329 ? 8.064 11.005 -12.885 1.00 93.94 329 MET A C 1
ATOM 2595 O O . MET A 1 329 ? 9.115 11.577 -12.581 1.00 93.94 329 MET A O 1
ATOM 2599 N N . ALA A 1 330 ? 7.303 11.423 -13.894 1.00 90.75 330 ALA A N 1
ATOM 2600 C CA . ALA A 1 330 ? 7.568 12.667 -14.594 1.00 90.75 330 ALA A CA 1
ATOM 2601 C C . ALA A 1 330 ? 7.501 13.853 -13.618 1.00 90.75 330 ALA A C 1
ATOM 2603 O O . ALA A 1 330 ? 6.761 13.848 -12.629 1.00 90.75 330 ALA A O 1
ATOM 2604 N N . LYS A 1 331 ? 8.246 14.915 -13.933 1.00 91.88 331 LYS A N 1
ATOM 2605 C CA . LYS A 1 331 ? 8.368 16.123 -13.102 1.00 91.88 331 LYS A CA 1
ATOM 2606 C C . LYS A 1 331 ? 9.046 15.887 -11.746 1.00 91.88 331 LYS A C 1
ATOM 2608 O O . LYS A 1 331 ? 8.857 16.682 -10.822 1.00 91.88 331 LYS A O 1
ATOM 2613 N N . SER A 1 332 ? 9.817 14.807 -11.604 1.00 93.44 332 SER A N 1
ATOM 2614 C CA . SER A 1 332 ? 10.531 14.464 -10.369 1.00 93.44 332 SER A CA 1
ATOM 2615 C C . SER A 1 332 ? 11.530 15.535 -9.922 1.00 93.44 332 SER A C 1
ATOM 2617 O O . SER A 1 332 ? 11.890 15.574 -8.749 1.00 93.44 332 SER A O 1
ATOM 2619 N N . GLU A 1 333 ? 11.934 16.469 -10.791 1.00 93.38 333 GLU A N 1
ATOM 2620 C CA . GLU A 1 333 ? 12.687 17.671 -10.412 1.00 93.38 333 GLU A CA 1
ATOM 2621 C C . GLU A 1 333 ? 11.931 18.546 -9.396 1.00 93.38 333 GLU A C 1
ATOM 2623 O O . GLU A 1 333 ? 12.557 19.203 -8.569 1.00 93.38 333 GLU A O 1
ATOM 2628 N N . LYS A 1 334 ? 10.593 18.483 -9.383 1.00 95.06 334 LYS A N 1
ATOM 2629 C CA . LYS A 1 334 ? 9.720 19.280 -8.507 1.00 95.06 334 LYS A CA 1
ATOM 2630 C C . LYS A 1 334 ? 9.403 18.624 -7.163 1.00 95.06 334 LYS A C 1
ATOM 2632 O O . LYS A 1 334 ? 8.573 19.160 -6.432 1.00 95.06 334 LYS A O 1
ATOM 2637 N N . ILE A 1 335 ? 9.996 17.470 -6.850 1.00 96.44 335 ILE A N 1
ATOM 2638 C CA . ILE A 1 335 ? 9.840 16.845 -5.530 1.00 96.44 335 ILE A CA 1
ATOM 2639 C C . ILE A 1 335 ? 10.450 17.790 -4.473 1.00 96.44 335 ILE A C 1
ATOM 2641 O O . ILE A 1 335 ? 11.622 18.162 -4.625 1.00 96.44 335 ILE A O 1
ATOM 2645 N N . PRO A 1 336 ? 9.692 18.186 -3.429 1.00 97.31 336 PRO A N 1
ATOM 2646 C CA . PRO A 1 336 ? 10.187 19.022 -2.336 1.00 97.31 336 PRO A CA 1
ATOM 2647 C C . PRO A 1 336 ? 11.412 18.423 -1.641 1.00 97.31 336 PRO A C 1
ATOM 2649 O O . PRO A 1 336 ? 11.521 17.203 -1.523 1.00 97.31 336 PRO A O 1
ATOM 2652 N N . ALA A 1 337 ? 12.305 19.279 -1.138 1.00 97.06 337 ALA A N 1
ATOM 2653 C CA . ALA A 1 337 ? 13.548 18.855 -0.490 1.00 97.06 337 ALA A CA 1
ATOM 2654 C C . ALA A 1 337 ? 13.311 17.875 0.674 1.00 97.06 337 ALA A C 1
ATOM 2656 O O . ALA A 1 337 ? 13.993 16.861 0.744 1.00 97.06 337 ALA A O 1
ATOM 2657 N N . GLU A 1 338 ? 12.289 18.109 1.506 1.00 97.19 338 GLU A N 1
ATOM 2658 C CA . GLU A 1 338 ? 11.933 17.211 2.619 1.00 97.19 338 GLU A CA 1
ATOM 2659 C C . GLU A 1 338 ? 11.646 15.773 2.152 1.00 97.19 338 GLU A C 1
ATOM 2661 O O . GLU A 1 338 ? 12.110 14.808 2.755 1.00 97.19 338 GLU A O 1
ATOM 2666 N N . LEU A 1 339 ? 10.940 15.617 1.026 1.00 97.69 339 LEU A N 1
ATOM 2667 C CA . LEU A 1 339 ? 10.606 14.307 0.477 1.00 97.69 339 LEU A CA 1
ATOM 2668 C C . LEU A 1 339 ? 11.814 13.672 -0.207 1.00 97.69 339 LEU A C 1
ATOM 2670 O O . LEU A 1 339 ? 11.938 12.453 -0.201 1.00 97.69 339 LEU A O 1
ATOM 2674 N N . ARG A 1 340 ? 12.715 14.480 -0.780 1.00 96.81 340 ARG A N 1
ATOM 2675 C CA . ARG A 1 340 ? 13.984 13.977 -1.321 1.00 96.81 340 ARG A CA 1
ATOM 2676 C C . ARG A 1 340 ? 14.853 13.386 -0.220 1.00 96.81 340 ARG A C 1
ATOM 2678 O O . ARG A 1 340 ? 15.373 12.294 -0.415 1.00 96.81 340 ARG A O 1
ATOM 2685 N N . THR A 1 341 ? 14.960 14.071 0.917 1.00 96.88 341 THR A N 1
ATOM 2686 C CA . THR A 1 341 ? 15.682 13.570 2.092 1.00 96.88 341 THR A CA 1
ATOM 2687 C C . THR A 1 341 ? 15.068 12.263 2.583 1.00 96.88 341 THR A C 1
ATOM 2689 O O . THR A 1 341 ? 15.779 11.271 2.688 1.00 96.88 341 THR A O 1
ATOM 2692 N N . ALA A 1 342 ? 13.742 12.210 2.759 1.00 96.75 342 ALA A N 1
ATOM 2693 C CA . ALA A 1 342 ? 13.062 10.984 3.186 1.00 96.75 342 ALA A CA 1
ATOM 2694 C C . ALA A 1 342 ? 13.268 9.808 2.208 1.00 96.75 342 ALA A C 1
ATOM 2696 O O . ALA A 1 342 ? 13.485 8.674 2.621 1.00 96.75 342 ALA A O 1
ATOM 2697 N N . LEU A 1 343 ? 13.229 10.059 0.895 1.00 97.12 343 LEU A N 1
ATOM 2698 C CA . LEU A 1 343 ? 13.510 9.032 -0.112 1.00 97.12 343 LEU A CA 1
ATOM 2699 C C . LEU A 1 343 ? 14.965 8.549 -0.054 1.00 97.12 343 LEU A C 1
ATOM 2701 O O . LEU A 1 343 ? 15.204 7.343 -0.132 1.00 97.12 343 LEU A O 1
ATOM 2705 N N . ALA A 1 344 ? 15.921 9.464 0.114 1.00 95.94 344 ALA A N 1
ATOM 2706 C CA . ALA A 1 344 ? 17.331 9.120 0.261 1.00 95.94 344 ALA A CA 1
ATOM 2707 C C . ALA A 1 344 ? 17.580 8.264 1.517 1.00 95.94 344 ALA A C 1
ATOM 2709 O O . ALA A 1 344 ? 18.319 7.287 1.446 1.00 95.94 344 ALA A O 1
ATOM 2710 N N . GLU A 1 345 ? 16.896 8.548 2.631 1.00 96.94 345 GLU A N 1
ATOM 2711 C CA . GLU A 1 345 ? 16.941 7.721 3.849 1.00 96.94 345 GLU A CA 1
ATOM 2712 C C . GLU A 1 345 ? 16.434 6.287 3.627 1.00 96.94 345 GLU A C 1
ATOM 2714 O O . GLU A 1 345 ? 16.857 5.363 4.325 1.00 96.94 345 GLU A O 1
ATOM 2719 N N . TYR A 1 346 ? 15.540 6.076 2.655 1.00 97.06 346 TYR A N 1
ATOM 2720 C CA . TYR A 1 346 ? 15.089 4.742 2.243 1.00 97.06 346 TYR A CA 1
ATOM 2721 C C . TYR A 1 346 ? 15.975 4.097 1.167 1.00 97.06 346 TYR A C 1
ATOM 2723 O O . TYR A 1 346 ? 15.677 2.992 0.721 1.00 97.06 346 TYR A O 1
ATOM 2731 N N . GLY A 1 347 ? 17.052 4.767 0.754 1.00 94.94 347 GLY A N 1
ATOM 2732 C CA . GLY A 1 347 ? 18.001 4.283 -0.245 1.00 94.94 347 GLY A CA 1
ATOM 2733 C C . GLY A 1 347 ? 17.614 4.584 -1.693 1.00 94.94 347 GLY A C 1
ATOM 2734 O O . GLY A 1 347 ? 18.279 4.089 -2.605 1.00 94.94 347 GLY A O 1
ATOM 2735 N N . PHE A 1 348 ? 16.552 5.362 -1.949 1.00 94.88 348 PHE A N 1
ATOM 2736 C CA . PHE A 1 348 ? 16.190 5.712 -3.324 1.00 94.88 348 PHE A CA 1
ATOM 2737 C C . PHE A 1 348 ? 17.285 6.570 -3.953 1.00 94.88 348 PHE A C 1
ATOM 2739 O O . PHE A 1 348 ? 17.614 7.649 -3.459 1.00 94.88 348 PHE A O 1
ATOM 2746 N N . ASN A 1 349 ? 17.774 6.129 -5.110 1.00 90.06 349 ASN A N 1
ATOM 2747 C CA . ASN A 1 349 ? 18.616 6.951 -5.961 1.00 90.06 349 ASN A CA 1
ATOM 2748 C C . ASN A 1 349 ? 17.725 7.813 -6.864 1.00 90.06 349 ASN A C 1
ATOM 2750 O O . ASN A 1 349 ? 17.203 7.335 -7.874 1.00 90.06 349 ASN A O 1
ATOM 2754 N N . LEU A 1 350 ? 17.503 9.069 -6.474 1.00 91.50 350 LEU A N 1
ATOM 2755 C CA . LEU A 1 350 ? 16.673 9.987 -7.249 1.00 91.50 350 LEU A CA 1
ATOM 2756 C C . LEU A 1 350 ? 17.410 10.481 -8.495 1.00 91.50 350 LEU A C 1
ATOM 2758 O O . LEU A 1 350 ? 18.591 10.804 -8.412 1.00 91.50 350 LEU A O 1
ATOM 2762 N N . PRO A 1 351 ? 16.714 10.638 -9.633 1.00 89.25 351 PRO A N 1
ATOM 2763 C CA . PRO A 1 351 ? 17.375 11.078 -10.848 1.00 89.25 351 PRO A CA 1
ATOM 2764 C C . PRO A 1 351 ? 17.771 12.553 -10.724 1.00 89.25 351 PRO A C 1
ATOM 2766 O O . PRO A 1 351 ? 16.942 13.415 -10.392 1.00 89.25 351 PRO A O 1
ATOM 2769 N N . ASP A 1 352 ? 19.026 12.858 -11.029 1.00 89.19 352 ASP A N 1
ATOM 2770 C CA . ASP A 1 352 ? 19.500 14.218 -11.264 1.00 89.19 352 ASP A CA 1
ATOM 2771 C C . ASP A 1 352 ? 19.108 14.695 -12.679 1.00 89.19 352 ASP A C 1
ATOM 2773 O O . ASP A 1 352 ? 18.248 14.113 -13.353 1.00 89.19 352 ASP A O 1
ATOM 2777 N N . LYS A 1 353 ? 19.629 15.847 -13.109 1.00 88.31 353 LYS A N 1
ATOM 2778 C CA . LYS A 1 353 ? 19.280 16.421 -14.416 1.00 88.31 353 LYS A CA 1
ATOM 2779 C C . LYS A 1 353 ? 19.831 15.555 -15.552 1.00 88.31 353 LYS A C 1
ATOM 2781 O O . LYS A 1 353 ? 19.137 15.345 -16.548 1.00 88.31 353 LYS A O 1
ATOM 2786 N N . GLU A 1 354 ? 21.035 15.041 -15.377 1.00 87.56 354 GLU A N 1
ATOM 2787 C CA . GLU A 1 354 ? 21.787 14.232 -16.322 1.00 87.56 354 GLU A CA 1
ATOM 2788 C C . GLU A 1 354 ? 21.125 12.861 -16.508 1.00 87.56 354 GLU A C 1
ATOM 2790 O O . GLU A 1 354 ? 20.840 12.475 -17.643 1.00 87.56 354 GLU A O 1
ATOM 2795 N N . ALA A 1 355 ? 20.772 12.179 -15.417 1.00 86.19 355 ALA A N 1
ATOM 2796 C CA . ALA A 1 355 ? 20.055 10.908 -15.403 1.00 86.19 355 ALA A CA 1
ATOM 2797 C C . ALA A 1 355 ? 18.673 11.032 -16.057 1.00 86.19 355 ALA A C 1
ATOM 2799 O O . ALA A 1 355 ? 18.302 10.193 -16.879 1.00 86.19 355 ALA A O 1
ATOM 2800 N N . ARG A 1 356 ? 17.925 12.115 -15.785 1.00 87.44 356 ARG A N 1
ATOM 2801 C CA . ARG A 1 356 ? 16.651 12.385 -16.484 1.00 87.44 356 ARG A CA 1
ATOM 2802 C C . ARG A 1 356 ? 16.842 12.564 -17.989 1.00 87.44 356 ARG A C 1
ATOM 2804 O O . ARG A 1 356 ? 16.039 12.061 -18.769 1.00 87.44 356 ARG A O 1
ATOM 2811 N N . ALA A 1 357 ? 17.884 13.279 -18.408 1.00 85.75 357 ALA A N 1
ATOM 2812 C CA . ALA A 1 357 ? 18.174 13.465 -19.826 1.00 85.75 357 ALA A CA 1
ATOM 2813 C C . ALA A 1 357 ? 18.630 12.155 -20.494 1.00 85.75 357 ALA A C 1
ATOM 2815 O O . ALA A 1 357 ? 18.271 11.892 -21.640 1.00 85.75 357 ALA A O 1
ATOM 2816 N N . ALA A 1 358 ? 19.411 11.334 -19.787 1.00 86.19 358 ALA A N 1
ATOM 2817 C CA . ALA A 1 358 ? 19.877 10.032 -20.256 1.00 86.19 358 ALA A CA 1
ATOM 2818 C C . ALA A 1 358 ? 18.740 9.016 -20.383 1.00 86.19 358 ALA A C 1
ATOM 2820 O O . ALA A 1 358 ? 18.706 8.260 -21.349 1.00 86.19 358 ALA A O 1
ATOM 2821 N N . ALA A 1 359 ? 17.773 9.052 -19.469 1.00 83.81 359 ALA A N 1
ATOM 2822 C CA . ALA A 1 359 ? 16.606 8.185 -19.486 1.00 83.81 359 ALA A CA 1
ATOM 2823 C C . ALA A 1 359 ? 15.804 8.275 -20.798 1.00 83.81 359 ALA A C 1
ATOM 2825 O O . ALA A 1 359 ? 15.400 7.247 -21.334 1.00 83.81 359 ALA A O 1
ATOM 2826 N N . GLY A 1 360 ? 15.662 9.475 -21.376 1.00 75.56 360 GLY A N 1
ATOM 2827 C CA . GLY A 1 360 ? 15.024 9.659 -22.687 1.00 75.56 360 GLY A CA 1
ATOM 2828 C C . GLY A 1 360 ? 15.808 9.078 -23.874 1.00 75.56 360 GLY A C 1
ATOM 2829 O O . GLY A 1 360 ? 15.271 9.001 -24.972 1.00 75.56 360 GLY A O 1
ATOM 2830 N N . ARG A 1 361 ? 17.069 8.672 -23.669 1.00 85.56 361 ARG A N 1
ATOM 2831 C CA . ARG A 1 361 ? 17.942 8.059 -24.686 1.00 85.56 361 ARG A CA 1
ATOM 2832 C C . ARG A 1 361 ? 18.122 6.552 -24.506 1.00 85.56 361 ARG A C 1
ATOM 2834 O O . ARG A 1 361 ? 18.783 5.936 -25.334 1.00 85.56 361 ARG A O 1
ATOM 2841 N N . LEU A 1 362 ? 17.572 5.961 -23.440 1.00 87.62 362 LEU A N 1
ATOM 2842 C CA . LEU A 1 362 ? 17.693 4.520 -23.183 1.00 87.62 362 LEU A CA 1
ATOM 2843 C C . LEU A 1 362 ? 16.962 3.671 -24.225 1.00 87.62 362 LEU A C 1
ATOM 2845 O O . LEU A 1 362 ? 17.335 2.525 -24.451 1.00 87.62 362 LEU A O 1
ATOM 2849 N N . PHE A 1 363 ? 15.947 4.239 -24.872 1.00 90.69 363 PHE A N 1
ATOM 2850 C CA . PHE A 1 363 ? 15.165 3.562 -25.891 1.00 90.69 363 PHE A CA 1
ATOM 2851 C C . PHE A 1 363 ? 15.220 4.341 -27.198 1.00 90.69 363 PHE A C 1
ATOM 2853 O O . PHE A 1 363 ? 15.208 5.573 -27.203 1.00 90.69 363 PHE A O 1
ATOM 2860 N N . ALA A 1 364 ? 15.234 3.617 -28.316 1.00 92.88 364 ALA A N 1
ATOM 2861 C CA . ALA A 1 364 ? 15.034 4.219 -29.627 1.00 92.88 364 ALA A CA 1
ATOM 2862 C C . ALA A 1 364 ? 13.660 4.900 -29.690 1.00 92.88 364 ALA A C 1
ATOM 2864 O O . ALA A 1 364 ? 12.711 4.447 -29.045 1.00 92.88 364 ALA A O 1
ATOM 2865 N N . VAL A 1 365 ? 13.548 5.972 -30.475 1.00 94.31 365 VAL A N 1
ATOM 2866 C CA . VAL A 1 365 ? 12.264 6.640 -30.718 1.00 94.31 365 VAL A CA 1
ATOM 2867 C C . VAL A 1 365 ? 11.301 5.630 -31.361 1.00 94.31 365 VAL A C 1
ATOM 2869 O O . VAL A 1 365 ? 11.662 5.058 -32.391 1.00 94.31 365 VAL A O 1
ATOM 2872 N N . PRO A 1 366 ? 10.112 5.384 -30.777 1.00 96.12 366 PRO A N 1
ATOM 2873 C CA . PRO A 1 366 ? 9.172 4.405 -31.313 1.00 96.12 366 PRO A CA 1
ATOM 2874 C C . PRO A 1 366 ? 8.582 4.899 -32.637 1.00 96.12 366 PRO A C 1
ATOM 2876 O O . PRO A 1 366 ? 8.172 6.058 -32.751 1.00 96.12 366 PRO A O 1
ATOM 2879 N N . LYS A 1 367 ? 8.512 4.020 -33.638 1.00 96.94 367 LYS A N 1
ATOM 2880 C CA . LYS A 1 367 ? 8.019 4.355 -34.985 1.00 96.94 367 LYS A CA 1
ATOM 2881 C C . LYS A 1 367 ? 6.500 4.521 -35.046 1.00 96.94 367 LYS A C 1
ATOM 2883 O O . LYS A 1 367 ? 5.996 5.274 -35.877 1.00 96.94 367 LYS A O 1
ATOM 2888 N N . GLY A 1 368 ? 5.770 3.858 -34.154 1.00 96.31 368 GLY A N 1
ATOM 2889 C CA . GLY A 1 368 ? 4.324 3.700 -34.249 1.00 96.31 368 GLY A CA 1
ATOM 2890 C C . GLY A 1 368 ? 3.917 2.591 -35.214 1.00 96.31 368 GLY A C 1
ATOM 2891 O O . GLY A 1 368 ? 4.726 2.048 -35.961 1.00 96.31 368 GLY A O 1
ATOM 2892 N N . TYR A 1 369 ? 2.619 2.295 -35.215 1.00 96.50 369 TYR A N 1
ATOM 2893 C CA . TYR A 1 369 ? 2.017 1.230 -36.025 1.00 96.50 369 TYR A CA 1
ATOM 2894 C C . TYR A 1 369 ? 1.091 1.766 -37.128 1.00 96.50 369 TYR A C 1
ATOM 2896 O O . TYR A 1 369 ? 0.153 1.091 -37.532 1.00 96.50 369 TYR A O 1
ATOM 2904 N N . GLY A 1 370 ? 1.294 3.013 -37.571 1.00 94.31 370 GLY A N 1
ATOM 2905 C CA . GLY A 1 370 ? 0.461 3.635 -38.612 1.00 94.31 370 GLY A CA 1
ATOM 2906 C C . GLY A 1 370 ? -0.990 3.919 -38.196 1.00 94.31 370 GLY A C 1
ATOM 2907 O O . GLY A 1 370 ? -1.841 4.135 -39.053 1.00 94.31 370 GLY A O 1
ATOM 2908 N N . LEU A 1 371 ? -1.290 3.920 -36.894 1.00 92.62 371 LEU A N 1
ATOM 2909 C CA . LEU A 1 371 ? -2.639 4.166 -36.387 1.00 92.62 371 LEU A CA 1
ATOM 2910 C C . LEU A 1 371 ? -3.025 5.644 -36.482 1.00 92.62 371 LEU A C 1
ATOM 2912 O O . LEU A 1 371 ? -2.212 6.538 -36.231 1.00 92.62 371 LEU A O 1
ATOM 2916 N N . ALA A 1 372 ? -4.302 5.899 -36.766 1.00 89.50 372 ALA A N 1
ATOM 2917 C CA . ALA A 1 372 ? -4.865 7.238 -36.674 1.00 89.50 372 ALA A CA 1
ATOM 2918 C C . ALA A 1 372 ? -4.933 7.700 -35.202 1.00 89.50 372 ALA A C 1
ATOM 2920 O O . ALA A 1 372 ? -5.197 6.888 -34.308 1.00 89.50 372 ALA A O 1
ATOM 2921 N N . PRO A 1 373 ? -4.730 8.998 -34.913 1.00 88.44 373 PRO A N 1
ATOM 2922 C CA . PRO A 1 373 ? -4.964 9.540 -33.581 1.00 88.44 373 PRO A CA 1
ATOM 2923 C C . PRO A 1 373 ? -6.400 9.274 -33.127 1.00 88.44 373 PRO A C 1
ATOM 2925 O O . PRO A 1 373 ? -7.344 9.491 -33.885 1.00 88.44 373 PRO A O 1
ATOM 2928 N N . VAL A 1 374 ? -6.577 8.859 -31.870 1.00 83.38 374 VAL A N 1
ATOM 2929 C CA . VAL A 1 374 ? -7.922 8.761 -31.291 1.00 83.38 374 VAL A CA 1
ATOM 2930 C C . VAL A 1 374 ? -8.502 10.173 -31.218 1.00 83.38 374 VAL A C 1
ATOM 2932 O O . VAL A 1 374 ? -7.845 11.052 -30.639 1.00 83.38 374 VAL A O 1
ATOM 2935 N N . PRO A 1 375 ? -9.705 10.419 -31.766 1.00 77.19 375 PRO A N 1
ATOM 2936 C CA . PRO A 1 375 ? -10.402 11.676 -31.560 1.00 77.19 375 PRO A CA 1
ATOM 2937 C C . PRO A 1 375 ? -10.499 11.918 -30.058 1.00 77.19 375 PRO A C 1
ATOM 2939 O O . PRO A 1 375 ? -11.050 11.102 -29.318 1.00 77.19 375 PRO A O 1
ATOM 2942 N N . ARG A 1 376 ? -9.906 13.013 -29.577 1.00 68.69 376 ARG A N 1
ATOM 2943 C CA . ARG A 1 376 ? -10.077 13.386 -28.174 1.00 68.69 376 ARG A CA 1
ATOM 2944 C C . ARG A 1 376 ? -11.571 13.655 -27.994 1.00 68.69 376 ARG A C 1
ATOM 2946 O O . ARG A 1 376 ? -12.067 14.521 -28.713 1.00 68.69 376 ARG A O 1
ATOM 2953 N N . PRO A 1 377 ? -12.285 12.955 -27.092 1.00 57.88 377 PRO A N 1
ATOM 2954 C CA . PRO A 1 377 ? -13.638 13.371 -26.759 1.00 57.88 377 PRO A CA 1
ATOM 2955 C C . PRO A 1 377 ? -13.555 14.838 -26.358 1.00 57.88 377 PRO A C 1
ATOM 2957 O O . PRO A 1 377 ? -12.634 15.201 -25.610 1.00 57.88 377 PRO A O 1
ATOM 2960 N N . ASP A 1 378 ? -14.443 15.668 -26.914 1.00 49.47 378 ASP A N 1
ATOM 2961 C CA . ASP A 1 378 ? -14.482 17.097 -26.625 1.00 49.47 378 ASP A CA 1
ATOM 2962 C C . ASP A 1 378 ? -14.342 17.267 -25.124 1.00 49.47 378 ASP A C 1
ATOM 2964 O O . ASP A 1 378 ? -15.179 16.798 -24.346 1.00 49.47 378 ASP A O 1
ATOM 2968 N N . ALA A 1 379 ? -13.215 17.851 -24.708 1.00 42.25 379 ALA A N 1
ATOM 2969 C CA . ALA A 1 379 ? -12.961 18.046 -23.299 1.00 42.25 379 ALA A CA 1
ATOM 2970 C C . ALA A 1 379 ? -14.181 18.806 -22.771 1.00 42.25 379 ALA A C 1
ATOM 2972 O O . ALA A 1 379 ? -14.460 19.885 -23.311 1.00 42.25 379 ALA A O 1
ATOM 2973 N N . PRO A 1 380 ? -14.928 18.286 -21.773 1.00 42.66 380 PRO A N 1
ATOM 2974 C CA . PRO A 1 380 ? -16.034 19.037 -21.205 1.00 42.66 380 PRO A CA 1
ATOM 2975 C C . PRO A 1 380 ? -15.440 20.382 -20.839 1.00 42.66 380 PRO A C 1
ATOM 2977 O O . PRO A 1 380 ? -14.457 20.400 -20.090 1.00 42.66 380 PRO A O 1
ATOM 2980 N N . LYS A 1 381 ? -15.933 21.462 -21.478 1.00 35.94 381 LYS A N 1
ATOM 2981 C CA . LYS A 1 381 ? -15.388 22.817 -21.340 1.00 35.94 381 LYS A CA 1
ATOM 2982 C C . LYS A 1 381 ? -15.187 23.017 -19.855 1.00 35.94 381 LYS A C 1
ATOM 2984 O O . LYS A 1 381 ? -16.163 23.195 -19.127 1.00 35.94 381 LYS A O 1
ATOM 2989 N N . ARG A 1 382 ? -13.937 22.900 -19.391 1.00 41.53 382 ARG A N 1
ATOM 2990 C CA . ARG A 1 382 ? -13.607 23.126 -17.993 1.00 41.53 382 ARG A CA 1
ATOM 2991 C C . ARG A 1 382 ? -14.063 24.551 -17.793 1.00 41.53 382 ARG A C 1
ATOM 2993 O O . ARG A 1 382 ? -13.424 25.460 -18.324 1.00 41.53 382 ARG A O 1
ATOM 3000 N N . ARG A 1 383 ? -15.198 24.746 -17.110 1.00 37.44 383 ARG A N 1
ATOM 3001 C CA . ARG A 1 383 ? -15.555 26.049 -16.577 1.00 37.44 383 ARG A CA 1
ATOM 3002 C C . ARG A 1 383 ? -14.338 26.401 -15.750 1.00 37.44 383 ARG A C 1
ATOM 3004 O O . ARG A 1 383 ? -14.106 25.816 -14.694 1.00 37.44 383 ARG A O 1
ATOM 3011 N N . ARG A 1 384 ? -13.487 27.263 -16.306 1.00 35.97 384 ARG A N 1
ATOM 3012 C CA . ARG A 1 384 ? -12.485 27.968 -15.537 1.00 35.97 384 ARG A CA 1
ATOM 3013 C C . ARG A 1 384 ? -13.337 28.728 -14.538 1.00 35.97 384 ARG A C 1
ATOM 3015 O O . ARG A 1 384 ? -13.852 29.794 -14.857 1.00 35.97 384 ARG A O 1
ATOM 3022 N N . HIS A 1 385 ? -13.546 28.151 -13.359 1.00 38.84 385 HIS A N 1
ATOM 3023 C CA . HIS A 1 385 ? -13.710 28.974 -12.187 1.00 38.84 385 HIS A CA 1
ATOM 3024 C C . HIS A 1 385 ? -12.400 29.748 -12.124 1.00 38.84 385 HIS A C 1
ATOM 3026 O O . HIS A 1 385 ? -11.387 29.251 -11.636 1.00 38.84 385 HIS A O 1
ATOM 3032 N N . LYS A 1 386 ? -12.411 30.930 -12.759 1.00 35.03 386 LYS A N 1
ATOM 3033 C CA . LYS A 1 386 ? -11.510 32.013 -12.402 1.00 35.03 386 LYS A CA 1
ATOM 3034 C C . LYS A 1 386 ? -11.516 32.074 -10.884 1.00 35.03 386 LYS A C 1
ATOM 3036 O O . LYS A 1 386 ? -12.540 31.822 -10.247 1.00 35.03 386 LYS A O 1
ATOM 3041 N N . GLU A 1 387 ? -10.342 32.324 -10.346 1.00 40.78 387 GLU A N 1
ATOM 3042 C CA . GLU A 1 387 ? -10.026 32.448 -8.936 1.00 40.78 387 GLU A CA 1
ATOM 3043 C C . GLU A 1 387 ? -10.912 33.498 -8.235 1.00 40.78 387 GLU A C 1
ATOM 3045 O O . GLU A 1 387 ? -10.454 34.567 -7.863 1.00 40.78 387 GLU A O 1
ATOM 3050 N N . ASP A 1 388 ? -12.185 33.187 -7.999 1.00 38.00 388 ASP A N 1
ATOM 3051 C CA . ASP A 1 388 ? -13.131 34.033 -7.263 1.00 38.00 388 ASP A CA 1
ATOM 3052 C C . ASP A 1 388 ? -13.427 33.470 -5.863 1.00 38.00 388 ASP A C 1
ATOM 3054 O O . ASP A 1 388 ? -14.183 34.057 -5.084 1.00 38.00 388 ASP A O 1
ATOM 3058 N N . ALA A 1 389 ? -12.763 32.372 -5.477 1.00 38.12 389 ALA A N 1
ATOM 3059 C CA . ALA A 1 389 ? -12.819 31.838 -4.115 1.00 38.12 389 ALA A CA 1
ATOM 3060 C C . ALA A 1 389 ? -12.221 32.815 -3.080 1.00 38.12 389 ALA A C 1
ATOM 3062 O O . ALA A 1 389 ? -12.619 32.801 -1.917 1.00 38.12 389 ALA A O 1
ATOM 3063 N N . SER A 1 390 ? -11.347 33.742 -3.496 1.00 44.28 390 SER A N 1
ATOM 3064 C CA . SER A 1 390 ? -10.826 34.791 -2.605 1.00 44.28 390 SER A CA 1
ATOM 3065 C C . SER A 1 390 ? -11.791 35.978 -2.426 1.00 44.28 390 SER A C 1
ATOM 3067 O O . SER A 1 390 ? -11.687 36.715 -1.444 1.00 44.28 390 SER A O 1
ATOM 3069 N N . GLY A 1 391 ? -12.761 36.153 -3.333 1.00 38.19 391 GLY A N 1
ATOM 3070 C CA . GLY A 1 391 ? -13.701 37.277 -3.332 1.00 38.19 391 GLY A CA 1
ATOM 3071 C C . GLY A 1 391 ? -14.995 37.008 -2.561 1.00 38.19 391 GLY A C 1
ATOM 3072 O O . GLY A 1 391 ? -15.525 37.919 -1.924 1.00 38.19 391 GLY A O 1
ATOM 3073 N N . ALA A 1 392 ? -15.501 35.771 -2.579 1.00 40.28 392 ALA A N 1
ATOM 3074 C CA . ALA A 1 392 ? -16.739 35.406 -1.881 1.00 40.28 392 ALA A CA 1
ATOM 3075 C C . ALA A 1 392 ? -16.538 35.293 -0.357 1.00 40.28 392 ALA A C 1
ATOM 3077 O O . ALA A 1 392 ? -17.335 35.830 0.414 1.00 40.28 392 ALA A O 1
ATOM 3078 N N . GLN A 1 393 ? -15.419 34.708 0.091 1.00 43.56 393 GLN A N 1
ATOM 3079 C CA . GLN A 1 393 ? -15.063 34.645 1.515 1.00 43.56 393 GLN A CA 1
ATOM 3080 C C . GLN A 1 393 ? -14.703 36.022 2.092 1.00 43.56 393 GLN A C 1
ATOM 3082 O O . GLN A 1 393 ? -15.093 36.331 3.218 1.00 43.56 393 GLN A O 1
ATOM 3087 N N . LYS A 1 394 ? -14.050 36.900 1.312 1.00 43.44 394 LYS A N 1
ATOM 3088 C CA . LYS A 1 394 ? -13.798 38.290 1.733 1.00 43.44 394 LYS A CA 1
ATOM 3089 C C . LYS A 1 394 ? -15.088 39.108 1.834 1.00 43.44 394 LYS A C 1
ATOM 3091 O O . LYS A 1 394 ? -15.226 39.864 2.791 1.00 43.44 394 LYS A O 1
ATOM 3096 N N . ARG A 1 395 ? -16.054 38.937 0.920 1.00 45.56 395 ARG A N 1
ATOM 3097 C CA . ARG A 1 395 ? -17.352 39.643 0.970 1.00 45.56 395 ARG A CA 1
ATOM 3098 C C . ARG A 1 395 ? -18.254 39.154 2.109 1.00 45.56 395 ARG A C 1
ATOM 3100 O O . ARG A 1 395 ? -18.843 39.985 2.794 1.00 45.56 395 ARG A O 1
ATOM 3107 N N . ALA A 1 396 ? -18.269 37.850 2.394 1.00 46.91 396 ALA A N 1
ATOM 3108 C CA . ALA A 1 396 ? -18.992 37.293 3.541 1.00 46.91 396 ALA A CA 1
ATOM 3109 C C . ALA A 1 396 ? -18.385 37.719 4.893 1.00 46.91 396 ALA A C 1
ATOM 3111 O O . ALA A 1 396 ? -19.118 37.959 5.851 1.00 46.91 396 ALA A O 1
ATOM 3112 N N . CYS A 1 397 ? -17.058 37.883 4.971 1.00 41.91 397 CYS A N 1
ATOM 3113 C CA . CYS A 1 397 ? -16.390 38.361 6.183 1.00 41.91 397 CYS A CA 1
ATOM 3114 C C . CYS A 1 397 ? -16.583 39.878 6.386 1.00 41.91 397 CYS A C 1
ATOM 3116 O O . CYS A 1 397 ? -16.890 40.318 7.491 1.00 41.91 397 CYS A O 1
ATOM 3118 N N . LYS A 1 398 ? -16.524 40.683 5.311 1.00 43.72 398 LYS A N 1
ATOM 3119 C CA . LYS A 1 398 ? -16.737 42.142 5.380 1.00 43.72 398 LYS A CA 1
ATOM 3120 C C . LYS A 1 398 ? -18.184 42.512 5.739 1.00 43.72 398 LYS A C 1
ATOM 3122 O O . LYS A 1 398 ? -18.390 43.430 6.524 1.00 43.72 398 LYS A O 1
ATOM 3127 N N . ALA A 1 399 ? -19.173 41.756 5.252 1.00 44.66 399 ALA A N 1
ATOM 3128 C CA . ALA A 1 399 ? -20.581 41.940 5.619 1.00 44.66 399 ALA A CA 1
ATOM 3129 C C . ALA A 1 399 ? -20.884 41.533 7.075 1.00 44.66 399 ALA A C 1
ATOM 3131 O O . ALA A 1 399 ? -21.770 42.108 7.702 1.00 44.66 399 ALA A O 1
ATOM 3132 N N . LYS A 1 400 ? -20.129 40.579 7.640 1.00 41.00 400 LYS A N 1
ATOM 3133 C CA . LYS A 1 400 ? -20.280 40.145 9.039 1.00 41.00 400 LYS A CA 1
ATOM 3134 C C . LYS A 1 400 ? -19.594 41.092 10.032 1.00 41.00 400 LYS A C 1
ATOM 3136 O O . LYS A 1 400 ? -20.078 41.238 11.146 1.00 41.00 400 LYS A O 1
ATOM 3141 N N . VAL A 1 401 ? -18.528 41.778 9.607 1.00 44.69 401 VAL A N 1
ATOM 3142 C CA . VAL A 1 401 ? -17.850 42.829 10.391 1.00 44.69 401 VAL A CA 1
ATOM 3143 C C . VAL A 1 401 ? -18.614 44.158 10.342 1.00 44.69 401 VAL A C 1
ATOM 3145 O O . VAL A 1 401 ? -18.728 44.822 11.362 1.00 44.69 401 VAL A O 1
ATOM 3148 N N . ALA A 1 402 ? -19.228 44.520 9.210 1.00 40.50 402 ALA A N 1
ATOM 3149 C CA . ALA A 1 402 ? -20.042 45.739 9.110 1.00 40.50 402 ALA A CA 1
ATOM 3150 C C . ALA A 1 402 ? -21.358 45.676 9.915 1.00 40.50 402 ALA A C 1
ATOM 3152 O O . ALA A 1 402 ? -21.919 46.711 10.258 1.00 40.50 402 ALA A O 1
ATOM 3153 N N . ARG A 1 403 ? -21.845 44.469 10.242 1.00 43.44 403 ARG A N 1
ATOM 3154 C CA . ARG A 1 403 ? -23.061 44.255 11.050 1.00 43.44 403 ARG A CA 1
ATOM 3155 C C . ARG A 1 403 ? -22.808 44.247 12.562 1.00 43.44 403 ARG A C 1
ATOM 3157 O O . ARG A 1 403 ? -23.759 44.190 13.331 1.00 43.44 403 ARG A O 1
ATOM 3164 N N . LEU A 1 404 ? -21.544 44.315 12.975 1.00 41.25 404 LEU A N 1
ATOM 3165 C CA . LEU A 1 404 ? -21.114 44.468 14.363 1.00 41.25 404 LEU A CA 1
ATOM 3166 C C . LEU A 1 404 ? -20.474 45.850 14.510 1.00 41.25 404 LEU A C 1
ATOM 3168 O O . LEU A 1 404 ? -19.270 45.994 14.709 1.00 41.25 404 LEU A O 1
ATOM 3172 N N . GLY A 1 405 ? -21.297 46.880 14.327 1.00 35.53 405 GLY A N 1
ATOM 3173 C CA . GLY A 1 405 ? -20.929 48.234 14.704 1.00 35.53 405 GLY A CA 1
ATOM 3174 C C . GLY A 1 405 ? -20.786 48.323 16.222 1.00 35.53 405 GLY A C 1
ATOM 3175 O O . GLY A 1 405 ? -21.697 47.942 16.951 1.00 35.53 405 GLY A O 1
ATOM 3176 N N . GLY A 1 406 ? -19.649 48.855 16.670 1.00 45.25 406 GLY A N 1
ATOM 3177 C CA . GLY A 1 406 ? -19.467 49.357 18.030 1.00 45.25 406 GLY A CA 1
ATOM 3178 C C . GLY A 1 406 ? -18.527 48.530 18.904 1.00 45.25 406 GLY A C 1
ATOM 3179 O O . GLY A 1 406 ? -18.963 47.585 19.546 1.00 45.25 406 GLY A O 1
ATOM 3180 N N . GLN A 1 407 ? -17.267 48.985 18.958 1.00 45.22 407 GLN A N 1
ATOM 3181 C CA . GLN A 1 407 ? -16.240 48.868 20.020 1.00 45.22 407 GLN A CA 1
ATOM 3182 C C . GLN A 1 407 ? -14.882 48.426 19.448 1.00 45.22 407 GLN A C 1
ATOM 3184 O O . GLN A 1 407 ? -14.501 47.256 19.447 1.00 45.22 407 GLN A O 1
ATOM 3189 N N . GLY A 1 408 ? -14.162 49.421 18.918 1.00 47.19 408 GLY A N 1
ATOM 3190 C CA . GLY A 1 408 ? -12.969 49.281 18.080 1.00 47.19 408 GLY A CA 1
ATOM 3191 C C . GLY A 1 408 ? -11.670 48.861 18.770 1.00 47.19 408 GLY A C 1
ATOM 3192 O O . GLY A 1 408 ? -10.729 48.519 18.059 1.00 47.19 408 GLY A O 1
ATOM 3193 N N . ASP A 1 409 ? -11.602 48.795 20.102 1.00 49.91 409 ASP A N 1
ATOM 3194 C CA . ASP A 1 409 ? -10.313 48.588 20.786 1.00 49.91 409 ASP A CA 1
ATOM 3195 C C . ASP A 1 409 ? -10.181 47.231 21.499 1.00 49.91 409 ASP A C 1
ATOM 3197 O O . ASP A 1 409 ? -9.105 46.628 21.499 1.00 49.91 409 ASP A O 1
ATOM 3201 N N . ALA A 1 410 ? -11.279 46.647 21.991 1.00 47.75 410 ALA A N 1
ATOM 3202 C CA . ALA A 1 410 ? -11.244 45.352 22.684 1.00 47.75 410 ALA A CA 1
ATOM 3203 C C . ALA A 1 410 ? -11.004 44.163 21.729 1.00 47.75 410 ALA A C 1
ATOM 3205 O O . ALA A 1 410 ? -10.244 43.242 22.039 1.00 47.75 410 ALA A O 1
ATOM 3206 N N . ALA A 1 411 ? -11.588 44.199 20.526 1.00 48.06 411 ALA A N 1
ATOM 3207 C CA . ALA A 1 411 ? -11.395 43.156 19.514 1.00 48.06 411 ALA A CA 1
ATOM 3208 C C . ALA A 1 411 ? -9.971 43.170 18.926 1.00 48.06 411 ALA A C 1
ATOM 3210 O O . ALA A 1 411 ? -9.411 42.119 18.601 1.00 48.06 411 ALA A O 1
ATOM 3211 N N . LYS A 1 412 ? -9.352 44.356 18.853 1.00 47.16 412 LYS A N 1
ATOM 3212 C CA . LYS A 1 412 ? -7.965 44.537 18.408 1.00 47.16 412 LYS A CA 1
ATOM 3213 C C . LYS A 1 412 ? -6.975 44.012 19.458 1.00 47.16 412 LYS A C 1
ATOM 3215 O O . LYS A 1 412 ? -6.011 43.337 19.099 1.00 47.16 412 LYS A O 1
ATOM 3220 N N . ALA A 1 413 ? -7.266 44.216 20.747 1.00 49.25 413 ALA A N 1
ATOM 3221 C CA . ALA A 1 413 ? -6.493 43.656 21.858 1.00 49.25 413 ALA A CA 1
ATOM 3222 C C . ALA A 1 413 ? -6.587 42.117 21.944 1.00 49.25 413 ALA A C 1
ATOM 3224 O O . ALA A 1 413 ? -5.589 41.449 22.226 1.00 49.25 413 ALA A O 1
ATOM 3225 N N . LEU A 1 414 ? -7.756 41.537 21.642 1.00 46.28 414 LEU A N 1
ATOM 3226 C CA . LEU A 1 414 ? -7.949 40.082 21.621 1.00 46.28 414 LEU A CA 1
ATOM 3227 C C . LEU A 1 414 ? -7.184 39.415 20.465 1.00 46.28 414 LEU A C 1
ATOM 3229 O O . LEU A 1 414 ? -6.551 38.377 20.659 1.00 46.28 414 LEU A O 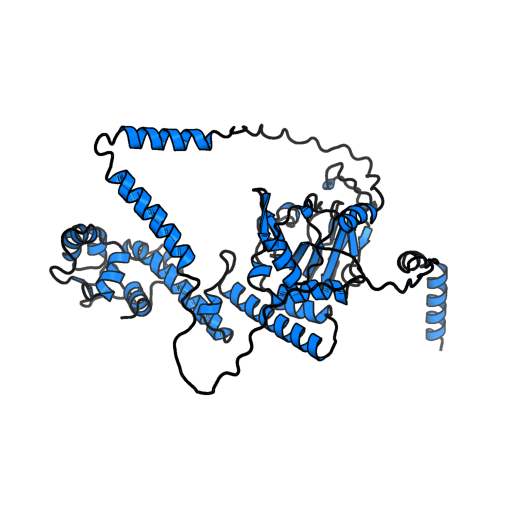1
ATOM 3233 N N . LEU A 1 415 ? -7.184 40.039 19.281 1.00 45.81 415 LEU A N 1
ATOM 3234 C CA . LEU A 1 415 ? -6.446 39.552 18.114 1.00 45.81 415 LEU A CA 1
ATOM 3235 C C . LEU A 1 415 ? -4.925 39.631 18.331 1.00 45.81 415 LEU A C 1
ATOM 3237 O O . LEU A 1 415 ? -4.213 38.684 18.002 1.00 45.81 415 LEU A O 1
ATOM 3241 N N . MET A 1 416 ? -4.431 40.703 18.961 1.00 51.69 416 MET A N 1
ATOM 3242 C CA . MET A 1 416 ? -3.009 40.834 19.311 1.00 51.69 416 MET A CA 1
ATOM 3243 C C . MET A 1 416 ? -2.576 39.825 20.384 1.00 51.69 416 MET A C 1
ATOM 3245 O O . MET A 1 416 ? -1.503 39.242 20.258 1.00 51.69 416 MET A O 1
ATOM 3249 N N . ARG A 1 417 ? -3.418 39.516 21.384 1.00 51.84 417 ARG A N 1
ATOM 3250 C CA . ARG A 1 417 ? -3.146 38.431 22.352 1.00 51.84 417 ARG A CA 1
ATOM 3251 C C . ARG A 1 417 ? -3.112 37.047 21.701 1.00 51.84 417 ARG A C 1
ATOM 3253 O O . ARG A 1 417 ? -2.303 36.214 22.101 1.00 51.84 417 ARG A O 1
ATOM 3260 N N . PHE A 1 418 ? -3.939 36.806 20.684 1.00 40.44 418 PHE A N 1
ATOM 3261 C CA . PHE A 1 418 ? -3.959 35.534 19.956 1.00 40.44 418 PHE A CA 1
ATOM 3262 C C . PHE A 1 418 ? -2.712 35.353 19.074 1.00 40.44 418 PHE A C 1
ATOM 3264 O O . PHE A 1 418 ? -2.128 34.271 19.030 1.00 40.44 418 PHE A O 1
ATOM 3271 N N . VAL A 1 419 ? -2.251 36.433 18.432 1.00 43.16 419 VAL A N 1
ATOM 3272 C CA . VAL A 1 419 ? -1.012 36.445 17.634 1.00 43.16 419 VAL A CA 1
ATOM 3273 C C . VAL A 1 419 ? 0.233 36.348 18.529 1.00 43.16 419 VAL A C 1
ATOM 3275 O O . VAL A 1 419 ? 1.165 35.619 18.193 1.00 43.16 419 VAL A O 1
ATOM 3278 N N . GLN A 1 420 ? 0.236 36.988 19.705 1.00 42.19 420 GLN A N 1
ATOM 3279 C CA . GLN A 1 420 ? 1.340 36.885 20.667 1.00 42.19 420 GLN A CA 1
ATOM 3280 C C . GLN A 1 420 ? 1.397 35.496 21.337 1.00 42.19 420 GLN A C 1
ATOM 3282 O O . GLN A 1 420 ? 2.481 34.941 21.504 1.00 42.19 420 GLN A O 1
ATOM 3287 N N . GLY A 1 421 ? 0.245 34.885 21.647 1.00 40.44 421 GLY A N 1
ATOM 3288 C CA . GLY A 1 421 ? 0.163 33.525 22.198 1.00 40.44 421 GLY A CA 1
ATOM 3289 C C . GLY A 1 421 ? 0.628 32.438 21.221 1.00 40.44 421 GLY A C 1
ATOM 3290 O O . GLY A 1 421 ? 1.262 31.467 21.630 1.00 40.44 421 GLY A O 1
ATOM 3291 N N . ALA A 1 422 ? 0.403 32.633 19.918 1.00 39.12 422 ALA A N 1
ATOM 3292 C CA . ALA A 1 422 ? 0.920 31.743 18.879 1.00 39.12 422 ALA A CA 1
ATOM 3293 C C . ALA A 1 422 ? 2.447 31.859 18.694 1.00 39.12 422 ALA A C 1
ATOM 3295 O O . ALA A 1 422 ? 3.086 30.884 18.308 1.00 39.12 422 ALA A O 1
ATOM 3296 N N . LYS A 1 423 ? 3.043 33.019 19.010 1.00 33.88 423 LYS A N 1
ATOM 3297 C CA . LYS A 1 423 ? 4.494 33.249 18.918 1.00 33.88 423 LYS A CA 1
ATOM 3298 C C . LYS A 1 423 ? 5.258 32.653 20.112 1.00 33.88 423 LYS A C 1
ATOM 3300 O O . LYS A 1 423 ? 6.302 32.041 19.920 1.00 33.88 423 LYS A O 1
ATOM 3305 N N . VAL A 1 424 ? 4.683 32.707 21.319 1.00 40.22 424 VAL A N 1
ATOM 3306 C CA . VAL A 1 424 ? 5.262 32.094 22.537 1.00 40.22 424 VAL A CA 1
ATOM 3307 C C . VAL A 1 424 ? 5.194 30.555 22.507 1.00 40.22 424 VAL A C 1
ATOM 3309 O O . VAL A 1 424 ? 6.088 29.884 23.017 1.00 40.22 424 VAL A O 1
ATOM 3312 N N . ALA A 1 425 ? 4.198 29.965 21.833 1.00 38.78 425 ALA A N 1
ATOM 3313 C CA . ALA A 1 425 ? 4.076 28.508 21.690 1.00 38.78 425 ALA A CA 1
ATOM 3314 C C . ALA A 1 425 ? 5.119 27.869 20.743 1.00 38.78 425 ALA A C 1
ATOM 3316 O O . ALA A 1 425 ? 5.329 26.655 20.797 1.00 38.78 425 ALA A O 1
ATOM 3317 N N . VAL A 1 426 ? 5.774 28.668 19.891 1.00 38.50 426 VAL A N 1
ATOM 3318 C CA . VAL A 1 426 ? 6.840 28.216 18.976 1.00 38.50 426 VAL A CA 1
ATOM 3319 C C . VAL A 1 426 ? 8.227 28.346 19.622 1.00 38.50 426 VAL A C 1
ATOM 3321 O O . VAL A 1 426 ? 9.097 27.525 19.348 1.00 38.50 426 VAL A O 1
ATOM 3324 N N . GLU A 1 427 ? 8.420 29.286 20.552 1.00 37.81 427 GLU A N 1
ATOM 3325 C CA . GLU A 1 427 ? 9.689 29.463 21.284 1.00 37.81 427 GLU A CA 1
ATOM 3326 C C . GLU A 1 427 ? 9.755 28.665 22.608 1.00 37.81 427 GLU A C 1
ATOM 3328 O O . GLU A 1 427 ? 10.842 28.383 23.107 1.00 37.81 427 GLU A O 1
ATOM 3333 N N . GLY A 1 428 ? 8.617 28.206 23.146 1.00 38.16 428 GLY A N 1
ATOM 3334 C CA . GLY A 1 428 ? 8.547 27.401 24.377 1.00 38.16 428 GLY A CA 1
ATOM 3335 C C . GLY A 1 428 ? 8.841 25.899 24.228 1.00 38.16 428 GLY A C 1
ATOM 3336 O O . GLY A 1 428 ? 8.959 25.207 25.231 1.00 38.16 428 GLY A O 1
ATOM 3337 N N . LYS A 1 429 ? 8.987 25.366 23.004 1.00 36.47 429 LYS A N 1
ATOM 3338 C CA . LYS A 1 429 ? 9.254 23.927 22.764 1.00 36.47 429 LYS A CA 1
ATOM 3339 C C . LYS A 1 429 ? 10.728 23.563 22.553 1.00 36.47 429 LYS A C 1
ATOM 3341 O O . LYS A 1 429 ? 11.030 22.406 22.279 1.00 36.47 429 LYS A O 1
ATOM 3346 N N . ALA A 1 430 ? 11.639 24.517 22.737 1.00 36.84 430 ALA A N 1
ATOM 3347 C CA . ALA A 1 430 ? 13.085 24.282 22.718 1.00 36.84 430 ALA A CA 1
ATOM 3348 C C . ALA A 1 430 ? 13.729 24.247 24.126 1.00 36.84 430 ALA A C 1
ATOM 3350 O O . ALA A 1 430 ? 14.952 24.277 24.226 1.00 36.84 430 ALA A O 1
ATOM 3351 N N . LYS A 1 431 ? 12.940 24.199 25.217 1.00 36.31 431 LYS A N 1
ATOM 3352 C CA . LYS A 1 431 ? 13.457 24.278 26.602 1.00 36.31 431 LYS A CA 1
ATOM 3353 C C . LYS A 1 431 ? 12.840 23.321 27.639 1.00 36.31 431 LYS A C 1
ATOM 3355 O O . LYS A 1 431 ? 13.004 23.550 28.827 1.00 36.31 431 LYS A O 1
ATOM 3360 N N . GLU A 1 432 ? 12.231 22.211 27.230 1.00 32.28 432 GLU A N 1
ATOM 3361 C CA . GLU A 1 432 ? 11.860 21.131 28.166 1.00 32.28 432 GLU A CA 1
ATOM 3362 C C . GLU A 1 432 ? 12.403 19.785 27.679 1.00 32.28 432 GLU A C 1
ATOM 3364 O O . GLU A 1 432 ? 11.691 18.934 27.153 1.00 32.28 432 GLU A O 1
ATOM 3369 N N . ALA A 1 433 ? 13.716 19.629 27.830 1.00 32.38 433 ALA A N 1
ATOM 3370 C CA . ALA A 1 433 ? 14.401 18.343 27.859 1.00 32.38 433 ALA A CA 1
ATOM 3371 C C . ALA A 1 433 ? 15.692 18.489 28.681 1.00 32.38 433 ALA A C 1
ATOM 3373 O O . ALA A 1 433 ? 16.779 18.434 28.120 1.00 32.38 433 ALA A O 1
ATOM 3374 N N . HIS A 1 434 ? 15.566 18.774 29.983 1.00 27.61 434 HIS A N 1
ATOM 3375 C CA . HIS A 1 434 ? 16.461 18.283 31.045 1.00 27.61 434 HIS A CA 1
ATOM 3376 C C . HIS A 1 434 ? 16.099 18.900 32.404 1.00 27.61 434 HIS A C 1
ATOM 3378 O O . HIS A 1 434 ? 16.305 20.089 32.594 1.00 27.61 434 HIS A O 1
ATOM 3384 N N . GLU A 1 435 ? 15.578 18.068 33.312 1.00 27.89 435 GLU A N 1
ATOM 3385 C CA . GLU A 1 435 ? 15.766 18.034 34.781 1.00 27.89 435 GLU A CA 1
ATOM 3386 C C . GLU A 1 435 ? 14.753 16.996 35.332 1.00 27.89 435 GLU A C 1
ATOM 3388 O O . GLU A 1 435 ? 13.575 17.059 35.003 1.00 27.89 435 GLU A O 1
ATOM 3393 N N . GLY A 1 436 ? 15.107 15.950 36.085 1.00 25.42 436 GLY A N 1
ATOM 3394 C CA . GLY A 1 436 ? 16.383 15.613 36.706 1.00 25.42 436 GLY A CA 1
ATOM 3395 C C . GLY A 1 436 ? 16.506 14.127 37.084 1.00 25.42 436 GLY A C 1
ATOM 3396 O O . GLY A 1 436 ? 15.588 13.330 36.891 1.00 25.42 436 GLY A O 1
ATOM 3397 N N . GLY A 1 437 ? 17.686 13.786 37.602 1.00 25.36 437 GLY A N 1
ATOM 3398 C CA . GLY A 1 437 ? 18.056 12.466 38.116 1.00 25.36 437 GLY A CA 1
ATOM 3399 C C . GLY A 1 437 ? 19.575 12.289 38.116 1.00 25.36 437 GLY A C 1
ATOM 3400 O O . GLY A 1 437 ? 20.158 11.933 37.102 1.00 25.36 437 GLY A O 1
ATOM 3401 N N . GLU A 1 438 ? 20.196 12.623 39.243 1.00 27.38 438 GLU A N 1
ATOM 3402 C CA . GLU A 1 438 ? 21.631 12.776 39.509 1.00 27.38 438 GLU A CA 1
ATOM 3403 C C . GLU A 1 438 ? 22.495 11.516 39.291 1.00 27.38 438 GLU A C 1
ATOM 3405 O O . GLU A 1 438 ? 22.136 10.432 39.735 1.00 27.38 438 GLU A O 1
ATOM 3410 N N . SER A 1 439 ? 23.726 11.690 38.784 1.00 28.86 439 SER A N 1
ATOM 3411 C CA . SER A 1 439 ? 24.928 11.197 39.481 1.00 28.86 439 SER A CA 1
ATOM 3412 C C . SER A 1 439 ? 26.202 11.900 38.986 1.00 28.86 439 SER A C 1
ATOM 3414 O O . SER A 1 439 ? 26.378 12.165 37.800 1.00 28.86 439 SER A O 1
ATOM 3416 N N . ARG A 1 440 ? 27.056 12.217 39.958 1.00 31.36 440 ARG A N 1
ATOM 3417 C CA . ARG A 1 440 ? 28.296 13.008 39.952 1.00 31.36 440 ARG A CA 1
ATOM 3418 C C . ARG A 1 440 ? 29.362 12.548 38.941 1.00 31.36 440 ARG A C 1
ATOM 3420 O O . ARG A 1 440 ? 29.688 11.370 38.928 1.00 31.36 440 ARG A O 1
ATOM 3427 N N . GLN A 1 441 ? 30.025 13.497 38.267 1.00 30.80 441 GLN A N 1
ATOM 3428 C CA . GLN A 1 441 ? 31.480 13.763 38.361 1.00 30.80 441 GLN A CA 1
ATOM 3429 C C . GLN A 1 441 ? 31.898 14.977 37.492 1.00 30.80 441 GLN A C 1
ATOM 3431 O O . GLN A 1 441 ? 31.187 15.389 36.583 1.00 30.80 441 GLN A O 1
ATOM 3436 N N . ALA A 1 442 ? 33.008 15.608 37.885 1.00 31.70 442 ALA A N 1
ATOM 3437 C CA . ALA A 1 442 ? 33.416 16.999 37.644 1.00 31.70 442 ALA A CA 1
ATOM 3438 C C . ALA A 1 442 ? 33.827 17.382 36.195 1.00 31.70 442 ALA A C 1
ATOM 3440 O O . ALA A 1 442 ? 34.156 16.507 35.398 1.00 31.70 442 ALA A O 1
ATOM 3441 N N . PRO A 1 443 ? 33.886 18.694 35.854 1.00 28.95 443 PRO A N 1
ATOM 3442 C CA . PRO A 1 443 ? 34.208 19.164 34.509 1.00 28.95 443 PRO A CA 1
ATOM 3443 C C . PRO A 1 443 ? 35.678 19.592 34.354 1.00 28.95 443 PRO A C 1
ATOM 3445 O O . PRO A 1 443 ? 36.217 20.328 35.182 1.00 28.95 443 PRO A O 1
ATOM 3448 N N . LEU A 1 444 ? 36.289 19.247 33.218 1.00 26.11 444 LEU A N 1
ATOM 3449 C CA . LEU A 1 444 ? 37.476 19.930 32.698 1.00 26.11 444 LEU A CA 1
ATOM 3450 C C . LEU A 1 444 ? 37.058 20.889 31.576 1.00 26.11 444 LEU A C 1
ATOM 3452 O O . LEU A 1 444 ? 36.529 20.497 30.540 1.00 26.11 444 LEU A O 1
ATOM 3456 N N . LYS A 1 445 ? 37.278 22.180 31.836 1.00 29.84 445 LYS A N 1
ATOM 3457 C CA . LYS A 1 445 ? 37.163 23.297 30.892 1.00 29.84 445 LYS A CA 1
ATOM 3458 C C . LYS A 1 445 ? 38.226 23.158 29.801 1.00 29.84 445 LYS A C 1
ATOM 3460 O O . LYS A 1 445 ? 39.353 22.855 30.152 1.00 29.84 445 LYS A O 1
ATOM 3465 N N . PHE A 1 446 ? 37.938 23.584 28.570 1.00 27.16 446 PHE A N 1
ATOM 3466 C CA . PHE A 1 446 ? 38.821 24.527 27.867 1.00 27.16 446 PHE A CA 1
ATOM 3467 C C . PHE A 1 446 ? 38.062 25.315 26.789 1.00 27.16 446 PHE A C 1
ATOM 3469 O O . PHE A 1 446 ? 37.295 24.772 26.000 1.00 27.16 446 PHE A O 1
ATOM 3476 N N . LYS A 1 447 ? 38.272 26.635 26.810 1.00 33.62 447 LYS A N 1
ATOM 3477 C CA . LYS A 1 447 ? 37.890 27.599 25.771 1.00 33.62 447 LYS A CA 1
ATOM 3478 C C . LYS A 1 447 ? 38.863 27.478 24.602 1.00 33.62 447 LYS A C 1
ATOM 3480 O O . LYS A 1 447 ? 40.059 27.439 24.864 1.00 33.62 447 LYS A O 1
ATOM 3485 N N . THR A 1 448 ? 38.393 27.698 23.377 1.00 28.05 448 THR A N 1
ATOM 3486 C CA . THR A 1 448 ? 39.201 28.370 22.348 1.00 28.05 448 THR A CA 1
ATOM 3487 C C . THR A 1 448 ? 38.337 29.300 21.490 1.00 28.05 448 THR A C 1
ATOM 3489 O O . THR A 1 448 ? 37.424 28.894 20.780 1.00 28.05 448 THR A O 1
ATOM 3492 N N . LYS A 1 449 ? 38.639 30.601 21.597 1.00 29.25 449 LYS A N 1
ATOM 3493 C CA . LYS A 1 449 ? 38.555 31.566 20.495 1.00 29.25 449 LYS A CA 1
ATOM 3494 C C . LYS A 1 449 ? 39.826 31.381 19.665 1.00 29.25 449 LYS A C 1
ATOM 3496 O O . LYS A 1 449 ? 40.885 31.208 20.258 1.00 29.25 449 LYS A O 1
ATOM 3501 N N . GLY A 1 450 ? 39.742 31.539 18.350 1.00 28.89 450 GLY A N 1
ATOM 3502 C CA . GLY A 1 450 ? 40.931 31.689 17.514 1.00 28.89 450 GLY A CA 1
ATOM 3503 C C . GLY A 1 450 ? 40.606 31.561 16.038 1.00 28.89 450 GLY A C 1
ATOM 3504 O O . GLY A 1 450 ? 40.357 30.463 15.558 1.00 28.89 450 GLY A O 1
ATOM 3505 N N . LYS A 1 451 ? 40.578 32.707 15.356 1.00 32.47 451 LYS A N 1
ATOM 3506 C CA . LYS A 1 451 ? 40.761 32.811 13.907 1.00 32.47 451 LYS A CA 1
ATOM 3507 C C . LYS A 1 451 ? 42.126 32.214 13.560 1.00 32.47 451 LYS A C 1
ATOM 3509 O O . LYS A 1 451 ? 43.046 32.452 14.328 1.00 32.47 451 LYS A O 1
ATOM 3514 N N . ASP A 1 452 ? 42.216 31.495 12.447 1.00 28.67 452 ASP A N 1
ATOM 3515 C CA . ASP A 1 452 ? 43.277 31.643 11.442 1.00 28.67 452 ASP A CA 1
ATOM 3516 C C . ASP A 1 452 ? 43.002 30.709 10.250 1.00 28.67 452 ASP A C 1
ATOM 3518 O O . ASP A 1 452 ? 42.729 29.518 10.404 1.00 28.67 452 ASP A O 1
ATOM 3522 N N . GLU A 1 453 ? 43.035 31.285 9.047 1.00 36.09 453 GLU A N 1
ATOM 3523 C CA . GLU A 1 453 ? 43.180 30.549 7.789 1.00 36.09 453 GLU A CA 1
ATOM 3524 C C . GLU A 1 453 ? 44.541 29.842 7.743 1.00 36.09 453 GLU A C 1
ATOM 3526 O O . GLU A 1 453 ? 45.535 30.372 8.248 1.00 36.09 453 GLU A O 1
ATOM 3531 N N . PRO A 1 454 ? 44.641 28.746 6.973 1.00 33.47 454 PRO A N 1
ATOM 3532 C CA . PRO A 1 454 ? 45.827 28.617 6.139 1.00 33.47 454 PRO A CA 1
ATOM 3533 C C . PRO A 1 454 ? 45.532 28.184 4.694 1.00 33.47 454 PRO A C 1
ATOM 3535 O O . PRO A 1 454 ? 44.947 27.145 4.408 1.00 33.47 454 PRO A O 1
ATOM 3538 N N . LYS A 1 455 ? 46.006 29.053 3.799 1.00 28.78 455 LYS A N 1
ATOM 3539 C CA . LYS A 1 455 ? 46.774 28.852 2.557 1.00 28.78 455 LYS A CA 1
ATOM 3540 C C . LYS A 1 455 ? 46.753 27.486 1.844 1.00 28.78 455 LYS A C 1
ATOM 3542 O O . LYS A 1 455 ? 47.128 26.449 2.378 1.00 28.78 455 LYS A O 1
ATOM 3547 N N . LEU A 1 456 ? 46.502 27.612 0.535 1.00 30.84 456 LEU A N 1
ATOM 3548 C CA . LEU A 1 456 ? 46.796 26.687 -0.563 1.00 30.84 456 LEU A CA 1
ATOM 3549 C C . LEU A 1 456 ? 48.140 25.945 -0.430 1.00 30.84 456 LEU A C 1
ATOM 3551 O O . LEU A 1 456 ? 49.201 26.569 -0.387 1.00 30.84 456 LEU A O 1
ATOM 3555 N N . GLY A 1 457 ? 48.076 24.620 -0.584 1.00 26.97 457 GLY A N 1
ATOM 3556 C CA . GLY A 1 457 ? 49.176 23.762 -1.022 1.00 26.97 457 GLY A CA 1
ATOM 3557 C C . GLY A 1 457 ? 48.812 23.065 -2.338 1.00 26.97 457 GLY A C 1
ATOM 3558 O O . GLY A 1 457 ? 47.782 22.404 -2.434 1.00 26.97 457 GLY A O 1
ATOM 3559 N N . LYS A 1 458 ? 49.643 23.266 -3.366 1.00 29.58 458 LYS A N 1
ATOM 3560 C CA . LYS A 1 458 ? 49.619 22.572 -4.666 1.00 29.58 458 LYS A CA 1
ATOM 3561 C C . LYS A 1 458 ? 50.130 21.125 -4.529 1.00 29.58 458 LYS A C 1
ATOM 3563 O O . LYS A 1 458 ? 50.874 20.839 -3.599 1.00 29.58 458 LYS A O 1
ATOM 3568 N N . LEU A 1 459 ? 49.861 20.332 -5.580 1.00 26.31 459 LEU A N 1
ATOM 3569 C CA . LEU A 1 459 ? 50.289 18.949 -5.901 1.00 26.31 459 LEU A CA 1
ATOM 3570 C C . LEU A 1 459 ? 49.283 17.864 -5.452 1.00 26.31 459 LEU A C 1
ATOM 3572 O O . LEU A 1 459 ? 48.818 17.891 -4.330 1.00 26.31 459 LEU A O 1
ATOM 3576 N N . GLY A 1 460 ? 48.873 16.883 -6.262 1.00 24.73 460 GLY A N 1
ATOM 3577 C CA . GLY A 1 460 ? 49.331 16.477 -7.588 1.00 24.73 460 GLY A CA 1
ATOM 3578 C C . GLY A 1 460 ? 48.196 15.981 -8.491 1.00 24.73 460 GLY A C 1
ATOM 3579 O O . GLY A 1 460 ? 47.192 15.419 -8.062 1.00 24.73 460 GLY A O 1
ATOM 3580 N N . VAL A 1 461 ? 48.396 16.234 -9.780 1.00 27.05 461 VAL A N 1
ATOM 3581 C CA . VAL A 1 461 ? 47.548 15.844 -10.904 1.00 27.05 461 VAL A CA 1
ATOM 3582 C C . VAL A 1 461 ? 47.744 14.352 -11.178 1.00 27.05 461 VAL A C 1
ATOM 3584 O O . VAL A 1 461 ? 48.780 13.956 -11.708 1.00 27.05 461 VAL A O 1
ATOM 3587 N N . LEU A 1 462 ? 46.737 13.529 -10.887 1.00 25.52 462 LEU A N 1
ATOM 3588 C CA . LEU A 1 462 ? 46.634 12.176 -11.436 1.00 25.52 462 LEU A CA 1
ATOM 3589 C C . LEU A 1 462 ? 45.811 12.230 -12.728 1.00 25.52 462 LEU A C 1
ATOM 3591 O O . LEU A 1 462 ? 44.583 12.272 -12.728 1.00 25.52 462 LEU A O 1
ATOM 3595 N N . LYS A 1 463 ? 46.532 12.264 -13.855 1.00 28.95 463 LYS A N 1
ATOM 3596 C CA . LYS A 1 463 ? 45.993 12.048 -15.202 1.00 28.95 463 LYS A CA 1
ATOM 3597 C C . LYS A 1 463 ? 45.445 10.621 -15.300 1.00 28.95 463 LYS A C 1
ATOM 3599 O O . LYS A 1 463 ? 46.218 9.686 -15.496 1.00 28.95 463 LYS A O 1
ATOM 3604 N N . LEU A 1 464 ? 44.126 10.452 -15.260 1.00 25.84 464 LEU A N 1
ATOM 3605 C CA . LEU A 1 464 ? 43.485 9.244 -15.778 1.00 25.84 464 LEU A CA 1
ATOM 3606 C C . LEU A 1 464 ? 43.300 9.402 -17.28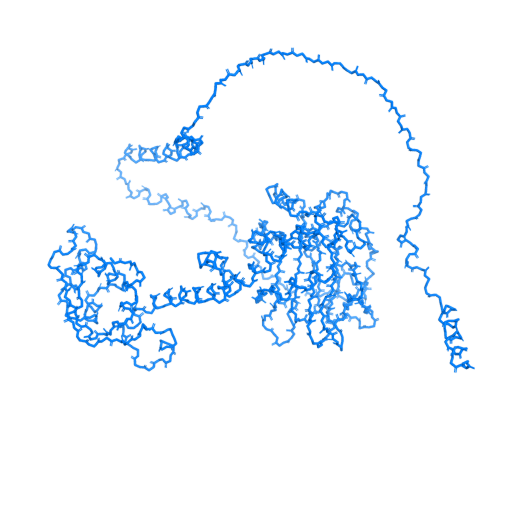8 1.00 25.84 464 LEU A C 1
ATOM 3608 O O . LEU A 1 464 ? 42.474 10.172 -17.773 1.00 25.84 464 LEU A O 1
ATOM 3612 N N . LYS A 1 465 ? 44.159 8.697 -18.027 1.00 27.72 465 LYS A N 1
ATOM 3613 C CA . LYS A 1 465 ? 44.071 8.538 -19.476 1.00 27.72 465 LYS A CA 1
ATOM 3614 C C . LYS A 1 465 ? 42.774 7.805 -19.812 1.00 27.72 465 LYS A C 1
ATOM 3616 O O . LYS A 1 465 ? 42.553 6.684 -19.364 1.00 27.72 465 LYS A O 1
ATOM 3621 N N . SER A 1 466 ? 41.962 8.429 -20.653 1.00 34.31 466 SER A N 1
ATOM 3622 C CA . SER A 1 466 ? 40.893 7.784 -21.397 1.00 34.31 466 SER A CA 1
ATOM 3623 C C . SER A 1 466 ? 41.479 6.725 -22.333 1.00 34.31 466 SER A C 1
ATOM 3625 O O . SER A 1 466 ? 42.275 7.040 -23.216 1.00 34.31 466 SER A O 1
ATOM 3627 N N . LYS A 1 467 ? 41.063 5.466 -22.175 1.00 29.31 467 LYS A N 1
ATOM 3628 C CA . LYS A 1 467 ? 41.012 4.497 -23.276 1.00 29.31 467 LYS A CA 1
ATOM 3629 C C . LYS A 1 467 ? 39.802 3.582 -23.096 1.00 29.31 467 LYS A C 1
ATOM 3631 O O . LYS A 1 467 ? 39.667 2.900 -22.091 1.00 29.31 467 LYS A O 1
ATOM 3636 N N . ALA A 1 468 ? 38.942 3.665 -24.105 1.00 40.19 468 ALA A N 1
ATOM 3637 C CA . ALA A 1 468 ? 37.877 2.767 -24.522 1.00 40.19 468 ALA A CA 1
ATOM 3638 C C . ALA A 1 468 ? 37.718 1.444 -23.751 1.00 40.19 468 ALA A C 1
ATOM 3640 O O . ALA A 1 468 ? 38.540 0.538 -23.867 1.00 40.19 468 ALA A O 1
ATOM 3641 N N . SER A 1 469 ? 36.555 1.274 -23.130 1.00 31.97 469 SER A N 1
ATOM 3642 C CA . SER A 1 469 ? 35.924 -0.032 -22.971 1.00 31.97 469 SER A CA 1
ATOM 3643 C C . SER A 1 469 ? 34.484 0.077 -23.472 1.00 31.97 469 SER A C 1
ATOM 3645 O O . SER A 1 469 ? 33.625 0.721 -22.874 1.00 31.97 469 SER A O 1
ATOM 3647 N N . GLY A 1 470 ? 34.244 -0.503 -24.650 1.00 31.86 470 GLY A N 1
ATOM 3648 C CA . GLY A 1 470 ? 32.899 -0.722 -25.164 1.00 31.86 470 GLY A CA 1
ATOM 3649 C C . GLY A 1 470 ? 32.100 -1.513 -24.134 1.00 31.86 470 GLY A C 1
ATOM 3650 O O . GLY A 1 470 ? 32.555 -2.552 -23.653 1.00 31.86 470 GLY A O 1
ATOM 3651 N N . GLY A 1 471 ? 30.944 -0.967 -23.765 1.00 31.05 471 GLY A N 1
ATOM 3652 C CA . GLY A 1 471 ? 30.117 -1.463 -22.679 1.00 31.05 471 GLY A CA 1
ATOM 3653 C C . GLY A 1 471 ? 29.748 -2.935 -22.835 1.00 31.05 471 GLY A C 1
ATOM 3654 O O . GLY A 1 471 ? 29.317 -3.392 -23.896 1.00 31.05 471 GLY A O 1
ATOM 3655 N N . LEU A 1 472 ? 29.857 -3.648 -21.716 1.00 34.12 472 LEU A N 1
ATOM 3656 C CA . LEU A 1 472 ? 29.386 -5.015 -21.492 1.00 34.12 472 LEU A CA 1
ATOM 3657 C C . LEU A 1 472 ? 27.912 -5.209 -21.926 1.00 34.12 472 LEU A C 1
ATOM 3659 O O . LEU A 1 472 ? 27.529 -6.294 -22.356 1.00 34.12 472 LEU A O 1
ATOM 3663 N N . LEU A 1 473 ? 27.118 -4.128 -21.921 1.00 38.34 473 LEU A N 1
ATOM 3664 C CA . LEU A 1 473 ? 25.715 -4.084 -22.348 1.00 38.34 473 LEU A CA 1
ATOM 3665 C C . LEU A 1 473 ? 25.502 -4.379 -23.848 1.00 38.34 473 LEU A C 1
ATOM 3667 O O . LEU A 1 473 ? 24.485 -4.955 -24.221 1.00 38.34 473 LEU A O 1
ATOM 3671 N N . ALA A 1 474 ? 26.469 -4.051 -24.715 1.00 34.97 474 ALA A N 1
ATOM 3672 C CA . ALA A 1 474 ? 26.376 -4.327 -26.154 1.00 34.97 474 ALA A CA 1
ATOM 3673 C C . ALA A 1 474 ? 26.727 -5.785 -26.508 1.00 34.97 474 ALA A C 1
ATOM 3675 O O . ALA A 1 474 ? 26.371 -6.267 -27.582 1.00 34.97 474 ALA A O 1
ATOM 3676 N N . ARG A 1 475 ? 27.397 -6.516 -25.603 1.00 36.03 475 ARG A N 1
ATOM 3677 C CA . ARG A 1 475 ? 27.719 -7.942 -25.787 1.00 36.03 475 ARG A CA 1
ATOM 3678 C C . ARG A 1 475 ? 26.614 -8.885 -25.313 1.00 36.03 475 ARG A C 1
ATOM 3680 O O . ARG A 1 475 ? 26.609 -10.035 -25.735 1.00 36.03 475 ARG A O 1
ATOM 3687 N N . MET A 1 476 ? 25.661 -8.413 -24.507 1.00 39.84 476 MET A N 1
ATOM 3688 C CA . MET A 1 476 ? 24.537 -9.240 -24.044 1.00 39.84 476 MET A CA 1
ATOM 3689 C C . MET A 1 476 ? 23.369 -9.323 -25.040 1.00 39.84 476 MET A C 1
ATOM 3691 O O . MET A 1 476 ? 22.528 -10.203 -24.896 1.00 39.84 476 MET A O 1
ATOM 3695 N N . LEU A 1 477 ? 23.327 -8.470 -26.071 1.00 38.47 477 LEU A N 1
ATOM 3696 C CA . LEU A 1 477 ? 22.207 -8.415 -27.026 1.00 38.47 477 LEU A CA 1
ATOM 3697 C C . LEU A 1 477 ? 22.474 -9.078 -28.389 1.00 38.47 477 LEU A C 1
ATOM 3699 O O . LEU A 1 477 ? 21.576 -9.132 -29.221 1.00 38.47 477 LEU A O 1
ATOM 3703 N N . LEU A 1 478 ? 23.662 -9.643 -28.628 1.00 40.16 478 LEU A N 1
ATOM 3704 C CA . LEU A 1 478 ? 23.985 -10.336 -29.882 1.00 40.16 478 LEU A CA 1
ATOM 3705 C C . LEU A 1 478 ? 24.851 -11.578 -29.627 1.00 40.16 478 LEU A C 1
ATOM 3707 O O . LEU A 1 478 ? 26.077 -11.489 -29.652 1.00 40.16 478 LEU A O 1
ATOM 3711 N N . LYS A 1 479 ? 24.199 -12.730 -29.399 1.00 35.84 479 LYS A N 1
ATOM 3712 C CA . LYS A 1 479 ? 24.537 -14.065 -29.953 1.00 35.84 479 LYS A CA 1
ATOM 3713 C C . LYS A 1 479 ? 23.680 -15.168 -29.304 1.00 35.84 479 LYS A C 1
ATOM 3715 O O . LYS A 1 479 ? 24.124 -15.894 -28.422 1.00 35.84 479 LYS A O 1
ATOM 3720 N N . ARG A 1 480 ? 22.468 -15.360 -29.828 1.00 40.72 480 ARG A N 1
ATOM 3721 C CA . ARG A 1 480 ? 21.961 -16.709 -30.118 1.00 40.72 480 ARG A CA 1
ATOM 3722 C C . ARG A 1 480 ? 21.886 -16.807 -31.632 1.00 40.72 480 ARG A C 1
ATOM 3724 O O . ARG A 1 480 ? 20.949 -16.311 -32.245 1.00 40.72 480 ARG A O 1
ATOM 3731 N N . THR A 1 481 ? 22.947 -17.318 -32.246 1.00 49.81 481 THR A N 1
ATOM 3732 C CA . THR A 1 481 ? 22.900 -17.712 -33.654 1.00 49.81 481 THR A CA 1
ATOM 3733 C C . THR A 1 481 ? 22.363 -19.146 -33.742 1.00 49.81 481 THR A C 1
ATOM 3735 O O . THR A 1 481 ? 22.724 -19.965 -32.893 1.00 49.81 481 THR A O 1
ATOM 3738 N N . PRO A 1 482 ? 21.572 -19.488 -34.776 1.00 46.19 482 PRO A N 1
ATOM 3739 C CA . PRO A 1 482 ? 21.001 -20.830 -34.971 1.00 46.19 482 PRO A CA 1
ATOM 3740 C C . PRO A 1 482 ? 22.030 -21.979 -34.955 1.00 46.19 482 PRO A C 1
ATOM 3742 O O . PRO A 1 482 ? 21.711 -23.116 -34.621 1.00 46.19 482 PRO A O 1
ATOM 3745 N N . GLN A 1 483 ? 23.303 -21.687 -35.244 1.00 42.31 483 GLN A N 1
ATOM 3746 C CA . GLN A 1 483 ? 24.400 -22.661 -35.184 1.00 42.31 483 GLN A CA 1
ATOM 3747 C C . GLN A 1 483 ? 24.739 -23.151 -33.762 1.00 42.31 483 GLN A C 1
ATOM 3749 O O . GLN A 1 483 ? 25.324 -24.223 -33.613 1.00 42.31 483 GLN A O 1
ATOM 3754 N N . GLY A 1 484 ? 24.393 -22.392 -32.715 1.00 44.81 484 GLY A N 1
ATOM 3755 C CA . GLY A 1 484 ? 24.607 -22.808 -31.324 1.00 44.81 484 GLY A CA 1
ATOM 3756 C C . GLY A 1 484 ? 23.639 -23.907 -30.879 1.00 44.81 484 GLY A C 1
ATOM 3757 O O . GLY A 1 484 ? 24.044 -24.842 -30.190 1.00 44.81 484 GLY A O 1
ATOM 3758 N N . GLU A 1 485 ? 22.388 -23.838 -31.337 1.00 52.22 485 GLU A N 1
ATOM 3759 C CA . GLU A 1 485 ? 21.335 -24.796 -30.978 1.00 52.22 485 GLU A CA 1
ATOM 3760 C C . GLU A 1 485 ? 21.538 -26.155 -31.667 1.00 52.22 485 GLU A C 1
ATOM 3762 O O . GLU A 1 485 ? 21.376 -27.193 -31.026 1.00 52.22 485 GLU A O 1
ATOM 3767 N N . GLN A 1 486 ? 22.036 -26.180 -32.911 1.00 55.56 486 GLN A N 1
ATOM 3768 C CA . GLN A 1 486 ? 22.381 -27.436 -33.600 1.00 55.56 486 GLN A CA 1
ATOM 3769 C C . GLN A 1 486 ? 23.533 -28.199 -32.929 1.00 55.56 486 GLN A C 1
ATOM 3771 O O . GLN A 1 486 ? 23.478 -29.424 -32.813 1.00 55.56 486 GLN A O 1
ATOM 3776 N N . LYS A 1 487 ? 24.561 -27.499 -32.427 1.00 57.16 487 LYS A N 1
ATOM 3777 C CA . LYS A 1 487 ? 25.664 -28.150 -31.697 1.00 57.16 487 LYS A CA 1
ATOM 3778 C C . LYS A 1 487 ? 25.224 -28.700 -30.343 1.00 57.16 487 LYS A C 1
ATOM 3780 O O . LYS A 1 487 ? 25.764 -29.711 -29.902 1.00 57.16 487 LYS A O 1
ATOM 3785 N N . GLN A 1 488 ? 24.260 -28.058 -29.685 1.00 56.09 488 GLN A N 1
ATOM 3786 C CA . GLN A 1 488 ? 23.749 -28.517 -28.395 1.00 56.09 488 GLN A CA 1
ATOM 3787 C C . GLN A 1 488 ? 22.811 -29.727 -28.553 1.00 56.09 488 GLN A C 1
ATOM 3789 O O . GLN A 1 488 ? 22.904 -30.663 -27.760 1.00 56.09 488 GLN A O 1
ATOM 3794 N N . GLN A 1 489 ? 22.012 -29.773 -29.627 1.00 65.25 489 GLN A N 1
ATOM 3795 C CA . GLN A 1 489 ? 21.193 -30.942 -29.982 1.00 65.25 489 GLN A CA 1
ATOM 3796 C C . GLN A 1 489 ? 22.035 -32.152 -30.418 1.00 65.25 489 GLN A C 1
ATOM 3798 O O . GLN A 1 489 ? 21.767 -33.263 -29.966 1.00 65.25 489 GLN A O 1
ATOM 3803 N N . GLN A 1 490 ? 23.106 -31.959 -31.202 1.00 68.31 490 GLN A N 1
ATOM 3804 C CA . GLN A 1 490 ? 24.029 -33.056 -31.544 1.00 68.31 490 GLN A CA 1
ATOM 3805 C C . GLN A 1 490 ? 24.736 -33.638 -30.313 1.00 68.31 490 GLN A C 1
ATOM 3807 O O . GLN A 1 490 ? 24.924 -34.850 -30.224 1.00 68.31 490 GLN A O 1
ATOM 3812 N N . LYS A 1 491 ? 25.096 -32.794 -29.337 1.00 67.00 491 LYS A N 1
ATOM 3813 C CA . LYS A 1 491 ? 25.748 -33.250 -28.102 1.00 67.00 491 LYS A CA 1
ATOM 3814 C C . LYS A 1 491 ? 24.796 -34.033 -27.191 1.00 67.00 491 LYS A C 1
ATOM 3816 O O . LYS A 1 491 ? 25.227 -34.989 -26.558 1.00 67.00 491 LYS A O 1
ATOM 3821 N N . GLN A 1 492 ? 23.513 -33.661 -27.157 1.00 67.31 492 GLN A N 1
ATOM 3822 C CA . GLN A 1 492 ? 22.482 -34.414 -26.435 1.00 67.31 492 GLN A CA 1
ATOM 3823 C C . GLN A 1 492 ? 22.141 -35.745 -27.117 1.00 67.31 492 GLN A C 1
ATOM 3825 O O . GLN A 1 492 ? 21.957 -36.737 -26.422 1.00 67.31 492 GLN A O 1
ATOM 3830 N N . GLN A 1 493 ? 22.133 -35.806 -28.453 1.00 71.75 493 GLN A N 1
ATOM 3831 C CA . GLN A 1 493 ? 21.931 -37.069 -29.176 1.00 71.75 493 GLN A CA 1
ATOM 3832 C C . GLN A 1 493 ? 23.101 -38.045 -28.998 1.00 71.75 493 GLN A C 1
ATOM 3834 O O . GLN A 1 493 ? 22.870 -39.239 -28.838 1.00 71.75 493 GLN A O 1
ATOM 3839 N N . GLN A 1 494 ? 24.347 -37.560 -28.948 1.00 74.25 494 GLN A N 1
ATOM 3840 C CA . GLN A 1 494 ? 25.510 -38.418 -28.675 1.00 74.25 494 GLN A CA 1
ATOM 3841 C C . GLN A 1 494 ? 25.545 -38.956 -27.237 1.00 74.25 494 GLN A C 1
ATOM 3843 O O . GLN A 1 494 ? 26.057 -40.048 -27.020 1.00 74.25 494 GLN A O 1
ATOM 3848 N N . GLN A 1 495 ? 24.982 -38.231 -26.266 1.00 68.00 495 GLN A N 1
ATOM 3849 C CA . GLN A 1 495 ? 24.884 -38.693 -24.874 1.00 68.00 495 GLN A CA 1
ATOM 3850 C C . GLN A 1 495 ? 23.743 -39.687 -24.626 1.00 68.00 495 GLN A C 1
ATOM 3852 O O . GLN A 1 495 ? 23.726 -40.316 -23.580 1.00 68.00 495 GLN A O 1
ATOM 3857 N N . GLN A 1 496 ? 22.796 -39.826 -25.557 1.00 67.56 496 GLN A N 1
ATOM 3858 C CA . GLN A 1 496 ? 21.720 -40.824 -25.475 1.00 67.56 496 GLN A CA 1
ATOM 3859 C C . GLN A 1 496 ? 22.056 -42.128 -26.219 1.00 67.56 496 GLN A C 1
ATOM 3861 O O . GLN A 1 496 ? 21.272 -43.071 -26.182 1.00 67.56 496 GLN A O 1
ATOM 3866 N N . GLN A 1 497 ? 23.195 -42.172 -26.916 1.00 67.44 497 GLN A N 1
ATOM 3867 C CA . GLN A 1 497 ? 23.690 -43.346 -27.648 1.00 67.44 497 GLN A CA 1
ATOM 3868 C C . GLN A 1 497 ? 24.923 -43.990 -26.987 1.00 67.44 497 GLN A C 1
ATOM 3870 O O . GLN A 1 497 ? 25.500 -44.920 -27.549 1.00 67.44 497 GLN A O 1
ATOM 3875 N N . GLN A 1 498 ? 25.319 -43.496 -25.813 1.00 60.84 498 GLN A N 1
ATOM 3876 C CA . GLN A 1 498 ? 26.249 -44.133 -24.876 1.00 60.84 498 GLN A CA 1
ATOM 3877 C C . GLN A 1 498 ? 25.456 -44.549 -23.645 1.00 60.84 498 GLN A C 1
ATOM 3879 O O . GLN A 1 498 ? 25.784 -45.616 -23.085 1.00 60.84 498 GLN A O 1
#

Sequence (498 aa):
MKRQETLTKLLCWKEDTPVEYKPEGKRPGTASYVRYERYAKAKTVGEALALGSKAEDFINDFMKGILKVTGGPVREKPLKMEELLQGEGITDTDRALAKFAKGFHRVEFTNQIASELGMDSKTVAKRSWCESPEMRAKRLVAQKTAEATLKELEEQGGKVTDSHILTLLRQWSFRRNDTRRNVTPEGRRVVESDTFGVLRNQAGVWILTHASRDYPAVTKLLVRWLQDSLPMEGLSCTSIHVNSGFASRRHRDTSNLGPTVVRALGDFSSGGQLWYWPEDNGVGALECLPAEARVSLDVRSAPALIDGNRAHEVEPFEGERFGIVFYTMAKSEKIPAELRTALAEYGFNLPDKEARAAAGRLFAVPKGYGLAPVPRPDAPKRRRHKEDASGAQKRACKAKVARLGGQGDAAKALLMRFVQGAKVAVEGKAKEAHEGGESRQAPLKFKTKGKDEPKLGKLGVLKLKSKASGGLLARMLLKRTPQGEQKQQQKQQQQQQQ

pLDDT: mean 80.2, std 23.94, range [24.73, 98.75]